Protein AF-0000000078025166 (afdb_homodimer)

Secondary structure (DSSP, 8-state):
---TTSBPPP-EEEEE-TTS-EEEEEEHHHHHTT-EEEEEE-S-TT-SHHHHHHHHHHHTHHHHHHTTEEEEEEESS-HHHHHHHHHS-GGGT-----SSEEEE-TTSHHHHHTT-B-TTT-SB-EEEEEE-TTSBEEEEEEE-TTB---HHHHHHHHHHHHHHHHH-PBB-TT--TTS--B-SSHHHHHHHHHHHGGG-/---TTSBPPP-EEEEE-TTS-EEEEEEHHHHHTT-EEEEEE-S-TT-SHHHHHHHHHHHTHHHHHHTTEEEEEEESS-HHHHHHHHHS-GGGT-----SSEEEE-TTSHHHHHTT-B-TTT-SB-EEEEEE-TTSBEEEEEEE-TTB---HHHHHHHHHHHHHHHHH-PBB-TT--TTS--B-SSHHHHHHHHHHHGGG-

Radius of gyration: 20.77 Å; Cα contacts (8 Å, |Δi|>4): 939; chains: 2; bounding box: 45×60×46 Å

Foldseek 3Di:
DAQAQHFQDKDFAWKQALVRDIDGTDIDCVVLVLFWEKEKEAFDALDDLPLVQLLLCLVCVVVCVVLRYAYEYEWQDHNVSLSVLQVDDVVRSGNHSRHHMYGHNNVLVNLVSNPQQDPPPRTGFGKMFTAHSVRGTNDMDGDGNVDHDDVVVVSQVSQQVVCCVVPVFHADPPRGPPDDGFDPDPVRVVVCCVVCVVVD/DAQAQHFQDKDFAWKQALVRDIDGTDTDCVVLVLFWEKEKEAFDALDDLPLVQLLLCLVCVVVCVVLRYAYEYEWQDHNVSLSVLQVDDVVRSGNHSRHHMYGHNNVLVNLVSNPQQDPPPRTGFGKMFTAHSVRGTNDMDGDGNVDHDDVVVVSQVSQQVVCCVVPVFHADPPRGPPDDGFDPDPVRVVVCCVVCVVVD

pLDDT: mean 94.71, std 5.19, range [76.69, 98.88]

Sequence (400 aa):
MVLVTRPAPDFTAAAVLGSGEIVENFNFKAHTNGKTTVVFFWPMDFTFVCPSELIAFDKRYEEFQKRGVEVVGVSFDSEFVHNAWRKTPVENGGIGEVKYAMVADIKREIQKAYGIEHPDAGVALRGSFLIDKAGIVRHQVVNDLPLGRNVDEMLRMVDALQFHEEHGEVCPAQWEKGKEGMNASPDGVAKYLSENVSSLMVLVTRPAPDFTAAAVLGSGEIVENFNFKAHTNGKTTVVFFWPMDFTFVCPSELIAFDKRYEEFQKRGVEVVGVSFDSEFVHNAWRKTPVENGGIGEVKYAMVADIKREIQKAYGIEHPDAGVALRGSFLIDKAGIVRHQVVNDLPLGRNVDEMLRMVDALQFHEEHGEVCPAQWEKGKEGMNASPDGVAKYLSENVSSL

Structure (mmCIF, N/CA/C/O backbone):
data_AF-0000000078025166-model_v1
#
loop_
_entity.id
_entity.type
_entity.pdbx_description
1 polymer 'Alkyl hydroperoxide reductase protein C22'
#
loop_
_atom_site.group_PDB
_atom_site.id
_atom_site.type_symbol
_atom_site.label_atom_id
_atom_site.label_alt_id
_atom_site.label_comp_id
_atom_site.label_asym_id
_atom_site.label_entity_id
_atom_site.label_seq_id
_atom_site.pdbx_PDB_ins_code
_atom_site.Cartn_x
_atom_site.Cartn_y
_atom_site.Cartn_z
_atom_site.occupancy
_atom_site.B_iso_or_equiv
_atom_site.auth_seq_id
_atom_site.auth_comp_id
_atom_site.auth_asym_id
_atom_site.auth_atom_id
_atom_site.pdbx_PDB_model_num
ATOM 1 N N . MET A 1 1 ? -0.401 -4.523 13.844 1 82.69 1 MET A N 1
ATOM 2 C CA . MET A 1 1 ? -1.423 -5.32 13.172 1 82.69 1 MET A CA 1
ATOM 3 C C . MET A 1 1 ? -1.913 -4.617 11.906 1 82.69 1 MET A C 1
ATOM 5 O O . MET A 1 1 ? -2.084 -3.398 11.898 1 82.69 1 MET A O 1
ATOM 9 N N . VAL A 1 2 ? -2.037 -5.352 10.75 1 95.12 2 VAL A N 1
ATOM 10 C CA . VAL A 1 2 ? -2.709 -4.828 9.562 1 95.12 2 VAL A CA 1
ATOM 11 C C . VAL A 1 2 ? -4.156 -4.48 9.898 1 95.12 2 VAL A C 1
ATOM 13 O O . VAL A 1 2 ? -4.844 -5.254 10.57 1 95.12 2 VAL A O 1
ATOM 16 N N . LEU A 1 3 ? -4.613 -3.365 9.414 1 97.94 3 LEU A N 1
ATOM 17 C CA . LEU A 1 3 ? -5.887 -2.85 9.898 1 97.94 3 LEU A CA 1
ATOM 18 C C . LEU A 1 3 ? -6.984 -3.043 8.859 1 97.94 3 LEU A C 1
ATOM 20 O O . LEU A 1 3 ? -8.156 -2.797 9.133 1 97.94 3 LEU A O 1
ATOM 24 N N . VAL A 1 4 ? -6.66 -3.484 7.668 1 98.44 4 VAL A N 1
ATOM 25 C CA . VAL A 1 4 ? -7.672 -3.666 6.633 1 98.44 4 VAL A CA 1
ATOM 26 C C . VAL A 1 4 ? -8.758 -4.621 7.133 1 98.44 4 VAL A C 1
ATOM 28 O O . VAL A 1 4 ? -8.453 -5.688 7.672 1 98.44 4 VAL A O 1
ATOM 31 N N . THR A 1 5 ? -10.031 -4.227 6.945 1 97.69 5 THR A N 1
ATOM 32 C CA . THR A 1 5 ? -11.258 -4.906 7.34 1 97.69 5 THR A CA 1
ATOM 33 C C . THR A 1 5 ? -11.562 -4.664 8.82 1 97.69 5 THR A C 1
ATOM 35 O O . THR A 1 5 ? -12.516 -5.227 9.367 1 97.69 5 THR A O 1
ATOM 38 N N . ARG A 1 6 ? -10.805 -3.902 9.547 1 97.38 6 ARG A N 1
ATOM 39 C CA . ARG A 1 6 ? -11.016 -3.588 10.953 1 97.38 6 ARG A CA 1
ATOM 40 C C . ARG A 1 6 ? -11.414 -2.129 11.141 1 97.38 6 ARG A C 1
ATOM 42 O O . ARG A 1 6 ? -11.148 -1.292 10.273 1 97.38 6 ARG A O 1
ATOM 49 N N . PRO A 1 7 ? -12.102 -1.819 12.297 1 97.81 7 PRO A N 1
ATOM 50 C CA . PRO A 1 7 ? -12.367 -0.407 12.578 1 97.81 7 PRO A CA 1
ATOM 51 C C . PRO A 1 7 ? -11.086 0.414 12.727 1 97.81 7 PRO A C 1
ATOM 53 O O . PRO A 1 7 ? -10.125 -0.039 13.359 1 97.81 7 PRO A O 1
ATOM 56 N N . ALA A 1 8 ? -11.055 1.552 12.062 1 98.31 8 ALA A N 1
ATOM 57 C CA . ALA A 1 8 ? -9.93 2.461 12.266 1 98.31 8 ALA A CA 1
ATOM 58 C C . ALA A 1 8 ? -9.852 2.914 13.719 1 98.31 8 ALA A C 1
ATOM 60 O O . ALA A 1 8 ? -10.867 3.287 14.32 1 98.31 8 ALA A O 1
ATOM 61 N N . PRO A 1 9 ? -8.68 2.893 14.297 1 98.5 9 PRO A N 1
ATOM 62 C CA . PRO A 1 9 ? -8.555 3.4 15.664 1 98.5 9 PRO A CA 1
ATOM 63 C C . PRO A 1 9 ? -8.977 4.863 15.789 1 98.5 9 PRO A C 1
ATOM 65 O O . PRO A 1 9 ? -8.562 5.699 14.984 1 98.5 9 PRO A O 1
ATOM 68 N N . ASP A 1 10 ? -9.781 5.129 16.766 1 98.5 10 ASP A N 1
ATOM 69 C CA . ASP A 1 10 ? -10.133 6.512 17.078 1 98.5 10 ASP A CA 1
ATOM 70 C C . ASP A 1 10 ? -9.102 7.141 18.016 1 98.5 10 ASP A C 1
ATOM 72 O O . ASP A 1 10 ? -8.32 6.434 18.656 1 98.5 10 ASP A O 1
ATOM 76 N N . PHE A 1 11 ? -9.055 8.5 17.984 1 98.75 11 PHE A N 1
ATOM 77 C CA . PHE A 1 11 ? -8.117 9.188 18.859 1 98.75 11 PHE A CA 1
ATOM 78 C C . PHE A 1 11 ? -8.539 10.641 19.078 1 98.75 11 PHE A C 1
ATOM 80 O O . PHE A 1 11 ? -9.312 11.188 18.281 1 98.75 11 PHE A O 1
ATOM 87 N N . THR A 1 12 ? -8.117 11.164 20.172 1 98.69 12 THR A N 1
ATOM 88 C CA . THR A 1 12 ? -8.203 12.586 20.484 1 98.69 12 THR A CA 1
ATOM 89 C C . THR A 1 12 ? -6.82 13.156 20.781 1 98.69 12 THR A C 1
ATOM 91 O O . THR A 1 12 ? -6.062 12.594 21.562 1 98.69 12 THR A O 1
ATOM 94 N N . ALA A 1 13 ? -6.523 14.25 20.062 1 98.69 13 ALA A N 1
ATOM 95 C CA . ALA A 1 13 ? -5.227 14.906 20.219 1 98.69 13 ALA A CA 1
ATOM 96 C C . ALA A 1 13 ? -5.273 16.344 19.719 1 98.69 13 ALA A C 1
ATOM 98 O O . ALA A 1 13 ? -6.258 16.766 19.109 1 98.69 13 ALA A O 1
ATOM 99 N N . ALA A 1 14 ? -4.254 17.078 20.031 1 98.62 14 ALA A N 1
ATOM 100 C CA . ALA A 1 14 ? -4.16 18.422 19.453 1 98.62 14 ALA A CA 1
ATOM 101 C C . ALA A 1 14 ? -3.934 18.375 17.953 1 98.62 14 ALA A C 1
ATOM 103 O O . ALA A 1 14 ? -3.389 17.391 17.438 1 98.62 14 ALA A O 1
ATOM 104 N N . ALA A 1 15 ? -4.391 19.375 17.25 1 98.69 15 ALA A N 1
ATOM 105 C CA . ALA A 1 15 ? -4.223 19.438 15.797 1 98.69 15 ALA A CA 1
ATOM 106 C C . ALA A 1 15 ? -4.234 20.891 15.312 1 98.69 15 ALA A C 1
ATOM 108 O O . ALA A 1 15 ? -4.758 21.781 15.984 1 98.69 15 ALA A O 1
ATOM 109 N N . VAL A 1 16 ? -3.584 21.109 14.227 1 98.38 16 VAL A N 1
ATOM 110 C CA . VAL A 1 16 ? -3.75 22.344 13.453 1 98.38 16 VAL A CA 1
ATOM 111 C C . VAL A 1 16 ? -4.695 22.094 12.281 1 98.38 16 VAL A C 1
ATOM 113 O O . VAL A 1 16 ? -4.445 21.203 11.453 1 98.38 16 VAL A O 1
ATOM 116 N N . LEU A 1 17 ? -5.77 22.844 12.219 1 97.62 17 LEU A N 1
ATOM 117 C CA . LEU A 1 17 ? -6.746 22.656 11.148 1 97.62 17 LEU A CA 1
ATOM 118 C C . LEU A 1 17 ? -6.312 23.406 9.891 1 97.62 17 LEU A C 1
ATOM 120 O O . LEU A 1 17 ? -5.391 24.219 9.93 1 97.62 17 LEU A O 1
ATOM 124 N N . GLY A 1 18 ? -6.949 23.047 8.75 1 94.75 18 GLY A N 1
ATOM 125 C CA . GLY A 1 18 ? -6.648 23.703 7.488 1 94.75 18 GLY A CA 1
ATOM 126 C C . GLY A 1 18 ? -6.797 25.219 7.555 1 94.75 18 GLY A C 1
ATOM 127 O O . GLY A 1 18 ? -6.133 25.938 6.812 1 94.75 18 GLY A O 1
ATOM 128 N N . SER A 1 19 ? -7.617 25.688 8.445 1 94.81 19 SER A N 1
ATOM 129 C CA . SER A 1 19 ? -7.848 27.109 8.633 1 94.81 19 SER A CA 1
ATOM 130 C C . SER A 1 19 ? -6.664 27.781 9.336 1 94.81 19 SER A C 1
ATOM 132 O O . SER A 1 19 ? -6.555 29 9.352 1 94.81 19 SER A O 1
ATOM 134 N N . GLY A 1 20 ? -5.816 26.953 9.914 1 94.88 20 GLY A N 1
ATOM 135 C CA . GLY A 1 20 ? -4.73 27.469 10.734 1 94.88 20 GLY A CA 1
ATOM 136 C C . GLY A 1 20 ? -5.062 27.469 12.219 1 94.88 20 GLY A C 1
ATOM 137 O O . GLY A 1 20 ? -4.184 27.688 13.055 1 94.88 20 GLY A O 1
ATOM 138 N N . GLU A 1 21 ? -6.305 27.188 12.523 1 97.19 21 GLU A N 1
ATOM 139 C CA . GLU A 1 21 ? -6.727 27.141 13.922 1 97.19 21 GLU A CA 1
ATOM 140 C C . GLU A 1 21 ? -6.129 25.922 14.633 1 97.19 21 GLU A C 1
ATOM 142 O O . GLU A 1 21 ? -6.109 24.812 14.086 1 97.19 21 GLU A O 1
ATOM 147 N N . ILE A 1 22 ? -5.625 26.109 15.828 1 97.75 22 ILE A N 1
ATOM 148 C CA . ILE A 1 22 ? -5.141 25.016 16.656 1 97.75 22 ILE A CA 1
ATOM 149 C C . ILE A 1 22 ? -6.254 24.547 17.594 1 97.75 22 ILE A C 1
ATOM 151 O O . ILE A 1 22 ? -6.84 25.359 18.328 1 97.75 22 ILE A O 1
ATOM 155 N N . VAL A 1 23 ? -6.508 23.344 17.562 1 97.81 23 VAL A N 1
ATOM 156 C CA . VAL A 1 23 ? -7.508 22.734 18.438 1 97.81 23 VAL A CA 1
ATOM 157 C C . VAL A 1 23 ? -6.836 21.734 19.375 1 97.81 23 VAL A C 1
ATOM 159 O O . VAL A 1 23 ? -6.082 20.875 18.922 1 97.81 23 VAL A O 1
ATOM 162 N N . GLU A 1 24 ? -7.172 21.828 20.625 1 96.81 24 GLU A N 1
ATOM 163 C CA . GLU A 1 24 ? -6.492 21 21.625 1 96.81 24 GLU A CA 1
ATOM 164 C C . GLU A 1 24 ? -7.113 19.609 21.688 1 96.81 24 GLU A C 1
ATOM 166 O O . GLU A 1 24 ? -6.426 18.641 22 1 96.81 24 GLU A O 1
ATOM 171 N N . ASN A 1 25 ? -8.406 19.547 21.438 1 97.44 25 ASN A N 1
ATOM 172 C CA . ASN A 1 25 ? -9.117 18.266 21.578 1 97.44 25 ASN A CA 1
ATOM 173 C C . ASN A 1 25 ? -9.742 17.828 20.25 1 97.44 25 ASN A C 1
ATOM 175 O O . ASN A 1 25 ? -10.938 17.562 20.188 1 97.44 25 ASN A O 1
ATOM 179 N N . PHE A 1 26 ? -8.898 17.75 19.234 1 98.06 26 PHE A N 1
ATOM 180 C CA . PHE A 1 26 ? -9.328 17.219 17.953 1 98.06 26 PHE A CA 1
ATOM 181 C C . PHE A 1 26 ? -9.664 15.734 18.078 1 98.06 26 PHE A C 1
ATOM 183 O O . PHE A 1 26 ? -8.82 14.938 18.5 1 98.06 26 PHE A O 1
ATOM 190 N N . ASN A 1 27 ? -10.914 15.359 17.75 1 98.62 27 ASN A N 1
ATOM 191 C CA . ASN A 1 27 ? -11.305 13.953 17.719 1 98.62 27 ASN A CA 1
ATOM 192 C C . ASN A 1 27 ? -11.5 13.453 16.297 1 98.62 27 ASN A C 1
ATOM 194 O O . ASN A 1 27 ? -12.227 14.07 15.516 1 98.62 27 ASN A O 1
ATOM 198 N N . PHE A 1 28 ? -10.898 12.398 15.984 1 98.56 28 PHE A N 1
ATOM 199 C CA . PHE A 1 28 ? -10.852 11.867 14.625 1 98.56 28 PHE A CA 1
ATOM 200 C C . PHE A 1 28 ? -12.25 11.516 14.133 1 98.56 28 PHE A C 1
ATOM 202 O O . PHE A 1 28 ? -12.672 11.969 13.07 1 98.56 28 PHE A O 1
ATOM 209 N N . LYS A 1 29 ? -12.953 10.727 14.852 1 97.69 29 LYS A N 1
ATOM 210 C CA . LYS A 1 29 ? -14.289 10.289 14.453 1 97.69 29 LYS A CA 1
ATOM 211 C C . LYS A 1 29 ? -15.234 11.477 14.305 1 97.69 29 LYS A C 1
ATOM 213 O O . LYS A 1 29 ? -16 11.539 13.344 1 97.69 29 LYS A O 1
ATOM 218 N N . ALA A 1 30 ? -15.172 12.375 15.273 1 97.5 30 ALA A N 1
ATOM 219 C CA . ALA A 1 30 ? -16.031 13.555 15.203 1 97.5 30 ALA A CA 1
ATOM 220 C C . ALA A 1 30 ? -15.703 14.398 13.977 1 97.5 30 ALA A C 1
ATOM 222 O O . ALA A 1 30 ? -16.609 14.891 13.289 1 97.5 30 ALA A O 1
ATOM 223 N N . HIS A 1 31 ? -14.438 14.578 13.688 1 96.69 31 HIS A N 1
ATOM 224 C CA . HIS A 1 31 ? -13.992 15.406 12.57 1 96.69 31 HIS A CA 1
ATOM 225 C C . HIS A 1 31 ? -14.422 14.805 11.234 1 96.69 31 HIS A C 1
ATOM 227 O O . HIS A 1 31 ? -14.828 15.531 10.32 1 96.69 31 HIS A O 1
ATOM 233 N N . THR A 1 32 ? -14.25 13.484 11.055 1 95.19 32 THR A N 1
ATOM 234 C CA . THR A 1 32 ? -14.555 12.836 9.789 1 95.19 32 THR A CA 1
ATOM 235 C C . THR A 1 32 ? -16.047 12.625 9.625 1 95.19 32 THR A C 1
ATOM 237 O O . THR A 1 32 ? -16.562 12.547 8.508 1 95.19 32 THR A O 1
ATOM 240 N N . ASN A 1 33 ? -16.844 12.562 10.672 1 93.44 33 ASN A N 1
ATOM 241 C CA . ASN A 1 33 ? -18.297 12.578 10.727 1 93.44 33 ASN A CA 1
ATOM 242 C C . ASN A 1 33 ? -18.906 11.648 9.68 1 93.44 33 ASN A C 1
ATOM 244 O O . ASN A 1 33 ? -19.734 12.07 8.867 1 93.44 33 ASN A O 1
ATOM 248 N N . GLY A 1 34 ? -18.438 10.445 9.539 1 94.62 34 GLY A N 1
ATOM 249 C CA . GLY A 1 34 ? -19.016 9.438 8.672 1 94.62 34 GLY A CA 1
ATOM 250 C C . GLY A 1 34 ? -18.547 9.539 7.234 1 94.62 34 GLY A C 1
ATOM 251 O O . GLY A 1 34 ? -19.031 8.82 6.363 1 94.62 34 GLY A O 1
ATOM 252 N N . LYS A 1 35 ? -17.656 10.398 6.949 1 97.81 35 LYS A N 1
ATOM 253 C CA . LYS A 1 35 ? -17.094 10.516 5.605 1 97.81 35 LYS A CA 1
ATOM 254 C C . LYS A 1 35 ? -15.984 9.492 5.379 1 97.81 35 LYS A C 1
ATOM 256 O O . LYS A 1 35 ? -15.258 9.141 6.312 1 97.81 35 LYS A O 1
ATOM 261 N N . THR A 1 36 ? -15.906 9.062 4.109 1 98.56 36 THR A N 1
ATOM 262 C CA . THR A 1 36 ? -14.672 8.383 3.73 1 98.56 36 THR A CA 1
ATOM 263 C C . THR A 1 36 ? -13.453 9.242 4.051 1 98.56 36 THR A C 1
ATOM 265 O O . THR A 1 36 ? -13.477 10.461 3.848 1 98.56 36 THR A O 1
ATOM 268 N N . THR A 1 37 ? -12.43 8.594 4.566 1 98.81 37 THR A N 1
ATOM 269 C CA . THR A 1 37 ? -11.297 9.375 5.047 1 98.81 37 THR A CA 1
ATOM 270 C C . THR A 1 37 ? -9.977 8.711 4.664 1 98.81 37 THR A C 1
ATOM 272 O O . THR A 1 37 ? -9.867 7.48 4.703 1 98.81 37 THR A O 1
ATOM 275 N N . VAL A 1 38 ? -9.062 9.492 4.234 1 98.88 38 VAL A N 1
ATOM 276 C CA . VAL A 1 38 ? -7.668 9.078 4.125 1 98.88 38 VAL A CA 1
ATOM 277 C C . VAL A 1 38 ? -6.871 9.641 5.301 1 98.88 38 VAL A C 1
ATOM 279 O O . VAL A 1 38 ? -6.852 10.852 5.527 1 98.88 38 VAL A O 1
ATOM 282 N N . VAL A 1 39 ? -6.254 8.773 6.055 1 98.81 39 VAL A N 1
ATOM 283 C CA . VAL A 1 39 ? -5.305 9.164 7.098 1 98.81 39 VAL A CA 1
ATOM 284 C C . VAL A 1 39 ? -3.889 8.789 6.672 1 98.81 39 VAL A C 1
ATOM 286 O O . VAL A 1 39 ? -3.641 7.668 6.227 1 98.81 39 VAL A O 1
ATOM 289 N N . PHE A 1 40 ? -3.039 9.719 6.789 1 98.81 40 PHE A N 1
ATOM 290 C CA . PHE A 1 40 ? -1.66 9.406 6.43 1 98.81 40 PHE A CA 1
ATOM 291 C C . PHE A 1 40 ? -0.697 9.891 7.508 1 98.81 40 PHE A C 1
ATOM 293 O O . PHE A 1 40 ? -0.992 10.844 8.234 1 98.81 40 PHE A O 1
ATOM 300 N N . PHE A 1 41 ? 0.453 9.242 7.602 1 98.75 41 PHE A N 1
ATOM 301 C CA . PHE A 1 41 ? 1.454 9.477 8.633 1 98.75 41 PHE A CA 1
ATOM 302 C C . PHE A 1 41 ? 2.797 9.844 8.016 1 98.75 41 PHE A C 1
ATOM 304 O O . PHE A 1 41 ? 3.139 9.359 6.93 1 98.75 41 PHE A O 1
ATOM 311 N N . TRP A 1 42 ? 3.479 10.695 8.68 1 97.88 42 TRP A N 1
ATOM 312 C CA . TRP A 1 42 ? 4.863 10.977 8.312 1 97.88 42 TRP A CA 1
ATOM 313 C C . TRP A 1 42 ? 5.758 11 9.547 1 97.88 42 TRP A C 1
ATOM 315 O O . TRP A 1 42 ? 5.273 11.172 10.672 1 97.88 42 TRP A O 1
ATOM 325 N N . PRO A 1 43 ? 7.043 10.789 9.367 1 96.44 43 PRO A N 1
ATOM 326 C CA . PRO A 1 43 ? 7.918 10.594 10.523 1 96.44 43 PRO A CA 1
ATOM 327 C C . PRO A 1 43 ? 8.086 11.859 11.359 1 96.44 43 PRO A C 1
ATOM 329 O O . PRO A 1 43 ? 7.875 11.836 12.57 1 96.44 43 PRO A O 1
ATOM 332 N N . MET A 1 44 ? 8.508 12.945 10.672 1 95.19 44 MET A N 1
ATOM 333 C CA . MET A 1 44 ? 8.867 14.141 11.43 1 95.19 44 MET A CA 1
ATOM 334 C C . MET A 1 44 ? 8.781 15.383 10.555 1 95.19 44 MET A C 1
ATOM 336 O O . MET A 1 44 ? 9.078 15.328 9.359 1 95.19 44 MET A O 1
ATOM 340 N N . ASP A 1 45 ? 8.492 16.484 11.227 1 95.75 45 ASP A N 1
ATOM 341 C CA . ASP A 1 45 ? 8.469 17.766 10.523 1 95.75 45 ASP A CA 1
ATOM 342 C C . ASP A 1 45 ? 9.875 18.219 10.148 1 95.75 45 ASP A C 1
ATOM 344 O O . ASP A 1 45 ? 10.844 17.859 10.82 1 95.75 45 ASP A O 1
ATOM 348 N N . PHE A 1 46 ? 9.953 18.984 9.016 1 89.25 46 PHE A N 1
ATOM 349 C CA . PHE A 1 46 ? 11.172 19.656 8.562 1 89.25 46 PHE A CA 1
ATOM 350 C C . PHE A 1 46 ? 12.211 18.625 8.125 1 89.25 46 PHE A C 1
ATOM 352 O O . PHE A 1 46 ? 13.414 18.891 8.164 1 89.25 46 PHE A O 1
ATOM 359 N N . THR A 1 47 ? 11.664 17.375 7.855 1 82.94 47 THR A N 1
ATOM 360 C CA . THR A 1 47 ? 12.57 16.359 7.352 1 82.94 47 THR A CA 1
ATOM 361 C C . THR A 1 47 ? 12.398 16.172 5.844 1 82.94 47 THR A C 1
ATOM 363 O O . THR A 1 47 ? 11.648 16.922 5.207 1 82.94 47 THR A O 1
ATOM 366 N N . PHE A 1 48 ? 13.094 15.328 5.332 1 77.12 48 PHE A N 1
ATOM 367 C CA . PHE A 1 48 ? 13.508 15.336 3.934 1 77.12 48 PHE A CA 1
ATOM 368 C C . PHE A 1 48 ? 12.352 14.922 3.027 1 77.12 48 PHE A C 1
ATOM 370 O O . PHE A 1 48 ? 11.789 15.758 2.316 1 77.12 48 PHE A O 1
ATOM 377 N N . VAL A 1 49 ? 11.914 13.797 3 1 83.19 49 VAL A N 1
ATOM 378 C CA . VAL A 1 49 ? 10.852 13.305 2.123 1 83.19 49 VAL A CA 1
ATOM 379 C C . VAL A 1 49 ? 9.516 13.906 2.549 1 83.19 49 VAL A C 1
ATOM 381 O O . VAL A 1 49 ? 8.633 14.133 1.714 1 83.19 49 VAL A O 1
ATOM 384 N N . CYS A 1 50 ? 9.445 14.336 3.664 1 89.31 50 CYS A N 1
ATOM 385 C CA . CYS A 1 50 ? 8.172 14.656 4.305 1 89.31 50 CYS A CA 1
ATOM 386 C C . CYS A 1 50 ? 7.504 15.844 3.627 1 89.31 50 CYS A C 1
ATOM 388 O O . CYS A 1 50 ? 6.316 15.789 3.307 1 89.31 50 CYS A O 1
ATOM 390 N N . PRO A 1 51 ? 8.203 16.922 3.434 1 91.5 51 PRO A N 1
ATOM 391 C CA . PRO A 1 51 ? 7.5 18.047 2.812 1 91.5 51 PRO A CA 1
ATOM 392 C C . PRO A 1 51 ? 6.941 17.703 1.432 1 91.5 51 PRO A C 1
ATOM 394 O O . PRO A 1 51 ? 5.859 18.172 1.067 1 91.5 51 PRO A O 1
ATOM 397 N N . SER A 1 52 ? 7.68 16.953 0.656 1 91.31 52 SER A N 1
ATOM 398 C CA . SER A 1 52 ? 7.168 16.547 -0.65 1 91.31 52 SER A CA 1
ATOM 399 C C . SER A 1 52 ? 5.848 15.797 -0.519 1 91.31 52 SER A C 1
ATOM 401 O O . SER A 1 52 ? 4.93 16 -1.312 1 91.31 52 SER A O 1
ATOM 403 N N . GLU A 1 53 ? 5.758 14.969 0.423 1 94.12 53 GLU A N 1
ATOM 404 C CA . GLU A 1 53 ? 4.562 14.164 0.643 1 94.12 53 GLU A CA 1
ATOM 405 C C . GLU A 1 53 ? 3.379 15.031 1.062 1 94.12 53 GLU A C 1
ATOM 407 O O . GLU A 1 53 ? 2.279 14.891 0.521 1 94.12 53 GLU A O 1
ATOM 412 N N . LEU A 1 54 ? 3.582 15.883 2.035 1 96.5 54 LEU A N 1
ATOM 413 C CA . LEU A 1 54 ? 2.502 16.703 2.557 1 96.5 54 LEU A CA 1
ATOM 414 C C . LEU A 1 54 ? 1.989 17.672 1.489 1 96.5 54 LEU A C 1
ATOM 416 O O . LEU A 1 54 ? 0.781 17.875 1.365 1 96.5 54 LEU A O 1
ATOM 420 N N . ILE A 1 55 ? 2.908 18.188 0.746 1 95.81 55 ILE A N 1
ATOM 421 C CA . ILE A 1 55 ? 2.527 19.094 -0.344 1 95.81 55 ILE A CA 1
ATOM 422 C C . ILE A 1 55 ? 1.768 18.297 -1.411 1 95.81 55 ILE A C 1
ATOM 424 O O . ILE A 1 55 ? 0.793 18.797 -1.98 1 95.81 55 ILE A O 1
ATOM 428 N N . ALA A 1 56 ? 2.211 17.078 -1.704 1 95.88 56 ALA A N 1
ATOM 429 C CA . ALA A 1 56 ? 1.519 16.25 -2.682 1 95.88 56 ALA A CA 1
ATOM 430 C C . ALA A 1 56 ? 0.07 16 -2.268 1 95.88 56 ALA A C 1
ATOM 432 O O . ALA A 1 56 ? -0.839 16.062 -3.1 1 95.88 56 ALA A O 1
ATOM 433 N N . PHE A 1 57 ? -0.177 15.719 -0.998 1 97.62 57 PHE A N 1
ATOM 434 C CA . PHE A 1 57 ? -1.536 15.555 -0.498 1 97.62 57 PHE A CA 1
ATOM 435 C C . PHE A 1 57 ? -2.318 16.859 -0.618 1 97.62 57 PHE A C 1
ATOM 437 O O . PHE A 1 57 ? -3.49 16.859 -1.001 1 97.62 57 PHE A O 1
ATOM 444 N N . ASP A 1 58 ? -1.677 17.938 -0.281 1 97.38 58 ASP A N 1
ATOM 445 C CA . ASP A 1 58 ? -2.342 19.234 -0.347 1 97.38 58 ASP A CA 1
ATOM 446 C C . ASP A 1 58 ? -2.766 19.562 -1.777 1 97.38 58 ASP A C 1
ATOM 448 O O . ASP A 1 58 ? -3.873 20.062 -2.006 1 97.38 58 ASP A O 1
ATOM 452 N N . LYS A 1 59 ? -1.917 19.312 -2.723 1 96.56 59 LYS A N 1
ATOM 453 C CA . LYS A 1 59 ? -2.191 19.609 -4.125 1 96.56 59 LYS A CA 1
ATOM 454 C C . LYS A 1 59 ? -3.367 18.781 -4.641 1 96.56 59 LYS A C 1
ATOM 456 O O . LYS A 1 59 ? -4.02 19.156 -5.613 1 96.56 59 LYS A O 1
ATOM 461 N N . ARG A 1 60 ? -3.619 17.719 -3.994 1 97.69 60 ARG A N 1
ATOM 462 C CA . ARG A 1 60 ? -4.715 16.844 -4.418 1 97.69 60 ARG A CA 1
ATOM 463 C C . ARG A 1 60 ? -5.895 16.953 -3.455 1 97.69 60 ARG A C 1
ATOM 465 O O . ARG A 1 60 ? -6.832 16.156 -3.529 1 97.69 60 ARG A O 1
ATOM 472 N N . TYR A 1 61 ? -5.816 17.859 -2.578 1 97.81 61 TYR A N 1
ATOM 473 C CA . TYR A 1 61 ? -6.844 18 -1.55 1 97.81 61 TYR A CA 1
ATOM 474 C C . TYR A 1 61 ? -8.219 18.219 -2.176 1 97.81 61 TYR A C 1
ATOM 476 O O . TYR A 1 61 ? -9.195 17.594 -1.774 1 97.81 61 TYR A O 1
ATOM 484 N N . GLU A 1 62 ? -8.25 19.078 -3.141 1 97.75 62 GLU A N 1
ATOM 485 C CA . GLU A 1 62 ? -9.523 19.375 -3.785 1 97.75 62 GLU A CA 1
ATOM 486 C C . GLU A 1 62 ? -10.086 18.141 -4.484 1 97.75 62 GLU A C 1
ATOM 488 O O . GLU A 1 62 ? -11.297 17.938 -4.535 1 97.75 62 GLU A O 1
ATOM 493 N N . GLU A 1 63 ? -9.164 17.375 -5.066 1 98.06 63 GLU A N 1
ATOM 494 C CA . GLU A 1 63 ? -9.609 16.141 -5.699 1 98.06 63 GLU A CA 1
ATOM 495 C C . GLU A 1 63 ? -10.242 15.195 -4.676 1 98.06 63 GLU A C 1
ATOM 497 O O . GLU A 1 63 ? -11.242 14.531 -4.969 1 98.06 63 GLU A O 1
ATOM 502 N N . PHE A 1 64 ? -9.703 15.078 -3.523 1 98.5 64 PHE A N 1
ATOM 503 C CA . PHE A 1 64 ? -10.297 14.289 -2.447 1 98.5 64 PHE A CA 1
ATOM 504 C C . PHE A 1 64 ? -11.656 14.852 -2.051 1 98.5 64 PHE A C 1
ATOM 506 O O . PHE A 1 64 ? -12.625 14.102 -1.896 1 98.5 64 PHE A O 1
ATOM 513 N N . GLN A 1 65 ? -11.703 16.203 -1.932 1 97.88 65 GLN A N 1
ATOM 514 C CA . GLN A 1 65 ? -12.945 16.844 -1.518 1 97.88 65 GLN A CA 1
ATOM 515 C C . GLN A 1 65 ? -14.055 16.609 -2.537 1 97.88 65 GLN A C 1
ATOM 517 O O . GLN A 1 65 ? -15.203 16.375 -2.168 1 97.88 65 GLN A O 1
ATOM 522 N N . LYS A 1 66 ? -13.695 16.672 -3.799 1 98.12 66 LYS A N 1
ATOM 523 C CA . LYS A 1 66 ? -14.664 16.422 -4.859 1 98.12 66 LYS A CA 1
ATOM 524 C C . LYS A 1 66 ? -15.281 15.031 -4.723 1 98.12 66 LYS A C 1
ATOM 526 O O . LYS A 1 66 ? -16.422 14.805 -5.133 1 98.12 66 LYS A O 1
ATOM 531 N N . ARG A 1 67 ? -14.562 14.164 -4.125 1 97.75 67 ARG A N 1
ATOM 532 C CA . ARG A 1 67 ? -15 12.781 -3.959 1 97.75 67 ARG A CA 1
ATOM 533 C C . ARG A 1 67 ? -15.656 12.578 -2.596 1 97.75 67 ARG A C 1
ATOM 535 O O . ARG A 1 67 ? -15.992 11.453 -2.229 1 97.75 67 ARG A O 1
ATOM 542 N N . GLY A 1 68 ? -15.734 13.664 -1.854 1 98 68 GLY A N 1
ATOM 543 C CA . GLY A 1 68 ? -16.312 13.578 -0.523 1 98 68 GLY A CA 1
ATOM 544 C C . GLY A 1 68 ? -15.398 12.898 0.481 1 98 68 GLY A C 1
ATOM 545 O O . GLY A 1 68 ? -15.867 12.25 1.419 1 98 68 GLY A O 1
ATOM 546 N N . VAL A 1 69 ? -14.156 12.977 0.278 1 98.62 69 VAL A N 1
ATOM 547 C CA . VAL A 1 69 ? -13.18 12.289 1.119 1 98.62 69 VAL A CA 1
ATOM 548 C C . VAL A 1 69 ? -12.461 13.305 2.006 1 98.62 69 VAL A C 1
ATOM 550 O O . VAL A 1 69 ? -11.992 14.336 1.522 1 98.62 69 VAL A O 1
ATOM 553 N N . GLU A 1 70 ? -12.398 13.039 3.309 1 98.5 70 GLU A N 1
ATOM 554 C CA . GLU A 1 70 ? -11.586 13.836 4.23 1 98.5 70 GLU A CA 1
ATOM 555 C C . GLU A 1 70 ? -10.141 13.352 4.25 1 98.5 70 GLU A C 1
ATOM 557 O O . GLU A 1 70 ? -9.867 12.172 4.012 1 98.5 70 GLU A O 1
ATOM 562 N N . VAL A 1 71 ? -9.258 14.258 4.477 1 98.69 71 VAL A N 1
ATOM 563 C CA . VAL A 1 71 ? -7.836 13.945 4.59 1 98.69 71 VAL A CA 1
ATOM 564 C C . VAL A 1 71 ? -7.309 14.43 5.938 1 98.69 71 VAL A C 1
ATOM 566 O O . VAL A 1 71 ? -7.543 15.57 6.332 1 98.69 71 VAL A O 1
ATOM 569 N N . VAL A 1 72 ? -6.648 13.547 6.664 1 98.81 72 VAL A N 1
ATOM 570 C CA . VAL A 1 72 ? -6.059 13.867 7.961 1 98.81 72 VAL A CA 1
ATOM 571 C C . VAL A 1 72 ? -4.609 13.383 8 1 98.81 72 VAL A C 1
ATOM 573 O O . VAL A 1 72 ? -4.328 12.219 7.695 1 98.81 72 VAL A O 1
ATOM 576 N N . GLY A 1 73 ? -3.729 14.266 8.328 1 98.75 73 GLY A N 1
ATOM 577 C CA . GLY A 1 73 ? -2.334 13.898 8.516 1 98.75 73 GLY A CA 1
ATOM 578 C C . GLY A 1 73 ? -1.934 13.805 9.977 1 98.75 73 GLY A C 1
ATOM 579 O O . GLY A 1 73 ? -2.445 14.555 10.812 1 98.75 73 GLY A O 1
ATOM 580 N N . VAL A 1 74 ? -0.964 12.898 10.242 1 98.81 74 VAL A N 1
ATOM 581 C CA . VAL A 1 74 ? -0.584 12.68 11.641 1 98.81 74 VAL A CA 1
ATOM 582 C C . VAL A 1 74 ? 0.929 12.5 11.742 1 98.81 74 VAL A C 1
ATOM 584 O O . VAL A 1 74 ? 1.529 11.773 10.945 1 98.81 74 VAL A O 1
ATOM 587 N N . SER A 1 75 ? 1.566 13.133 12.641 1 98.38 75 SER A N 1
ATOM 588 C CA . SER A 1 75 ? 2.934 12.859 13.07 1 98.38 75 SER A CA 1
ATOM 589 C C . SER A 1 75 ? 3.125 13.188 14.547 1 98.38 75 SER A C 1
ATOM 591 O O . SER A 1 75 ? 2.256 13.797 15.164 1 98.38 75 SER A O 1
ATOM 593 N N . PHE A 1 76 ? 4.242 12.875 15.102 1 97.5 76 PHE A N 1
ATOM 594 C CA . PHE A 1 76 ? 4.387 12.953 16.547 1 97.5 76 PHE A CA 1
ATOM 595 C C . PHE A 1 76 ? 4.781 14.367 16.984 1 97.5 76 PHE A C 1
ATOM 597 O O . PHE A 1 76 ? 4.754 14.688 18.172 1 97.5 76 PHE A O 1
ATOM 604 N N . ASP A 1 77 ? 5.203 15.258 16.078 1 97.75 77 ASP A N 1
ATOM 605 C CA . ASP A 1 77 ? 5.57 16.625 16.438 1 97.75 77 ASP A CA 1
ATOM 606 C C . ASP A 1 77 ? 4.367 17.375 17 1 97.75 77 ASP A C 1
ATOM 608 O O . ASP A 1 77 ? 3.221 17.031 16.719 1 97.75 77 ASP A O 1
ATOM 612 N N . SER A 1 78 ? 4.578 18.391 17.766 1 97.75 78 SER A N 1
ATOM 613 C CA . SER A 1 78 ? 3.506 19.125 18.422 1 97.75 78 SER A CA 1
ATOM 614 C C . SER A 1 78 ? 2.715 19.969 17.422 1 97.75 78 SER A C 1
ATOM 616 O O . SER A 1 78 ? 3.193 20.234 16.328 1 97.75 78 SER A O 1
ATOM 618 N N . GLU A 1 79 ? 1.542 20.375 17.844 1 97.44 79 GLU A N 1
ATOM 619 C CA . GLU A 1 79 ? 0.699 21.234 17.016 1 97.44 79 GLU A CA 1
ATOM 620 C C . GLU A 1 79 ? 1.39 22.562 16.734 1 97.44 79 GLU A C 1
ATOM 622 O O . GLU A 1 79 ? 1.163 23.172 15.68 1 97.44 79 GLU A O 1
ATOM 627 N N . PHE A 1 80 ? 2.225 23 17.625 1 96.69 80 PHE A N 1
ATOM 628 C CA . PHE A 1 80 ? 2.945 24.25 17.422 1 96.69 80 PHE A CA 1
ATOM 629 C C . PHE A 1 80 ? 4.008 24.109 16.344 1 96.69 80 PHE A C 1
ATOM 631 O O . PHE A 1 80 ? 4.191 25 15.516 1 96.69 80 PHE A O 1
ATOM 638 N N . VAL A 1 81 ? 4.668 22.969 16.328 1 96.94 81 VAL A N 1
ATOM 639 C CA . VAL A 1 81 ? 5.664 22.703 15.305 1 96.94 81 VAL A CA 1
ATOM 640 C C . VAL A 1 81 ? 4.977 22.547 13.945 1 96.94 81 VAL A C 1
ATOM 642 O O . VAL A 1 81 ? 5.445 23.078 12.938 1 96.94 81 VAL A O 1
ATOM 645 N N . HIS A 1 82 ? 3.859 21.797 13.922 1 97.88 82 HIS A N 1
ATOM 646 C CA . HIS A 1 82 ? 3.072 21.688 12.703 1 97.88 82 HIS A CA 1
ATOM 647 C C . HIS A 1 82 ? 2.746 23.062 12.141 1 97.88 82 HIS A C 1
ATOM 649 O O . HIS A 1 82 ? 2.936 23.312 10.945 1 97.88 82 HIS A O 1
ATOM 655 N N . ASN A 1 83 ? 2.268 23.906 13 1 97.19 83 ASN A N 1
ATOM 656 C CA . ASN A 1 83 ? 1.855 25.234 12.555 1 97.19 83 ASN A CA 1
ATOM 657 C C . ASN A 1 83 ? 3.043 26.062 12.055 1 97.19 83 ASN A C 1
ATOM 659 O O . ASN A 1 83 ? 2.93 26.781 11.07 1 97.19 83 ASN A O 1
ATOM 663 N N . ALA A 1 84 ? 4.148 26 12.781 1 96.38 84 ALA A N 1
ATOM 664 C CA . ALA A 1 84 ? 5.359 26.688 12.336 1 96.38 84 ALA A CA 1
ATOM 665 C C . ALA A 1 84 ? 5.785 26.203 10.953 1 96.38 84 ALA A C 1
ATOM 667 O O . ALA A 1 84 ? 6.203 27 10.109 1 96.38 84 ALA A O 1
ATOM 668 N N . TRP A 1 85 ? 5.711 24.891 10.75 1 95.88 85 TRP A N 1
ATOM 669 C CA . TRP A 1 85 ? 6.082 24.297 9.469 1 95.88 85 TRP A CA 1
ATOM 670 C C . TRP A 1 85 ? 5.164 24.781 8.352 1 95.88 85 TRP A C 1
ATOM 672 O O . TRP A 1 85 ? 5.629 25.094 7.254 1 95.88 85 TRP A O 1
ATOM 682 N N . ARG A 1 86 ? 3.885 24.953 8.617 1 96.06 86 ARG A N 1
ATOM 683 C CA . ARG A 1 86 ? 2.896 25.484 7.688 1 96.06 86 ARG A CA 1
ATOM 684 C C . ARG A 1 86 ? 3.213 26.938 7.316 1 96.06 86 ARG A C 1
ATOM 686 O O . ARG A 1 86 ? 2.963 27.359 6.188 1 96.06 86 ARG A O 1
ATOM 693 N N . LYS A 1 87 ? 3.73 27.625 8.211 1 95.44 87 LYS A N 1
ATOM 694 C CA . LYS A 1 87 ? 3.975 29.047 8.016 1 95.44 87 LYS A CA 1
ATOM 695 C C . LYS A 1 87 ? 5.332 29.297 7.367 1 95.44 87 LYS A C 1
ATOM 697 O O . LYS A 1 87 ? 5.613 30.391 6.902 1 95.44 87 LYS A O 1
ATOM 702 N N . THR A 1 88 ? 6.145 28.312 7.352 1 92.88 88 THR A N 1
ATOM 703 C CA . THR A 1 88 ? 7.441 28.406 6.688 1 92.88 88 THR A CA 1
ATOM 704 C C . THR A 1 88 ? 7.281 28.328 5.172 1 92.88 88 THR A C 1
ATOM 706 O O . THR A 1 88 ? 6.59 27.438 4.664 1 92.88 88 THR A O 1
ATOM 709 N N . PRO A 1 89 ? 7.891 29.297 4.469 1 90.88 89 PRO A N 1
ATOM 710 C CA . PRO A 1 89 ? 7.812 29.234 3.01 1 90.88 89 PRO A CA 1
ATOM 711 C C . PRO A 1 89 ? 8.391 27.938 2.447 1 90.88 89 PRO A C 1
ATOM 713 O O . PRO A 1 89 ? 9.391 27.422 2.961 1 90.88 89 PRO A O 1
ATOM 716 N N . VAL A 1 90 ? 7.797 27.438 1.387 1 88.38 90 VAL A N 1
ATOM 717 C CA . VAL A 1 90 ? 8.18 26.172 0.758 1 88.38 90 VAL A CA 1
ATOM 718 C C . VAL A 1 90 ? 9.648 26.234 0.335 1 88.38 90 VAL A C 1
ATOM 720 O O . VAL A 1 90 ? 10.391 25.266 0.49 1 88.38 90 VAL A O 1
ATOM 723 N N . GLU A 1 91 ? 10.078 27.328 -0.198 1 86 91 GLU A N 1
ATOM 724 C CA . GLU A 1 91 ? 11.453 27.5 -0.67 1 86 91 GLU A CA 1
ATOM 725 C C . GLU A 1 91 ? 12.445 27.391 0.481 1 86 91 GLU A C 1
ATOM 727 O O . GLU A 1 91 ? 13.648 27.234 0.256 1 86 91 GLU A O 1
ATOM 732 N N . ASN A 1 92 ? 11.953 27.516 1.711 1 88.19 92 ASN A N 1
ATOM 733 C CA . ASN A 1 92 ? 12.789 27.406 2.898 1 88.19 92 ASN A CA 1
ATOM 734 C C . ASN A 1 92 ? 12.555 26.078 3.625 1 88.19 92 ASN A C 1
ATOM 736 O O . ASN A 1 92 ? 12.852 25.969 4.816 1 88.19 92 ASN A O 1
ATOM 740 N N . GLY A 1 93 ? 11.891 25.188 2.926 1 87.12 93 GLY A N 1
ATOM 741 C CA . GLY A 1 93 ? 11.695 23.859 3.494 1 87.12 93 GLY A CA 1
ATOM 742 C C . GLY A 1 93 ? 10.352 23.688 4.164 1 87.12 93 GLY A C 1
ATOM 743 O O . GLY A 1 93 ? 10.102 22.672 4.816 1 87.12 93 GLY A O 1
ATOM 744 N N . GLY A 1 94 ? 9.516 24.703 4.062 1 92.5 94 GLY A N 1
ATOM 745 C CA . GLY A 1 94 ? 8.172 24.594 4.613 1 92.5 94 GLY A CA 1
ATOM 746 C C . GLY A 1 94 ? 7.207 23.859 3.699 1 92.5 94 GLY A C 1
ATOM 747 O O . GLY A 1 94 ? 7.609 23.328 2.66 1 92.5 94 GLY A O 1
ATOM 748 N N . ILE A 1 95 ? 5.941 23.734 4.164 1 94.75 95 ILE A N 1
ATOM 749 C CA . ILE A 1 95 ? 4.949 22.984 3.395 1 94.75 95 ILE A CA 1
ATOM 750 C C . ILE A 1 95 ? 3.809 23.906 2.986 1 94.75 95 ILE A C 1
ATOM 752 O O . ILE A 1 95 ? 2.906 23.5 2.248 1 94.75 95 ILE A O 1
ATOM 756 N N . GLY A 1 96 ? 3.936 25.188 3.416 1 93.38 96 GLY A N 1
ATOM 757 C CA . GLY A 1 96 ? 2.83 26.094 3.168 1 93.38 96 GLY A CA 1
ATOM 758 C C . GLY A 1 96 ? 1.587 25.766 3.971 1 93.38 96 GLY A C 1
ATOM 759 O O . GLY A 1 96 ? 1.601 24.844 4.789 1 93.38 96 GLY A O 1
ATOM 760 N N . GLU A 1 97 ? 0.501 26.5 3.734 1 95.69 97 GLU A N 1
ATOM 761 C CA . GLU A 1 97 ? -0.735 26.328 4.492 1 95.69 97 GLU A CA 1
ATOM 762 C C . GLU A 1 97 ? -1.603 25.219 3.906 1 95.69 97 GLU A C 1
ATOM 764 O O . GLU A 1 97 ? -2.635 25.5 3.291 1 95.69 97 GLU A O 1
ATOM 769 N N . VAL A 1 98 ? -1.19 24.062 4.184 1 96.69 98 VAL A N 1
ATOM 770 C CA . VAL A 1 98 ? -1.92 22.906 3.676 1 96.69 98 VAL A CA 1
ATOM 771 C C . VAL A 1 98 ? -3.361 22.953 4.176 1 96.69 98 VAL A C 1
ATOM 773 O O . VAL A 1 98 ? -3.641 23.5 5.242 1 96.69 98 VAL A O 1
ATOM 776 N N . LYS A 1 99 ? -4.273 22.281 3.533 1 97.81 99 LYS A N 1
ATOM 777 C CA . LYS A 1 99 ? -5.703 22.484 3.727 1 97.81 99 LYS A CA 1
ATOM 778 C C . LYS A 1 99 ? -6.301 21.422 4.641 1 97.81 99 LYS A C 1
ATOM 780 O O . LYS A 1 99 ? -7.445 21.547 5.082 1 97.81 99 LYS A O 1
ATOM 785 N N . TYR A 1 100 ? -5.605 20.406 4.914 1 98.31 100 TYR A N 1
ATOM 786 C CA . TYR A 1 100 ? -6.113 19.328 5.758 1 98.31 100 TYR A CA 1
ATOM 787 C C . TYR A 1 100 ? -5.629 19.484 7.191 1 98.31 100 TYR A C 1
ATOM 789 O O . TYR A 1 100 ? -4.723 20.266 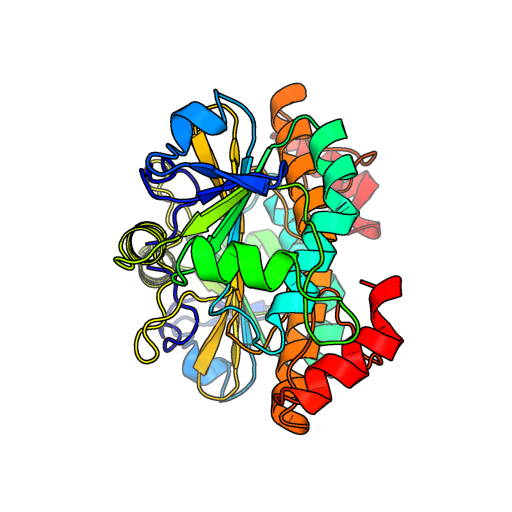7.465 1 98.31 100 TYR A O 1
ATOM 797 N N . ALA A 1 101 ? -6.234 18.734 8.109 1 98.5 101 ALA A N 1
ATOM 798 C CA . ALA A 1 101 ? -5.84 18.766 9.516 1 98.5 101 ALA A CA 1
ATOM 799 C C . ALA A 1 101 ? -4.52 18.031 9.727 1 98.5 101 ALA A C 1
ATOM 801 O O . ALA A 1 101 ? -4.297 16.969 9.148 1 98.5 101 ALA A O 1
ATOM 802 N N . MET A 1 102 ? -3.668 18.656 10.5 1 98.69 102 MET A N 1
ATOM 803 C CA . MET A 1 102 ? -2.434 18.031 10.961 1 98.69 102 MET A CA 1
ATOM 804 C C . MET A 1 102 ? -2.5 17.719 12.453 1 98.69 102 MET A C 1
ATOM 806 O O . MET A 1 102 ? -2.568 18.641 13.273 1 98.69 102 MET A O 1
ATOM 810 N N . VAL A 1 103 ? -2.426 16.453 12.758 1 98.88 103 VAL A N 1
ATOM 811 C CA . VAL A 1 103 ? -2.631 16 14.125 1 98.88 103 VAL A CA 1
ATOM 812 C C . VAL A 1 103 ? -1.282 15.789 14.812 1 98.88 103 VAL A C 1
ATOM 814 O O . VAL A 1 103 ? -0.346 15.266 14.203 1 98.88 103 VAL A O 1
ATOM 817 N N . ALA A 1 104 ? -1.244 16.172 16.062 1 98.75 104 ALA A N 1
ATOM 818 C CA . ALA A 1 104 ? -0.052 16.016 16.891 1 98.75 104 ALA A CA 1
ATOM 819 C C . ALA A 1 104 ? -0.15 14.766 17.766 1 98.75 104 ALA A C 1
ATOM 821 O O . ALA A 1 104 ? -0.806 14.773 18.797 1 98.75 104 ALA A O 1
ATOM 822 N N . ASP A 1 105 ? 0.554 13.781 17.375 1 98.56 105 ASP A N 1
ATOM 823 C CA . ASP A 1 105 ? 0.606 12.531 18.125 1 98.56 105 ASP A CA 1
ATOM 824 C C . ASP A 1 105 ? 1.749 12.539 19.125 1 98.56 105 ASP A C 1
ATOM 826 O O . ASP A 1 105 ? 2.6 11.648 19.125 1 98.56 105 ASP A O 1
ATOM 830 N N . ILE A 1 106 ? 1.726 13.375 20.062 1 97.5 106 ILE A N 1
ATOM 831 C CA . ILE A 1 106 ? 2.828 13.664 20.969 1 97.5 106 ILE A CA 1
ATOM 832 C C . ILE A 1 106 ? 3.15 12.422 21.797 1 97.5 106 ILE A C 1
ATOM 834 O O . ILE A 1 106 ? 4.316 12.125 22.062 1 97.5 106 ILE A O 1
ATOM 838 N N . LYS A 1 107 ? 2.193 11.695 22.172 1 96.62 107 LYS A N 1
ATOM 839 C CA . LYS A 1 107 ? 2.379 10.539 23.047 1 96.62 107 LYS A CA 1
ATOM 840 C C . LYS A 1 107 ? 2.756 9.297 22.234 1 96.62 107 LYS A C 1
ATOM 842 O O . LYS A 1 107 ? 3.031 8.242 22.812 1 96.62 107 LYS A O 1
ATOM 847 N N . ARG A 1 108 ? 2.721 9.352 20.922 1 96.75 108 ARG A N 1
ATOM 848 C CA . ARG A 1 108 ? 3.025 8.25 20.016 1 96.75 108 ARG A CA 1
ATOM 849 C C . ARG A 1 108 ? 2.004 7.125 20.156 1 96.75 108 ARG A C 1
ATOM 851 O O . ARG A 1 108 ? 2.289 5.977 19.812 1 96.75 108 ARG A O 1
ATOM 858 N N . GLU A 1 109 ? 0.856 7.449 20.672 1 98 109 GLU A N 1
ATOM 859 C CA . GLU A 1 109 ? -0.171 6.43 20.875 1 98 109 GLU A CA 1
ATOM 860 C C . GLU A 1 109 ? -0.925 6.145 19.578 1 98 109 GLU A C 1
ATOM 862 O O . GLU A 1 109 ? -1.345 5.008 19.328 1 98 109 GLU A O 1
ATOM 867 N N . ILE A 1 110 ? -1.065 7.203 18.75 1 98.44 110 ILE A N 1
ATOM 868 C CA . ILE A 1 110 ? -1.823 7.035 17.5 1 98.44 110 ILE A CA 1
ATOM 869 C C . ILE A 1 110 ? -1.029 6.176 16.531 1 98.44 110 ILE A C 1
ATOM 871 O O . ILE A 1 110 ? -1.555 5.207 15.977 1 98.44 110 ILE A O 1
ATOM 875 N N . GLN A 1 111 ? 0.286 6.52 16.281 1 98.12 111 GLN A N 1
ATOM 876 C CA . GLN A 1 111 ? 1.098 5.73 15.352 1 98.12 111 GLN A CA 1
ATOM 877 C C . GLN A 1 111 ? 1.206 4.281 15.82 1 98.12 111 GLN A C 1
ATOM 879 O O . GLN A 1 111 ? 1.282 3.363 15 1 98.12 111 GLN A O 1
ATOM 884 N N . LYS A 1 112 ? 1.192 4.023 17.156 1 97.62 112 LYS A N 1
ATOM 885 C CA . LYS A 1 112 ? 1.201 2.664 17.688 1 97.62 112 LYS A CA 1
ATOM 886 C C . LYS A 1 112 ? -0.124 1.957 17.422 1 97.62 112 LYS A C 1
ATOM 888 O O . LYS A 1 112 ? -0.141 0.789 17.031 1 97.62 112 LYS A O 1
ATOM 893 N N . ALA A 1 113 ? -1.233 2.65 17.625 1 98.06 113 ALA A N 1
ATOM 894 C CA . ALA A 1 113 ? -2.561 2.08 17.406 1 98.06 113 ALA A CA 1
ATOM 895 C C . ALA A 1 113 ? -2.756 1.7 15.938 1 98.06 113 ALA A C 1
ATOM 897 O O . ALA A 1 113 ? -3.447 0.727 15.633 1 98.06 113 ALA A O 1
ATOM 898 N N . TYR A 1 114 ? -2.123 2.445 15.062 1 98.19 114 TYR A N 1
ATOM 899 C CA . TYR A 1 114 ? -2.234 2.172 13.633 1 98.19 114 TYR A CA 1
ATOM 900 C C . TYR A 1 114 ? -1.154 1.199 13.18 1 98.19 114 TYR A C 1
ATOM 902 O O . TYR A 1 114 ? -1.108 0.816 12.008 1 98.19 114 TYR A O 1
ATOM 910 N N . GLY A 1 115 ? -0.228 0.807 14.062 1 96.88 115 GLY A N 1
ATOM 911 C CA . GLY A 1 115 ? 0.727 -0.265 13.828 1 96.88 115 GLY A CA 1
ATOM 912 C C . GLY A 1 115 ? 1.888 0.149 12.945 1 96.88 115 GLY A C 1
ATOM 913 O O . GLY A 1 115 ? 2.49 -0.688 12.273 1 96.88 115 GLY A O 1
ATOM 914 N N . ILE A 1 116 ? 2.242 1.479 12.914 1 97.62 116 ILE A N 1
ATOM 915 C CA . ILE A 1 116 ? 3.219 1.903 11.914 1 97.62 116 ILE A CA 1
ATOM 916 C C . ILE A 1 116 ? 4.422 2.543 12.609 1 97.62 116 ILE A C 1
ATOM 918 O O . ILE A 1 116 ? 5.168 3.305 11.984 1 97.62 116 ILE A O 1
ATOM 922 N N . GLU A 1 117 ? 4.582 2.35 13.883 1 97.06 117 GLU A N 1
ATOM 923 C CA . GLU A 1 117 ? 5.77 2.869 14.555 1 97.06 117 GLU A CA 1
ATOM 924 C C . GLU A 1 117 ? 7.012 2.072 14.172 1 97.06 117 GLU A C 1
ATOM 926 O O . GLU A 1 117 ? 7.023 0.843 14.273 1 97.06 117 GLU A O 1
ATOM 931 N N . HIS A 1 118 ? 7.988 2.797 13.742 1 95.81 118 HIS A N 1
ATOM 932 C CA . HIS A 1 118 ? 9.273 2.156 13.5 1 95.81 118 HIS A CA 1
ATOM 933 C C . HIS A 1 118 ? 9.836 1.547 14.773 1 95.81 118 HIS A C 1
ATOM 935 O O . HIS A 1 118 ? 9.922 2.223 15.805 1 95.81 118 HIS A O 1
ATOM 941 N N . PRO A 1 119 ? 10.273 0.358 14.719 1 93.25 119 PRO A N 1
ATOM 942 C CA . PRO A 1 119 ? 10.648 -0.333 15.953 1 93.25 119 PRO A CA 1
ATOM 943 C C . PRO A 1 119 ? 11.867 0.292 16.625 1 93.25 119 PRO A C 1
ATOM 945 O O . PRO A 1 119 ? 11.953 0.305 17.859 1 93.25 119 PRO A O 1
ATOM 948 N N . ASP A 1 120 ? 12.773 0.874 15.914 1 93.88 120 ASP A N 1
ATOM 949 C CA . ASP A 1 120 ? 14.023 1.376 16.484 1 93.88 120 ASP A CA 1
ATOM 950 C C . ASP A 1 120 ? 14.008 2.9 16.562 1 93.88 120 ASP A C 1
ATOM 952 O O . ASP A 1 120 ? 14.438 3.473 17.578 1 93.88 120 ASP A O 1
ATOM 956 N N . ALA A 1 121 ? 13.422 3.5 15.562 1 92.44 121 ALA A N 1
ATOM 957 C CA . ALA A 1 121 ? 13.539 4.949 15.453 1 92.44 121 ALA A CA 1
ATOM 958 C C . ALA A 1 121 ? 12.461 5.652 16.266 1 92.44 121 ALA A C 1
ATOM 960 O O . ALA A 1 121 ? 12.57 6.848 16.562 1 92.44 121 ALA A O 1
ATOM 961 N N . GLY A 1 122 ? 11.375 4.961 16.562 1 93.62 122 GLY A N 1
ATOM 962 C CA . GLY A 1 122 ? 10.32 5.539 17.375 1 93.62 122 GLY A CA 1
ATOM 963 C C . GLY A 1 122 ? 9.484 6.555 16.625 1 93.62 122 GLY A C 1
ATOM 964 O O . GLY A 1 122 ? 8.797 7.379 17.234 1 93.62 122 GLY A O 1
ATOM 965 N N . VAL A 1 123 ? 9.57 6.625 15.359 1 95.25 123 VAL A N 1
ATOM 966 C CA . VAL A 1 123 ? 8.781 7.512 14.508 1 95.25 123 VAL A CA 1
ATOM 967 C C . VAL A 1 123 ? 7.801 6.695 13.672 1 95.25 123 VAL A C 1
ATOM 969 O O . VAL A 1 123 ? 7.938 5.473 13.562 1 95.25 123 VAL A O 1
ATOM 972 N N . ALA A 1 124 ? 6.848 7.395 13.156 1 97.19 124 ALA A N 1
ATOM 973 C CA . ALA A 1 124 ? 5.914 6.723 12.25 1 97.19 124 ALA A CA 1
ATOM 974 C C . ALA A 1 124 ? 6.582 6.398 10.914 1 97.19 124 ALA A C 1
ATOM 976 O O . ALA A 1 124 ? 7.324 7.219 10.375 1 97.19 124 ALA A O 1
ATOM 977 N N . LEU A 1 125 ? 6.355 5.172 10.43 1 97.81 125 LEU A N 1
ATOM 978 C CA . LEU A 1 125 ? 6.574 4.887 9.016 1 97.81 125 LEU A CA 1
ATOM 979 C C . LEU A 1 125 ? 5.598 5.676 8.148 1 97.81 125 LEU A C 1
ATOM 981 O O . LEU A 1 125 ? 4.699 6.34 8.664 1 97.81 125 LEU A O 1
ATOM 985 N N . ARG A 1 126 ? 5.859 5.684 6.832 1 97.5 126 ARG A N 1
ATOM 986 C CA . ARG A 1 126 ? 4.977 6.395 5.914 1 97.5 126 ARG A CA 1
ATOM 987 C C . ARG A 1 126 ? 3.732 5.57 5.602 1 97.5 126 ARG A C 1
ATOM 989 O O . ARG A 1 126 ? 3.625 4.98 4.523 1 97.5 126 ARG A O 1
ATOM 996 N N . GLY A 1 127 ? 2.859 5.566 6.543 1 98.25 127 GLY A N 1
ATOM 997 C CA . GLY A 1 127 ? 1.622 4.812 6.418 1 98.25 127 GLY A CA 1
ATOM 998 C C . GLY A 1 127 ? 0.465 5.652 5.906 1 98.25 127 GLY A C 1
ATOM 999 O O . GLY A 1 127 ? 0.334 6.824 6.266 1 98.25 127 GLY A O 1
ATOM 1000 N N . SER A 1 128 ? -0.369 5.094 5.086 1 98.69 128 SER A N 1
ATOM 1001 C CA . SER A 1 128 ? -1.619 5.684 4.617 1 98.69 128 SER A CA 1
ATOM 1002 C C . SER A 1 128 ? -2.762 4.676 4.684 1 98.69 128 SER A C 1
ATOM 1004 O O . SER A 1 128 ? -2.58 3.498 4.367 1 98.69 128 SER A O 1
ATOM 1006 N N . PHE A 1 129 ? -3.9 5.129 5.094 1 98.81 129 PHE A N 1
ATOM 1007 C CA . PHE A 1 129 ? -5.07 4.281 5.297 1 98.81 129 PHE A CA 1
ATOM 1008 C C . PHE A 1 129 ? -6.301 4.895 4.641 1 98.81 129 PHE A C 1
ATOM 1010 O O . PHE A 1 129 ? -6.582 6.082 4.816 1 98.81 129 PHE A O 1
ATOM 1017 N N . LEU A 1 130 ? -6.973 4.121 3.84 1 98.88 130 LEU A N 1
ATOM 1018 C CA . LEU A 1 130 ? -8.281 4.484 3.311 1 98.88 130 LEU A CA 1
ATOM 1019 C C . LEU A 1 130 ? -9.398 3.869 4.148 1 98.88 130 LEU A C 1
ATOM 1021 O O . LEU A 1 130 ? -9.492 2.646 4.266 1 98.88 130 LEU A O 1
ATOM 1025 N N . ILE A 1 131 ? -10.188 4.703 4.742 1 98.81 131 ILE A N 1
ATOM 1026 C CA . ILE A 1 131 ? -11.242 4.305 5.672 1 98.81 131 ILE A CA 1
ATOM 1027 C C . ILE A 1 131 ? -12.609 4.617 5.066 1 98.81 131 ILE A C 1
ATOM 1029 O O . ILE A 1 131 ? -12.852 5.734 4.605 1 98.81 131 ILE A O 1
ATOM 1033 N N . ASP A 1 132 ? -13.484 3.689 5.059 1 98.62 132 ASP A N 1
ATOM 1034 C CA . ASP A 1 132 ? -14.781 3.9 4.422 1 98.62 132 ASP A CA 1
ATOM 1035 C C . ASP A 1 132 ? -15.75 4.625 5.359 1 98.62 132 ASP A C 1
ATOM 1037 O O . ASP A 1 132 ? -15.359 5.035 6.457 1 98.62 132 ASP A O 1
ATOM 1041 N N . LYS A 1 133 ? -16.984 4.832 4.945 1 97.81 133 LYS A N 1
ATOM 1042 C CA . LYS A 1 133 ? -17.969 5.625 5.668 1 97.81 133 LYS A CA 1
ATOM 1043 C C . LYS A 1 133 ? -18.359 4.949 6.98 1 97.81 133 LYS A C 1
ATOM 1045 O O . LYS A 1 133 ? -18.844 5.609 7.902 1 97.81 133 LYS A O 1
ATOM 1050 N N . ALA A 1 134 ? -18.172 3.674 7.074 1 97.5 134 ALA A N 1
ATOM 1051 C CA . ALA A 1 134 ? -18.516 2.924 8.281 1 97.5 134 ALA A CA 1
ATOM 1052 C C . ALA A 1 134 ? -17.359 2.908 9.266 1 97.5 134 ALA A C 1
ATOM 1054 O O . ALA A 1 134 ? -17.453 2.324 10.352 1 97.5 134 ALA A O 1
ATOM 1055 N N . GLY A 1 135 ? -16.234 3.506 8.867 1 98.12 135 GLY A N 1
ATOM 1056 C CA . GLY A 1 135 ? -15.07 3.566 9.734 1 98.12 135 GLY A CA 1
ATOM 1057 C C . GLY A 1 135 ? -14.188 2.342 9.633 1 98.12 135 GLY A C 1
ATOM 1058 O O . GLY A 1 135 ? -13.375 2.076 10.523 1 98.12 135 GLY A O 1
ATOM 1059 N N . ILE A 1 136 ? -14.391 1.563 8.617 1 98.25 136 ILE A N 1
ATOM 1060 C CA . ILE A 1 136 ? -13.609 0.351 8.406 1 98.25 136 ILE A CA 1
ATOM 1061 C C . ILE A 1 136 ? -12.453 0.643 7.453 1 98.25 136 ILE A C 1
ATOM 1063 O O . ILE A 1 136 ? -12.641 1.274 6.414 1 98.25 136 ILE A O 1
ATOM 1067 N N . VAL A 1 137 ? -11.25 0.23 7.844 1 98.69 137 VAL A N 1
ATOM 1068 C CA . VAL A 1 137 ? -10.102 0.372 6.953 1 98.69 137 VAL A CA 1
ATOM 1069 C C . VAL A 1 137 ? -10.242 -0.584 5.773 1 98.69 137 VAL A C 1
ATOM 1071 O O . VAL A 1 137 ? -10.453 -1.785 5.961 1 98.69 137 VAL A O 1
ATOM 1074 N N . ARG A 1 138 ? -10.07 -0.043 4.543 1 98.69 138 ARG A N 1
ATOM 1075 C CA . ARG A 1 138 ? -10.305 -0.834 3.338 1 98.69 138 ARG A CA 1
ATOM 1076 C C . ARG A 1 138 ? -9.016 -0.992 2.535 1 98.69 138 ARG A C 1
ATOM 1078 O O . ARG A 1 138 ? -8.93 -1.846 1.649 1 98.69 138 ARG A O 1
ATOM 1085 N N . HIS A 1 139 ? -8.102 -0.177 2.779 1 98.69 139 HIS A N 1
ATOM 1086 C CA . HIS A 1 139 ? -6.816 -0.145 2.088 1 98.69 139 HIS A CA 1
ATOM 1087 C C . HIS A 1 139 ? -5.734 0.475 2.967 1 98.69 139 HIS A C 1
ATOM 1089 O O . HIS A 1 139 ? -5.992 1.441 3.688 1 98.69 139 HIS A O 1
ATOM 1095 N N . GLN A 1 140 ? -4.57 -0.113 2.967 1 98.69 140 GLN A N 1
ATOM 1096 C CA . GLN A 1 140 ? -3.447 0.493 3.674 1 98.69 140 GLN A CA 1
ATOM 1097 C C . GLN A 1 140 ? -2.139 0.279 2.918 1 98.69 140 GLN A C 1
ATOM 1099 O O . GLN A 1 140 ? -1.927 -0.78 2.322 1 98.69 140 GLN A O 1
ATOM 1104 N N . VAL A 1 141 ? -1.338 1.276 2.895 1 98.38 141 VAL A N 1
ATOM 1105 C CA . VAL A 1 141 ? 0.005 1.229 2.324 1 98.38 141 VAL A CA 1
ATOM 1106 C C . VAL A 1 141 ? 1.015 1.762 3.338 1 98.38 141 VAL A C 1
ATOM 1108 O O . VAL A 1 141 ? 0.761 2.764 4.012 1 98.38 141 VAL A O 1
ATOM 1111 N N . VAL A 1 142 ? 2.082 1.04 3.502 1 98.44 142 VAL A N 1
ATOM 1112 C CA . VAL A 1 142 ? 3.156 1.456 4.398 1 98.44 142 VAL A CA 1
ATOM 1113 C C . VAL A 1 142 ? 4.496 1.389 3.666 1 98.44 142 VAL A C 1
ATOM 1115 O O . VAL A 1 142 ? 4.875 0.336 3.146 1 98.44 142 VAL A O 1
ATOM 1118 N N . ASN A 1 143 ? 5.141 2.504 3.553 1 98.12 143 ASN A N 1
ATOM 1119 C CA . ASN A 1 143 ? 6.484 2.605 2.998 1 98.12 143 ASN A CA 1
ATOM 1120 C C . ASN A 1 143 ? 7.531 2.775 4.094 1 98.12 143 ASN A C 1
ATOM 1122 O O . ASN A 1 143 ? 7.277 3.432 5.105 1 98.12 143 ASN A O 1
ATOM 1126 N N . ASP A 1 144 ? 8.695 2.184 3.846 1 97.44 144 ASP A N 1
ATOM 1127 C CA . ASP A 1 144 ? 9.852 2.529 4.668 1 97.44 144 ASP A CA 1
ATOM 1128 C C . ASP A 1 144 ? 10.211 4.004 4.512 1 97.44 144 ASP A C 1
ATOM 1130 O O . ASP A 1 144 ? 9.695 4.688 3.625 1 97.44 144 ASP A O 1
ATOM 1134 N N . LEU A 1 145 ? 11.094 4.508 5.266 1 95.38 145 LEU A N 1
ATOM 1135 C CA . LEU A 1 145 ? 11.367 5.926 5.469 1 95.38 145 LEU A CA 1
ATOM 1136 C C . LEU A 1 145 ? 11.891 6.57 4.188 1 95.38 145 LEU A C 1
ATOM 1138 O O . LEU A 1 145 ? 11.484 7.684 3.844 1 95.38 145 LEU A O 1
ATOM 1142 N N . PRO A 1 146 ? 12.656 5.887 3.355 1 94.62 146 PRO A N 1
ATOM 1143 C CA . PRO A 1 146 ? 13.234 6.586 2.205 1 94.62 146 PRO A CA 1
ATOM 1144 C C . PRO A 1 146 ? 12.32 6.57 0.983 1 94.62 146 PRO A C 1
ATOM 1146 O O . PRO A 1 146 ? 12.672 7.125 -0.062 1 94.62 146 PRO A O 1
ATOM 1149 N N . LEU A 1 147 ? 11.211 5.969 1.069 1 96.38 147 LEU A N 1
ATOM 1150 C CA . LEU A 1 147 ? 10.375 5.723 -0.102 1 96.38 147 LEU A CA 1
ATOM 1151 C C . LEU A 1 147 ? 9.117 6.586 -0.064 1 96.38 147 LEU A C 1
ATOM 1153 O O . LEU A 1 147 ? 8.234 6.367 0.769 1 96.38 147 LEU A O 1
ATOM 1157 N N . GLY A 1 148 ? 9.008 7.48 -1.02 1 95.5 148 GLY A N 1
ATOM 1158 C CA . GLY A 1 148 ? 7.879 8.391 -1.076 1 95.5 148 GLY A CA 1
ATOM 1159 C C . GLY A 1 148 ? 6.621 7.754 -1.633 1 95.5 148 GLY A C 1
ATOM 1160 O O . GLY A 1 148 ? 6.695 6.793 -2.402 1 95.5 148 GLY A O 1
ATOM 1161 N N . ARG A 1 149 ? 5.535 8.312 -1.328 1 96.75 149 ARG A N 1
ATOM 1162 C CA . ARG A 1 149 ? 4.242 7.777 -1.737 1 96.75 149 ARG A CA 1
ATOM 1163 C C . ARG A 1 149 ? 3.836 8.312 -3.107 1 96.75 149 ARG A C 1
ATOM 1165 O O . ARG A 1 149 ? 4.414 9.289 -3.592 1 96.75 149 ARG A O 1
ATOM 1172 N N . ASN A 1 150 ? 2.928 7.605 -3.686 1 96.94 150 ASN A N 1
ATOM 1173 C CA . ASN A 1 150 ? 2.146 8.055 -4.832 1 96.94 150 ASN A CA 1
ATOM 1174 C C . ASN A 1 150 ? 0.712 8.398 -4.434 1 96.94 150 ASN A C 1
ATOM 1176 O O . ASN A 1 150 ? -0.126 7.504 -4.297 1 96.94 150 ASN A O 1
ATOM 1180 N N . VAL A 1 151 ? 0.421 9.68 -4.32 1 97.19 151 VAL A N 1
ATOM 1181 C CA . VAL A 1 151 ? -0.877 10.102 -3.811 1 97.19 151 VAL A CA 1
ATOM 1182 C C . VAL A 1 151 ? -1.96 9.82 -4.848 1 97.19 151 VAL A C 1
ATOM 1184 O O . VAL A 1 151 ? -3.119 9.594 -4.496 1 97.19 151 VAL A O 1
ATOM 1187 N N . ASP A 1 152 ? -1.618 9.781 -6.145 1 97.44 152 ASP A N 1
ATOM 1188 C CA . ASP A 1 152 ? -2.59 9.461 -7.184 1 97.44 152 ASP A CA 1
ATOM 1189 C C . ASP A 1 152 ? -3.096 8.031 -7.039 1 97.44 152 ASP A C 1
ATOM 1191 O O . ASP A 1 152 ? -4.254 7.742 -7.348 1 97.44 152 ASP A O 1
ATOM 1195 N N . GLU A 1 153 ? -2.227 7.18 -6.66 1 97.5 153 GLU A N 1
ATOM 1196 C CA . GLU A 1 153 ? -2.662 5.812 -6.406 1 97.5 153 GLU A CA 1
ATOM 1197 C C . GLU A 1 153 ? -3.709 5.762 -5.297 1 97.5 153 GLU A C 1
ATOM 1199 O O . GLU A 1 153 ? -4.625 4.938 -5.336 1 97.5 153 GLU A O 1
ATOM 1204 N N . MET A 1 154 ? -3.547 6.594 -4.262 1 98.19 154 MET A N 1
ATOM 1205 C CA . MET A 1 154 ? -4.566 6.672 -3.219 1 98.19 154 MET A CA 1
ATOM 1206 C C . MET A 1 154 ? -5.898 7.141 -3.795 1 98.19 154 MET A C 1
ATOM 1208 O O . MET A 1 154 ? -6.953 6.605 -3.447 1 98.19 154 MET A O 1
ATOM 1212 N N . LEU A 1 155 ? -5.832 8.148 -4.684 1 98.25 155 LEU A N 1
ATOM 1213 C CA . LEU A 1 155 ? -7.051 8.609 -5.336 1 98.25 155 LEU A CA 1
ATOM 1214 C C . LEU A 1 155 ? -7.695 7.48 -6.137 1 98.25 155 LEU A C 1
ATOM 1216 O O . LEU A 1 155 ? -8.922 7.332 -6.133 1 98.25 155 LEU A O 1
ATOM 1220 N N . ARG A 1 156 ? -6.867 6.711 -6.801 1 97.94 156 ARG A N 1
ATOM 1221 C CA . ARG A 1 156 ? -7.371 5.562 -7.543 1 97.94 156 ARG A CA 1
ATOM 1222 C C . ARG A 1 156 ? -8.094 4.59 -6.621 1 97.94 156 ARG A C 1
ATOM 1224 O O . ARG A 1 156 ? -9.148 4.059 -6.969 1 97.94 156 ARG A O 1
ATOM 1231 N N . MET A 1 157 ? -7.559 4.328 -5.48 1 98.38 157 MET A N 1
ATOM 1232 C CA . MET A 1 157 ? -8.156 3.414 -4.512 1 98.38 157 MET A CA 1
ATOM 1233 C C . MET A 1 157 ? -9.469 3.977 -3.977 1 98.38 157 MET A C 1
ATOM 1235 O O . MET A 1 157 ? -10.406 3.225 -3.709 1 98.38 157 MET A O 1
ATOM 1239 N N . VAL A 1 158 ? -9.5 5.301 -3.75 1 98.62 158 VAL A N 1
ATOM 1240 C CA . VAL A 1 158 ? -10.75 5.949 -3.357 1 98.62 158 VAL A CA 1
ATOM 1241 C C . VAL A 1 158 ? -11.828 5.676 -4.406 1 98.62 158 VAL A C 1
ATOM 1243 O O . VAL A 1 158 ? -12.938 5.258 -4.074 1 98.62 158 VAL A O 1
ATOM 1246 N N . ASP A 1 159 ? -11.461 5.879 -5.664 1 98.31 159 ASP A N 1
ATOM 1247 C CA . ASP A 1 159 ? -12.398 5.648 -6.762 1 98.31 159 ASP A CA 1
ATOM 1248 C C . ASP A 1 159 ? -12.875 4.195 -6.777 1 98.31 159 ASP A C 1
ATOM 1250 O O . ASP A 1 159 ? -14.062 3.93 -6.977 1 98.31 159 ASP A O 1
ATOM 1254 N N . ALA A 1 160 ? -11.984 3.309 -6.625 1 97.56 160 ALA A N 1
ATOM 1255 C CA . ALA A 1 160 ? -12.328 1.889 -6.633 1 97.56 160 ALA A CA 1
ATOM 1256 C C . ALA A 1 160 ? -13.289 1.55 -5.5 1 97.56 160 ALA A C 1
ATOM 1258 O O . ALA A 1 160 ? -14.273 0.831 -5.707 1 97.56 160 ALA A O 1
ATOM 1259 N N . LEU A 1 161 ? -13.023 2.053 -4.316 1 98.12 161 LEU A N 1
ATOM 1260 C CA . LEU A 1 161 ? -13.875 1.805 -3.162 1 98.12 161 LEU A CA 1
ATOM 1261 C C . LEU A 1 161 ? -15.281 2.338 -3.402 1 98.12 161 LEU A C 1
ATOM 1263 O O . LEU A 1 161 ? -16.266 1.626 -3.182 1 98.12 161 LEU A O 1
ATOM 1267 N N . GLN A 1 162 ? -15.305 3.547 -3.852 1 97.62 162 GLN A N 1
ATOM 1268 C CA . GLN A 1 162 ? -16.609 4.172 -4.07 1 97.62 162 GLN A CA 1
ATOM 1269 C C . GLN A 1 162 ? -17.375 3.471 -5.188 1 97.62 162 GLN A C 1
ATOM 1271 O O . GLN A 1 162 ? -18.594 3.328 -5.109 1 97.62 162 GLN A O 1
ATOM 1276 N N . PHE A 1 163 ? -16.719 3.051 -6.234 1 96.69 163 PHE A N 1
ATOM 1277 C CA . PHE A 1 163 ? -17.359 2.27 -7.297 1 96.69 163 PHE A CA 1
ATOM 1278 C C . PHE A 1 163 ? -17.984 1 -6.734 1 96.69 163 PHE A C 1
ATOM 1280 O O . PHE A 1 163 ? -19.125 0.669 -7.062 1 96.69 163 PHE A O 1
ATOM 1287 N N . HIS A 1 164 ? -17.234 0.295 -5.953 1 95.06 164 HIS A N 1
ATOM 1288 C CA . HIS A 1 164 ? -17.734 -0.92 -5.324 1 95.06 164 HIS A CA 1
ATOM 1289 C C . HIS A 1 164 ? -18.953 -0.627 -4.449 1 95.06 164 HIS A C 1
ATOM 1291 O O . HIS A 1 164 ? -19.938 -1.364 -4.488 1 95.06 164 HIS A O 1
ATOM 1297 N N . GLU A 1 165 ? -18.891 0.423 -3.656 1 95.5 165 GLU A N 1
ATOM 1298 C CA . GLU A 1 165 ? -20 0.789 -2.764 1 95.5 165 GLU A CA 1
ATOM 1299 C C . GLU A 1 165 ? -21.25 1.132 -3.553 1 95.5 165 GLU A C 1
ATOM 1301 O O . GLU A 1 165 ? -22.375 0.816 -3.123 1 95.5 165 GLU A O 1
ATOM 1306 N N . GLU A 1 166 ? -21.031 1.745 -4.652 1 95.06 166 GLU A N 1
ATOM 1307 C CA . GLU A 1 166 ? -22.156 2.23 -5.445 1 95.06 166 GLU A CA 1
ATOM 1308 C C . GLU A 1 166 ? -22.766 1.112 -6.289 1 95.06 166 GLU A C 1
ATOM 1310 O O . GLU A 1 166 ? -23.984 1.024 -6.43 1 95.06 166 GLU A O 1
ATOM 1315 N N . HIS A 1 167 ? -21.953 0.218 -6.836 1 93.25 167 HIS A N 1
ATOM 1316 C CA . HIS A 1 167 ? -22.422 -0.703 -7.863 1 93.25 167 HIS A CA 1
ATOM 1317 C C . HIS A 1 167 ? -22.422 -2.143 -7.359 1 93.25 167 HIS A C 1
ATOM 1319 O O . HIS A 1 167 ? -23.031 -3.02 -7.969 1 93.25 167 HIS A O 1
ATOM 1325 N N . GLY A 1 168 ? -21.625 -2.35 -6.277 1 91.25 168 GLY A N 1
ATOM 1326 C CA . GLY A 1 168 ? -21.5 -3.703 -5.762 1 91.25 168 GLY A CA 1
ATOM 1327 C C . GLY A 1 168 ? -20.516 -4.555 -6.539 1 91.25 168 GLY A C 1
ATOM 1328 O O . GLY A 1 168 ? -20.234 -5.688 -6.156 1 91.25 168 GLY A O 1
ATOM 1329 N N . GLU A 1 169 ? -20 -4.078 -7.602 1 89.25 169 GLU A N 1
ATOM 1330 C CA . GLU A 1 169 ? -19.016 -4.781 -8.43 1 89.25 169 GLU A CA 1
ATOM 1331 C C . GLU A 1 169 ? -17.625 -4.703 -7.82 1 89.25 169 GLU A C 1
ATOM 1333 O O . GLU A 1 169 ? -17.328 -3.797 -7.035 1 89.25 169 GLU A O 1
ATOM 1338 N N . VAL A 1 170 ? -16.844 -5.707 -8.164 1 91.31 170 VAL A N 1
ATOM 1339 C CA . VAL A 1 170 ? -15.469 -5.719 -7.695 1 91.31 170 VAL A CA 1
ATOM 1340 C C . VAL A 1 170 ? -14.562 -5.09 -8.75 1 91.31 170 VAL A C 1
ATOM 1342 O O . VAL A 1 170 ? -14.891 -5.082 -9.938 1 91.31 170 VAL A O 1
ATOM 1345 N N . CYS A 1 171 ? -13.523 -4.531 -8.312 1 92.38 171 CYS A N 1
ATOM 1346 C CA . CYS A 1 171 ? -12.578 -3.855 -9.203 1 92.38 171 CYS A CA 1
ATOM 1347 C C . CYS A 1 171 ? -11.383 -4.742 -9.5 1 92.38 171 CYS A C 1
ATOM 1349 O O . CYS A 1 171 ? -10.594 -5.055 -8.609 1 92.38 171 CYS A O 1
ATOM 1351 N N . PRO A 1 172 ? -11.188 -5.102 -10.734 1 91.5 172 PRO A N 1
ATOM 1352 C CA . PRO A 1 172 ? -10.039 -5.938 -11.109 1 91.5 172 PRO A CA 1
ATOM 1353 C C . PRO A 1 172 ? -8.711 -5.203 -10.977 1 91.5 172 PRO A C 1
ATOM 1355 O O . PRO A 1 172 ? -8.68 -4.023 -10.625 1 91.5 172 PRO A O 1
ATOM 1358 N N . ALA A 1 173 ? -7.648 -5.953 -11.195 1 91.31 173 ALA A N 1
ATOM 1359 C CA . ALA A 1 173 ? -6.324 -5.34 -11.242 1 91.31 173 ALA A CA 1
ATOM 1360 C C . ALA A 1 173 ? -6.289 -4.18 -12.227 1 91.31 173 ALA A C 1
ATOM 1362 O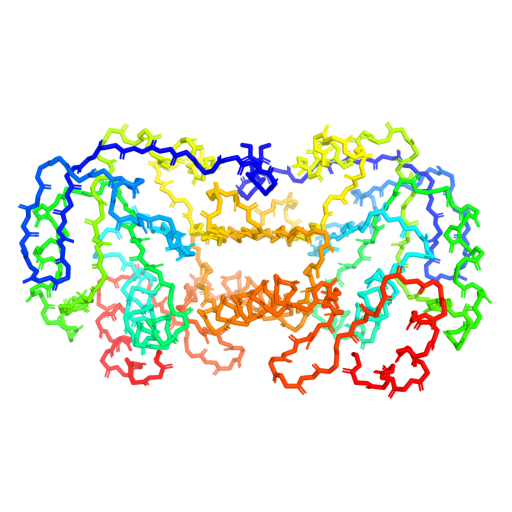 O . ALA A 1 173 ? -6.914 -4.242 -13.289 1 91.31 173 ALA A O 1
ATOM 1363 N N . GLN A 1 174 ? -5.586 -3.129 -11.867 1 90.12 174 GLN A N 1
ATOM 1364 C CA . GLN A 1 174 ? -5.328 -1.977 -12.727 1 90.12 174 GLN A CA 1
ATOM 1365 C C . GLN A 1 174 ? -6.594 -1.156 -12.945 1 90.12 174 GLN A C 1
ATOM 1367 O O . GLN A 1 174 ? -6.625 -0.269 -13.797 1 90.12 174 GLN A O 1
ATOM 1372 N N . TRP A 1 175 ? -7.637 -1.446 -12.266 1 90.56 175 TRP A N 1
ATOM 1373 C CA . TRP A 1 175 ? -8.898 -0.745 -12.453 1 90.56 175 TRP A CA 1
ATOM 1374 C C . TRP A 1 175 ? -8.742 0.749 -12.195 1 90.56 175 TRP A C 1
ATOM 1376 O O . TRP A 1 175 ? -8.086 1.151 -11.227 1 90.56 175 TRP A O 1
ATOM 1386 N N . GLU A 1 176 ? -9.289 1.547 -13.039 1 92.06 176 GLU A N 1
ATOM 1387 C CA . GLU A 1 176 ? -9.398 2.996 -12.906 1 92.06 176 GLU A CA 1
ATOM 1388 C C . GLU A 1 176 ? -10.82 3.467 -13.172 1 92.06 176 GLU A C 1
ATOM 1390 O O . GLU A 1 176 ? -11.594 2.775 -13.836 1 92.06 176 GLU A O 1
ATOM 1395 N N . LYS A 1 177 ? -11.062 4.66 -12.625 1 92.12 177 LYS A N 1
ATOM 1396 C CA . LYS A 1 177 ? -12.391 5.227 -12.852 1 92.12 177 LYS A CA 1
ATOM 1397 C C . LYS A 1 177 ? -12.711 5.289 -14.344 1 92.12 177 LYS A C 1
ATOM 1399 O O . LYS A 1 177 ? -11.883 5.73 -15.141 1 92.12 177 LYS A O 1
ATOM 1404 N N . GLY A 1 178 ? -13.859 4.793 -14.641 1 88.56 178 GLY A N 1
ATOM 1405 C CA . GLY A 1 178 ? -14.281 4.766 -16.031 1 88.56 178 GLY A CA 1
ATOM 1406 C C . GLY A 1 178 ? -14.156 3.395 -16.672 1 88.56 178 GLY A C 1
ATOM 1407 O O . GLY A 1 178 ? -14.727 3.143 -17.734 1 88.56 178 GLY A O 1
ATOM 1408 N N . LYS A 1 179 ? -13.391 2.514 -16.094 1 87.62 179 LYS A N 1
ATOM 1409 C CA . LYS A 1 179 ? -13.258 1.148 -16.594 1 87.62 179 LYS A CA 1
ATOM 1410 C C . LYS A 1 179 ? -14.352 0.244 -16.031 1 87.62 179 LYS A C 1
ATOM 1412 O O . LYS A 1 179 ? -14.977 0.576 -15.016 1 87.62 179 LYS A O 1
ATOM 1417 N N . GLU A 1 180 ? -14.461 -0.829 -16.688 1 87 180 GLU A N 1
ATOM 1418 C CA . GLU A 1 180 ? -15.492 -1.777 -16.266 1 87 180 GLU A CA 1
ATOM 1419 C C . GLU A 1 180 ? -15.062 -2.547 -15.023 1 87 180 GLU A C 1
ATOM 1421 O O . GLU A 1 180 ? -13.898 -2.936 -14.898 1 87 180 GLU A O 1
ATOM 1426 N N . GLY A 1 181 ? -16.062 -2.67 -14.117 1 87.5 181 GLY A N 1
ATOM 1427 C CA . GLY A 1 181 ? -15.867 -3.607 -13.023 1 87.5 181 GLY A CA 1
ATOM 1428 C C . GLY A 1 181 ? -16.141 -5.047 -13.414 1 87.5 181 GLY A C 1
ATOM 1429 O O . GLY A 1 181 ? -16.156 -5.379 -14.594 1 87.5 181 GLY A O 1
ATOM 1430 N N . MET A 1 182 ? -16.141 -5.906 -12.438 1 86.5 182 MET A N 1
ATOM 1431 C CA . MET A 1 182 ? -16.359 -7.332 -12.648 1 86.5 182 MET A CA 1
ATOM 1432 C C . MET A 1 182 ? -17.469 -7.848 -11.727 1 86.5 182 MET A C 1
ATOM 1434 O O . MET A 1 182 ? -17.516 -7.496 -10.547 1 86.5 182 MET A O 1
ATOM 1438 N N . ASN A 1 183 ? -18.406 -8.492 -12.383 1 83.56 183 ASN A N 1
ATOM 1439 C CA . ASN A 1 183 ? -19.406 -9.164 -11.555 1 83.56 183 ASN A CA 1
ATOM 1440 C C . ASN A 1 183 ? -18.797 -10.352 -10.805 1 83.56 183 ASN A C 1
ATOM 1442 O O . ASN A 1 183 ? -18.031 -11.125 -11.383 1 83.56 183 ASN A O 1
ATOM 1446 N N . ALA A 1 184 ? -19.172 -10.492 -9.586 1 82.62 184 ALA A N 1
ATOM 1447 C CA . ALA A 1 184 ? -18.578 -11.531 -8.742 1 82.62 184 ALA A CA 1
ATOM 1448 C C . ALA A 1 184 ? -19.266 -12.883 -8.992 1 82.62 184 ALA A C 1
ATOM 1450 O O . ALA A 1 184 ? -19.906 -13.43 -8.102 1 82.62 184 ALA A O 1
ATOM 1451 N N . SER A 1 185 ? -19.156 -13.359 -10.195 1 81.69 185 SER A N 1
ATOM 1452 C CA . SER A 1 185 ? -19.641 -14.664 -10.617 1 81.69 185 SER A CA 1
ATOM 1453 C C . SER A 1 185 ? -18.719 -15.297 -11.648 1 81.69 185 SER A C 1
ATOM 1455 O O . SER A 1 185 ? -17.938 -14.594 -12.305 1 81.69 185 SER A O 1
ATOM 1457 N N . PRO A 1 186 ? -18.703 -16.656 -11.633 1 80.81 186 PRO A N 1
ATOM 1458 C CA . PRO A 1 186 ? -17.859 -17.312 -12.633 1 80.81 186 PRO A CA 1
ATOM 1459 C C . PRO A 1 186 ? -18.094 -16.766 -14.039 1 80.81 186 PRO A C 1
ATOM 1461 O O . PRO A 1 186 ? -17.125 -16.516 -14.773 1 80.81 186 PRO A O 1
ATOM 1464 N N . ASP A 1 187 ? -19.328 -16.578 -14.375 1 81.06 187 ASP A N 1
ATOM 1465 C CA . ASP A 1 187 ? -19.672 -16.031 -15.688 1 81.06 187 ASP A CA 1
ATOM 1466 C C . ASP A 1 187 ? -19.156 -14.594 -15.82 1 81.06 187 ASP A C 1
ATOM 1468 O O . ASP A 1 187 ? -18.703 -14.188 -16.891 1 81.06 187 ASP A O 1
ATOM 1472 N N . GLY A 1 188 ? -19.266 -13.867 -14.836 1 79.94 188 GLY A N 1
ATOM 1473 C CA . GLY A 1 188 ? -18.766 -12.5 -14.836 1 79.94 188 GLY A CA 1
ATOM 1474 C C . GLY A 1 188 ? -17.266 -12.422 -15.031 1 79.94 188 GLY A C 1
ATOM 1475 O O . GLY A 1 188 ? -16.766 -11.547 -15.75 1 79.94 188 GLY A O 1
ATOM 1476 N N . VAL A 1 189 ? -16.641 -13.344 -14.406 1 80.44 189 VAL A N 1
ATOM 1477 C CA . VAL A 1 189 ? -15.18 -13.398 -14.516 1 80.44 189 VAL A CA 1
ATOM 1478 C C . VA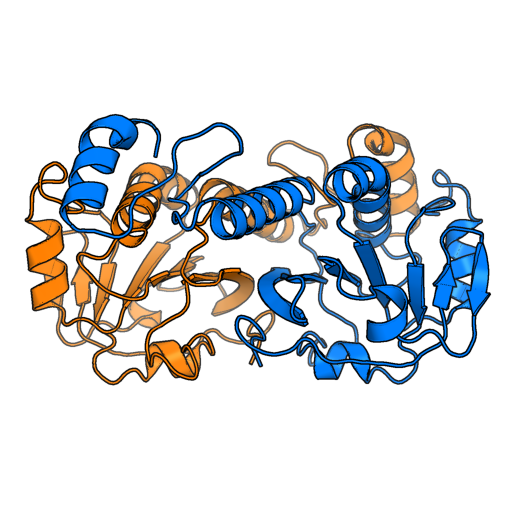L A 1 189 ? -14.789 -13.742 -15.953 1 80.44 189 VAL A C 1
ATOM 1480 O O . VAL A 1 189 ? -13.961 -13.055 -16.562 1 80.44 189 VAL A O 1
ATOM 1483 N N . ALA A 1 190 ? -15.398 -14.766 -16.422 1 81.88 190 ALA A N 1
ATOM 1484 C CA . ALA A 1 190 ? -15.094 -15.211 -17.781 1 81.88 190 ALA A CA 1
ATOM 1485 C C . ALA A 1 190 ? -15.367 -14.102 -18.781 1 81.88 190 ALA A C 1
ATOM 1487 O O . ALA A 1 190 ? -14.547 -13.852 -19.672 1 81.88 190 ALA A O 1
ATOM 1488 N N . LYS A 1 191 ? -16.438 -13.461 -18.656 1 81.81 191 LYS A N 1
ATOM 1489 C CA . LYS A 1 191 ? -16.797 -12.359 -19.547 1 81.81 191 LYS A CA 1
ATOM 1490 C C . LYS A 1 191 ? -15.781 -11.227 -19.469 1 81.81 191 LYS A C 1
ATOM 1492 O O . LYS A 1 191 ? -15.305 -10.727 -20.484 1 81.81 191 LYS A O 1
ATOM 1497 N N . TYR A 1 192 ? -15.484 -10.828 -18.297 1 86.88 192 TYR A N 1
ATOM 1498 C CA . TYR A 1 192 ? -14.531 -9.742 -18.109 1 86.88 192 TYR A CA 1
ATOM 1499 C C . TYR A 1 192 ? -13.188 -10.086 -18.734 1 86.88 192 TYR A C 1
ATOM 1501 O O . TYR A 1 192 ? -12.609 -9.273 -19.453 1 86.88 192 TYR A O 1
ATOM 1509 N N . LEU A 1 193 ? -12.742 -11.266 -18.469 1 86.25 193 LEU A N 1
ATOM 1510 C CA . LEU A 1 193 ? -11.422 -11.664 -18.953 1 86.25 193 LEU A CA 1
ATOM 1511 C C . LEU A 1 193 ? -11.414 -11.742 -20.484 1 86.25 193 LEU A C 1
ATOM 1513 O O . LEU A 1 193 ? -10.438 -11.352 -21.125 1 86.25 193 LEU A O 1
ATOM 1517 N N . SER A 1 194 ? -12.445 -12.219 -21 1 84.19 194 SER A N 1
ATOM 1518 C CA . SER A 1 194 ? -12.547 -12.32 -22.453 1 84.19 194 SER A CA 1
ATOM 1519 C C . SER A 1 194 ? -12.484 -10.945 -23.109 1 84.19 194 SER A C 1
ATOM 1521 O O . SER A 1 194 ? -11.938 -10.805 -24.203 1 84.19 194 SER A O 1
ATOM 1523 N N . GLU A 1 195 ? -12.883 -9.992 -22.406 1 84.88 195 GLU A N 1
ATOM 1524 C CA . GLU A 1 195 ? -13.016 -8.664 -23.016 1 84.88 195 GLU A CA 1
ATOM 1525 C C . GLU A 1 195 ? -11.867 -7.754 -22.594 1 84.88 195 GLU A C 1
ATOM 1527 O O . GLU A 1 195 ? -11.539 -6.797 -23.297 1 84.88 195 GLU A O 1
ATOM 1532 N N . ASN A 1 196 ? -11.188 -8.109 -21.453 1 84.06 196 ASN A N 1
ATOM 1533 C CA . ASN A 1 196 ? -10.328 -7.086 -20.875 1 84.06 196 ASN A CA 1
ATOM 1534 C C . ASN A 1 196 ? -8.938 -7.625 -20.562 1 84.06 196 ASN A C 1
ATOM 1536 O O . ASN A 1 196 ? -8.07 -6.891 -20.094 1 84.06 196 ASN A O 1
ATOM 1540 N N . VAL A 1 197 ? -8.641 -8.805 -20.953 1 82.88 197 VAL A N 1
ATOM 1541 C CA . VAL A 1 197 ? -7.383 -9.43 -20.547 1 82.88 197 VAL A CA 1
ATOM 1542 C C . VAL A 1 197 ? -6.203 -8.648 -21.109 1 82.88 197 VAL A C 1
ATOM 1544 O O . VAL A 1 197 ? -5.16 -8.531 -20.469 1 82.88 197 VAL A O 1
ATOM 1547 N N . SER A 1 198 ? -6.371 -8.125 -22.266 1 82.19 198 SER A N 1
ATOM 1548 C CA . SER A 1 198 ? -5.285 -7.414 -22.938 1 82.19 198 SER A CA 1
ATOM 1549 C C . SER A 1 198 ? -4.91 -6.141 -22.172 1 82.19 198 SER A C 1
ATOM 1551 O O . SER A 1 198 ? -3.779 -5.664 -22.281 1 82.19 198 SER A O 1
ATOM 1553 N N . SER A 1 199 ? -5.801 -5.637 -21.391 1 81.12 199 SER A N 1
ATOM 1554 C CA . SER A 1 199 ? -5.57 -4.363 -20.719 1 81.12 199 SER A CA 1
ATOM 1555 C C . SER A 1 199 ? -5.027 -4.578 -19.312 1 81.12 199 SER A C 1
ATOM 1557 O O . SER A 1 199 ? -4.688 -3.617 -18.609 1 81.12 199 SER A O 1
ATOM 1559 N N . LEU A 1 200 ? -4.887 -5.77 -18.984 1 83.94 200 LEU A N 1
ATOM 1560 C CA . LEU A 1 200 ? -4.406 -6.059 -17.641 1 83.94 200 LEU A CA 1
ATOM 1561 C C . LEU A 1 200 ? -2.887 -5.941 -17.562 1 83.94 200 LEU A C 1
ATOM 1563 O O . LEU A 1 200 ? -2.188 -6.27 -18.516 1 83.94 200 LEU A O 1
ATOM 1567 N N . MET B 1 1 ? 0.438 -7.832 12.219 1 82.81 1 MET B N 1
ATOM 1568 C CA . MET B 1 1 ? 1.478 -6.828 12.414 1 82.81 1 MET B CA 1
ATOM 1569 C C . MET B 1 1 ? 1.986 -6.297 11.078 1 82.81 1 MET B C 1
ATOM 1571 O O . MET B 1 1 ? 2.154 -7.062 10.125 1 82.81 1 MET B O 1
ATOM 1575 N N . VAL B 1 2 ? 2.125 -4.945 10.922 1 94.88 2 VAL B N 1
ATOM 1576 C CA . VAL B 1 2 ? 2.811 -4.363 9.773 1 94.88 2 VAL B CA 1
ATOM 1577 C C . VAL B 1 2 ? 4.262 -4.84 9.742 1 94.88 2 VAL B C 1
ATOM 1579 O O . VAL B 1 2 ? 4.938 -4.855 10.766 1 94.88 2 VAL B O 1
ATOM 1582 N N . LEU B 1 3 ? 4.727 -5.199 8.57 1 97.88 3 LEU B N 1
ATOM 1583 C CA . LEU B 1 3 ? 6.004 -5.902 8.5 1 97.88 3 LEU B CA 1
ATOM 1584 C C . LEU B 1 3 ? 7.102 -4.984 7.977 1 97.88 3 LEU B C 1
ATOM 1586 O O . LEU B 1 3 ? 8.273 -5.355 7.961 1 97.88 3 LEU B O 1
ATOM 1590 N N . VAL B 1 4 ? 6.789 -3.787 7.559 1 98.44 4 VAL B N 1
ATOM 1591 C CA . VAL B 1 4 ? 7.805 -2.881 7.027 1 98.44 4 VAL B CA 1
ATOM 1592 C C . VAL B 1 4 ? 8.883 -2.648 8.078 1 98.44 4 VAL B C 1
ATOM 1594 O O . VAL B 1 4 ? 8.578 -2.375 9.242 1 98.44 4 VAL B O 1
ATOM 1597 N N . THR B 1 5 ? 10.164 -2.764 7.66 1 97.69 5 THR B N 1
ATOM 1598 C CA . THR B 1 5 ? 11.391 -2.631 8.438 1 97.69 5 THR B CA 1
ATOM 1599 C C . THR B 1 5 ? 11.688 -3.914 9.203 1 97.69 5 THR B C 1
ATOM 1601 O O . THR B 1 5 ? 12.641 -3.973 9.984 1 97.69 5 THR B O 1
ATOM 1604 N N . ARG B 1 6 ? 10.922 -4.957 9.086 1 97.31 6 ARG B N 1
ATOM 1605 C CA . ARG B 1 6 ? 11.125 -6.234 9.758 1 97.31 6 ARG B CA 1
ATOM 1606 C C . ARG B 1 6 ? 11.531 -7.316 8.766 1 97.31 6 ARG B C 1
ATOM 1608 O O . ARG B 1 6 ? 11.258 -7.203 7.566 1 97.31 6 ARG B O 1
ATOM 1615 N N . PRO B 1 7 ? 12.219 -8.406 9.273 1 97.75 7 PRO B N 1
ATOM 1616 C CA . PRO B 1 7 ? 12.484 -9.539 8.383 1 97.75 7 PRO B CA 1
ATOM 1617 C C . PRO B 1 7 ? 11.211 -10.188 7.848 1 97.75 7 PRO B C 1
ATOM 1619 O O . PRO B 1 7 ? 10.25 -10.367 8.602 1 97.75 7 PRO B O 1
ATOM 1622 N N . ALA B 1 8 ? 11.188 -10.406 6.543 1 98.31 8 ALA B N 1
ATOM 1623 C CA . ALA B 1 8 ? 10.062 -11.148 5.977 1 98.31 8 ALA B CA 1
ATOM 1624 C C . ALA B 1 8 ? 9.977 -12.555 6.57 1 98.31 8 ALA B C 1
ATOM 1626 O O . ALA B 1 8 ? 10.992 -13.25 6.676 1 98.31 8 ALA B O 1
ATOM 1627 N N . PRO B 1 9 ? 8.812 -12.977 6.953 1 98.5 9 PRO B N 1
ATOM 1628 C CA . PRO B 1 9 ? 8.68 -14.352 7.449 1 98.5 9 PRO B CA 1
ATOM 1629 C C . PRO B 1 9 ? 9.094 -15.391 6.414 1 98.5 9 PRO B C 1
ATOM 1631 O O . PRO B 1 9 ? 8.688 -15.312 5.254 1 98.5 9 PRO B O 1
ATOM 1634 N N . ASP B 1 10 ? 9.898 -16.297 6.852 1 98.5 10 ASP B N 1
ATOM 1635 C CA . ASP B 1 10 ? 10.25 -17.438 6 1 98.5 10 ASP B CA 1
ATOM 1636 C C . ASP B 1 10 ? 9.219 -18.547 6.121 1 98.5 10 ASP B C 1
ATOM 1638 O O . ASP B 1 10 ? 8.445 -18.594 7.078 1 98.5 10 ASP B O 1
ATOM 1642 N N . PHE B 1 11 ? 9.172 -19.406 5.059 1 98.75 11 PHE B N 1
ATOM 1643 C CA . PHE B 1 11 ? 8.234 -20.531 5.102 1 98.75 11 PHE B CA 1
ATOM 1644 C C . PHE B 1 11 ? 8.664 -21.625 4.133 1 98.75 11 PHE B C 1
ATOM 1646 O O . PHE B 1 11 ? 9.43 -21.375 3.201 1 98.75 11 PHE B O 1
ATOM 1653 N N . THR B 1 12 ? 8.242 -22.797 4.445 1 98.69 12 THR B N 1
ATOM 1654 C CA . THR B 1 12 ? 8.328 -23.969 3.564 1 98.69 12 THR B CA 1
ATOM 1655 C C . THR B 1 12 ? 6.945 -24.562 3.312 1 98.69 12 THR B C 1
ATOM 1657 O O . THR B 1 12 ? 6.184 -24.797 4.254 1 98.69 12 THR B O 1
ATOM 1660 N N . ALA B 1 13 ? 6.648 -24.719 2.016 1 98.69 13 ALA B N 1
ATOM 1661 C CA . ALA B 1 13 ? 5.352 -25.25 1.612 1 98.69 13 ALA B CA 1
ATOM 1662 C C . ALA B 1 13 ? 5.406 -25.797 0.191 1 98.69 13 ALA B C 1
ATOM 1664 O O . ALA B 1 13 ? 6.395 -25.609 -0.521 1 98.69 13 ALA B O 1
ATOM 1665 N N . ALA B 1 14 ? 4.383 -26.5 -0.178 1 98.62 14 ALA B N 1
ATOM 1666 C CA . ALA B 1 14 ? 4.289 -26.938 -1.569 1 98.62 14 ALA B CA 1
ATOM 1667 C C . ALA B 1 14 ? 4.062 -25.75 -2.502 1 98.62 14 ALA B C 1
ATOM 1669 O O . ALA B 1 14 ? 3.521 -24.719 -2.09 1 98.62 14 ALA B O 1
ATOM 1670 N N . ALA B 1 15 ? 4.523 -25.875 -3.732 1 98.69 15 ALA B N 1
ATOM 1671 C CA . ALA B 1 15 ? 4.359 -24.812 -4.719 1 98.69 15 ALA B CA 1
ATOM 1672 C C . ALA B 1 15 ? 4.371 -25.375 -6.137 1 98.69 15 ALA B C 1
ATOM 1674 O O . ALA B 1 15 ? 4.895 -26.469 -6.379 1 98.69 15 ALA B O 1
ATOM 1675 N N . VAL B 1 16 ? 3.729 -24.688 -7.004 1 98.38 16 VAL B N 1
ATOM 1676 C CA . VAL B 1 16 ? 3.898 -24.891 -8.438 1 98.38 16 VAL B CA 1
ATOM 1677 C C . VAL B 1 16 ? 4.848 -23.828 -9 1 98.38 16 VAL B C 1
ATOM 1679 O O . VAL B 1 16 ? 4.602 -22.625 -8.859 1 98.38 16 VAL B O 1
ATOM 1682 N N . LEU B 1 17 ? 5.922 -24.266 -9.609 1 97.62 17 LEU B N 1
ATOM 1683 C CA . LEU B 1 17 ? 6.898 -23.344 -10.164 1 97.62 17 LEU B CA 1
ATOM 1684 C C . LEU B 1 17 ? 6.469 -22.859 -11.547 1 97.62 17 LEU B C 1
ATOM 1686 O O . LEU B 1 17 ? 5.547 -23.422 -12.141 1 97.62 17 LEU B O 1
ATOM 1690 N N . GLY B 1 18 ? 7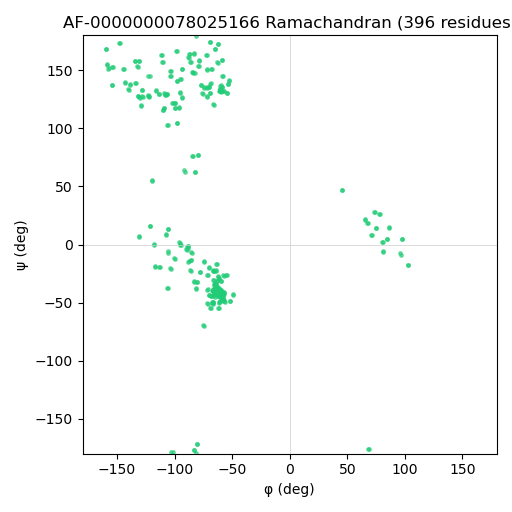.102 -21.766 -12.016 1 94.75 18 GLY B N 1
ATOM 1691 C CA . GLY B 1 18 ? 6.801 -21.219 -13.336 1 94.75 18 GLY B CA 1
ATOM 1692 C C . GLY B 1 18 ? 6.949 -22.25 -14.445 1 94.75 18 GLY B C 1
ATOM 1693 O O . GLY B 1 18 ? 6.277 -22.156 -15.477 1 94.75 18 GLY B O 1
ATOM 1694 N N . SER B 1 19 ? 7.773 -23.234 -14.227 1 94.75 19 SER B N 1
ATOM 1695 C CA . SER B 1 19 ? 8 -24.297 -15.195 1 94.75 19 SER B CA 1
ATOM 1696 C C . SER B 1 19 ? 6.82 -25.266 -15.242 1 94.75 19 SER B C 1
ATOM 1698 O O . SER B 1 19 ? 6.711 -26.062 -16.172 1 94.75 19 SER B O 1
ATOM 1700 N N . GLY B 1 20 ? 5.969 -25.172 -14.258 1 94.88 20 GLY B N 1
ATOM 1701 C CA . GLY B 1 20 ? 4.883 -26.125 -14.109 1 94.88 20 GLY B CA 1
ATOM 1702 C C . GLY B 1 20 ? 5.211 -27.266 -13.156 1 94.88 20 GLY B C 1
ATOM 1703 O O . GLY B 1 20 ? 4.328 -28.031 -12.789 1 94.88 20 GLY B O 1
ATOM 1704 N N . GLU B 1 21 ? 6.465 -27.312 -12.734 1 97.19 21 GLU B N 1
ATOM 1705 C CA . GLU B 1 21 ? 6.879 -28.344 -11.789 1 97.19 21 GLU B CA 1
ATOM 1706 C C . GLU B 1 21 ? 6.277 -28.109 -10.406 1 97.19 21 GLU B C 1
ATOM 1708 O O . GLU B 1 21 ? 6.262 -26.969 -9.922 1 97.19 21 GLU B O 1
ATOM 1713 N N . ILE B 1 22 ? 5.773 -29.141 -9.789 1 97.75 22 ILE B N 1
ATOM 1714 C CA . ILE B 1 22 ? 5.281 -29.078 -8.414 1 97.75 22 ILE B CA 1
ATOM 1715 C C . ILE B 1 22 ? 6.391 -29.484 -7.453 1 97.75 22 ILE B C 1
ATOM 1717 O O . ILE B 1 22 ? 6.973 -30.562 -7.594 1 97.75 22 ILE B O 1
ATOM 1721 N N . VAL B 1 23 ? 6.648 -28.672 -6.543 1 97.81 23 VAL B N 1
ATOM 1722 C CA . VAL B 1 23 ? 7.645 -28.938 -5.512 1 97.81 23 VAL B CA 1
ATOM 1723 C C . VAL B 1 23 ? 6.969 -29.016 -4.145 1 97.81 23 VAL B C 1
ATOM 1725 O O . VAL B 1 23 ? 6.207 -28.109 -3.775 1 97.81 23 VAL B O 1
ATOM 1728 N N . GLU B 1 24 ? 7.297 -30.031 -3.408 1 96.81 24 GLU B N 1
ATOM 1729 C CA . GLU B 1 24 ? 6.621 -30.25 -2.133 1 96.81 24 GLU B CA 1
ATOM 1730 C C . GLU B 1 24 ? 7.242 -29.406 -1.025 1 96.81 24 GLU B C 1
ATOM 1732 O O . GLU B 1 24 ? 6.555 -29 -0.086 1 96.81 24 GLU B O 1
ATOM 1737 N N . ASN B 1 25 ? 8.547 -29.172 -1.148 1 97.44 25 ASN B N 1
ATOM 1738 C CA . ASN B 1 25 ? 9.258 -28.453 -0.094 1 97.44 25 ASN B CA 1
ATOM 1739 C C . ASN B 1 25 ? 9.883 -27.172 -0.614 1 97.44 25 ASN B C 1
ATOM 1741 O O . ASN B 1 25 ? 11.078 -26.938 -0.454 1 97.44 25 ASN B O 1
ATOM 1745 N N . PHE B 1 26 ? 9.039 -26.344 -1.206 1 98.06 26 PHE B N 1
ATOM 1746 C CA . PHE B 1 26 ? 9.461 -25 -1.621 1 98.06 26 PHE B CA 1
ATOM 1747 C C . PHE B 1 26 ? 9.797 -24.141 -0.412 1 98.06 26 PHE B C 1
ATOM 1749 O O . PHE B 1 26 ? 8.961 -23.938 0.469 1 98.06 26 PHE B O 1
ATOM 1756 N N . ASN B 1 27 ? 11.055 -23.656 -0.323 1 98.62 27 ASN B N 1
ATOM 1757 C CA . ASN B 1 27 ? 11.438 -22.734 0.732 1 98.62 27 ASN B CA 1
ATOM 1758 C C . ASN B 1 27 ? 11.641 -21.312 0.19 1 98.62 27 ASN B C 1
ATOM 1760 O O . ASN B 1 27 ? 12.367 -21.125 -0.781 1 98.62 27 ASN B O 1
ATOM 1764 N N . PHE B 1 28 ? 11.016 -20.406 0.806 1 98.56 28 PHE B N 1
ATOM 1765 C CA . PHE B 1 28 ? 10.977 -19.016 0.335 1 98.56 28 PHE B CA 1
ATOM 1766 C C . PHE B 1 28 ? 12.375 -18.422 0.292 1 98.56 28 PHE B C 1
ATOM 1768 O O . PHE B 1 28 ? 12.797 -17.891 -0.739 1 98.56 28 PHE B O 1
ATOM 1775 N N . LYS B 1 29 ? 13.07 -18.469 1.363 1 97.69 29 LYS B N 1
ATOM 1776 C CA . LYS B 1 29 ? 14.406 -17.875 1.448 1 97.69 29 LYS B CA 1
ATOM 1777 C C . LYS B 1 29 ? 15.352 -18.531 0.444 1 97.69 29 LYS B C 1
ATOM 1779 O O . LYS B 1 29 ? 16.125 -17.828 -0.228 1 97.69 29 LYS B O 1
ATOM 1784 N N . ALA B 1 30 ? 15.305 -19.859 0.37 1 97.44 30 ALA B N 1
ATOM 1785 C CA . ALA B 1 30 ? 16.156 -20.562 -0.574 1 97.44 30 ALA B CA 1
ATOM 1786 C C . ALA B 1 30 ? 15.836 -20.172 -2.014 1 97.44 30 ALA B C 1
ATOM 1788 O O . ALA B 1 30 ? 16.734 -19.969 -2.824 1 97.44 30 ALA B O 1
ATOM 1789 N N . HIS B 1 31 ? 14.578 -20.047 -2.336 1 96.62 31 HIS B N 1
ATOM 1790 C CA . HIS B 1 31 ? 14.133 -19.734 -3.689 1 96.62 31 HIS B CA 1
ATOM 1791 C C . HIS B 1 31 ? 14.562 -18.328 -4.09 1 96.62 31 HIS B C 1
ATOM 1793 O O . HIS B 1 31 ? 14.969 -18.094 -5.23 1 96.62 31 HIS B O 1
ATOM 1799 N N . THR B 1 32 ? 14.391 -17.344 -3.193 1 95.12 32 THR B N 1
ATOM 1800 C CA . THR B 1 32 ? 14.688 -15.953 -3.514 1 95.12 32 THR B CA 1
ATOM 1801 C C . THR B 1 32 ? 16.188 -15.695 -3.453 1 95.12 32 THR B C 1
ATOM 1803 O O . THR B 1 32 ? 16.703 -14.789 -4.117 1 95.12 32 THR B O 1
ATOM 1806 N N . ASN B 1 33 ? 16.984 -16.453 -2.736 1 93.25 33 ASN B N 1
ATOM 1807 C CA . ASN B 1 33 ? 18.438 -16.516 -2.717 1 93.25 33 ASN B CA 1
ATOM 1808 C C . ASN B 1 33 ? 19.047 -15.109 -2.684 1 93.25 33 ASN B C 1
ATOM 1810 O O . ASN B 1 33 ? 19.875 -14.766 -3.529 1 93.25 33 ASN B O 1
ATOM 1814 N N . GLY B 1 34 ? 18.578 -14.227 -1.854 1 94.5 34 GLY B N 1
ATOM 1815 C CA . GLY B 1 34 ? 19.172 -12.914 -1.648 1 94.5 34 GLY B CA 1
ATOM 1816 C C . GLY B 1 34 ? 18.703 -11.883 -2.656 1 94.5 34 GLY B C 1
ATOM 1817 O O . GLY B 1 34 ? 19.203 -10.758 -2.674 1 94.5 34 GLY B O 1
ATOM 1818 N N . LYS B 1 35 ? 17.797 -12.219 -3.498 1 97.81 35 LYS B N 1
ATOM 1819 C CA . LYS B 1 35 ? 17.25 -11.266 -4.457 1 97.81 35 LYS B CA 1
ATOM 1820 C C . LYS B 1 35 ? 16.125 -10.438 -3.826 1 97.81 35 LYS B C 1
ATOM 1822 O O . LYS B 1 35 ? 15.398 -10.922 -2.961 1 97.81 35 LYS B O 1
ATOM 1827 N N . THR B 1 36 ? 16.047 -9.18 -4.312 1 98.56 36 THR B N 1
ATOM 1828 C CA . THR B 1 36 ? 14.812 -8.453 -4.043 1 98.56 36 THR B CA 1
ATOM 1829 C C . THR B 1 36 ? 13.594 -9.25 -4.496 1 98.56 36 THR B C 1
ATOM 1831 O O . THR B 1 36 ? 13.625 -9.883 -5.555 1 98.56 36 THR B O 1
ATOM 1834 N N . THR B 1 37 ? 12.578 -9.227 -3.674 1 98.81 37 THR B N 1
ATOM 1835 C CA . THR B 1 37 ? 11.445 -10.094 -3.963 1 98.81 37 THR B CA 1
ATOM 1836 C C . THR B 1 37 ? 10.125 -9.36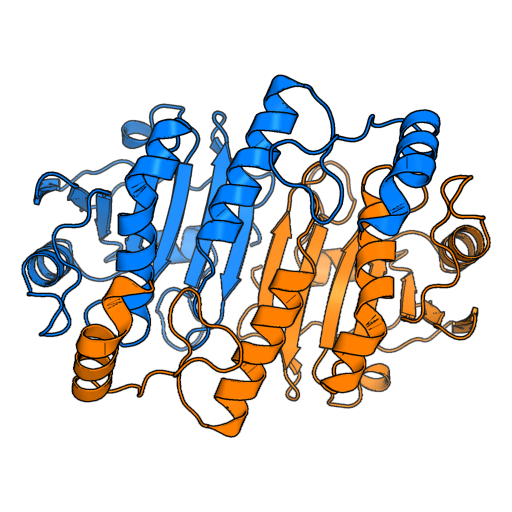7 -3.705 1 98.81 37 THR B C 1
ATOM 1838 O O . THR B 1 37 ? 10.008 -8.609 -2.744 1 98.81 37 THR B O 1
ATOM 1841 N N . VAL B 1 38 ? 9.211 -9.555 -4.578 1 98.88 38 VAL B N 1
ATOM 1842 C CA . VAL B 1 38 ? 7.82 -9.203 -4.336 1 98.88 38 VAL B CA 1
ATOM 1843 C C . VAL B 1 38 ? 7.016 -10.453 -4.008 1 98.88 38 VAL B C 1
ATOM 1845 O O . VAL B 1 38 ? 7 -11.414 -4.789 1 98.88 38 VAL B O 1
ATOM 1848 N N . VAL B 1 39 ? 6.402 -10.469 -2.855 1 98.81 39 VAL B N 1
ATOM 1849 C CA . VAL B 1 39 ? 5.453 -11.508 -2.479 1 98.81 39 VAL B CA 1
ATOM 1850 C C . VAL B 1 39 ? 4.035 -10.945 -2.475 1 98.81 39 VAL B C 1
ATOM 1852 O O . VAL B 1 39 ? 3.789 -9.875 -1.91 1 98.81 39 VAL B O 1
ATOM 1855 N N . PHE B 1 40 ? 3.174 -11.641 -3.129 1 98.81 40 PHE B N 1
ATOM 1856 C CA . PHE B 1 40 ? 1.794 -11.172 -3.129 1 98.81 40 PHE B CA 1
ATOM 1857 C C . PHE B 1 40 ? 0.832 -12.305 -2.797 1 98.81 40 PHE B C 1
ATOM 1859 O O . PHE B 1 40 ? 1.129 -13.469 -3.057 1 98.81 40 PHE B O 1
ATOM 1866 N N . PHE B 1 41 ? -0.313 -11.953 -2.219 1 98.75 41 PHE B N 1
ATOM 1867 C CA . PHE B 1 41 ? -1.319 -12.891 -1.738 1 98.75 41 PHE B CA 1
ATOM 1868 C C . PHE B 1 41 ? -2.656 -12.648 -2.428 1 98.75 41 PHE B C 1
ATOM 1870 O O . PHE B 1 41 ? -2.994 -11.516 -2.762 1 98.75 41 PHE B O 1
ATOM 1877 N N . TRP B 1 42 ? -3.338 -13.719 -2.658 1 97.81 42 TRP B N 1
ATOM 1878 C CA . TRP B 1 42 ? -4.723 -13.617 -3.111 1 97.81 42 TRP B CA 1
ATOM 1879 C C . TRP B 1 42 ? -5.621 -14.578 -2.336 1 97.81 42 TRP B C 1
ATOM 1881 O O . TRP B 1 42 ? -5.141 -15.539 -1.74 1 97.81 42 TRP B O 1
ATOM 1891 N N . PRO B 1 43 ? -6.902 -14.297 -2.311 1 96.38 43 PRO B N 1
ATOM 1892 C CA . PRO B 1 43 ? -7.781 -15.047 -1.413 1 96.38 43 PRO B CA 1
ATOM 1893 C C . PRO B 1 43 ? -7.949 -16.5 -1.837 1 96.38 43 PRO B C 1
ATOM 1895 O O . PRO B 1 43 ? -7.746 -17.422 -1.028 1 96.38 43 PRO B O 1
ATOM 1898 N N . MET B 1 44 ? -8.367 -16.688 -3.104 1 95.19 44 MET B N 1
ATOM 1899 C CA . MET B 1 44 ? -8.719 -18.031 -3.527 1 95.19 44 MET B CA 1
ATOM 1900 C C . MET B 1 44 ? -8.625 -18.172 -5.043 1 95.19 44 MET B C 1
ATOM 1902 O O . MET B 1 44 ? -8.906 -17.219 -5.773 1 95.19 44 MET B O 1
ATOM 1906 N N . ASP B 1 45 ? -8.344 -19.391 -5.449 1 95.69 45 ASP B N 1
ATOM 1907 C CA . ASP B 1 45 ? -8.32 -19.688 -6.879 1 95.69 45 ASP B CA 1
ATOM 1908 C C . ASP B 1 45 ? -9.727 -19.688 -7.465 1 95.69 45 ASP B C 1
ATOM 1910 O O . ASP B 1 45 ? -10.703 -19.969 -6.762 1 95.69 45 ASP B O 1
ATOM 1914 N N . PHE B 1 46 ? -9.789 -19.328 -8.789 1 89.06 46 PHE B N 1
ATOM 1915 C CA . PHE B 1 46 ? -11.008 -19.406 -9.594 1 89.06 46 PHE B CA 1
ATOM 1916 C C . PHE B 1 46 ? -12.047 -18.406 -9.094 1 89.06 46 PHE B C 1
ATOM 1918 O O . PHE B 1 46 ? -13.25 -18.609 -9.281 1 89.06 46 PHE B O 1
ATOM 1925 N N . THR B 1 47 ? -11.508 -17.406 -8.305 1 82.44 47 THR B N 1
ATOM 1926 C CA . THR B 1 47 ? -12.422 -16.359 -7.859 1 82.44 47 THR B CA 1
ATOM 1927 C C . THR B 1 47 ? -12.25 -15.094 -8.695 1 82.44 47 THR B C 1
ATOM 1929 O O . THR B 1 47 ? -11.484 -15.078 -9.664 1 82.44 47 THR B O 1
ATOM 1932 N N . PHE B 1 48 ? -12.953 -14.156 -8.375 1 76.69 48 PHE B N 1
ATOM 1933 C CA . PHE B 1 48 ? -13.367 -13.094 -9.289 1 76.69 48 PHE B CA 1
ATOM 1934 C C . PHE B 1 48 ? -12.203 -12.141 -9.562 1 76.69 48 PHE B C 1
ATOM 1936 O O . PHE B 1 48 ? -11.641 -12.141 -10.656 1 76.69 48 PHE B O 1
ATOM 1943 N N . VAL B 1 49 ? -11.766 -11.375 -8.719 1 83.06 49 VAL B N 1
ATOM 1944 C CA . VAL B 1 49 ? -10.711 -10.391 -8.914 1 83.06 49 VAL B CA 1
ATOM 1945 C C . VAL B 1 49 ? -9.367 -11.102 -9.086 1 83.06 49 VAL B C 1
ATOM 1947 O O . VAL B 1 49 ? -8.484 -10.609 -9.789 1 83.06 49 VAL B O 1
ATOM 1950 N N . CYS B 1 50 ? -9.305 -12.242 -8.695 1 89.12 50 CYS B N 1
ATOM 1951 C CA . CYS B 1 50 ? -8.039 -12.93 -8.523 1 89.12 50 CYS B CA 1
ATOM 1952 C C . CYS B 1 50 ? -7.359 -13.188 -9.859 1 89.12 50 CYS B C 1
ATOM 1954 O O . CYS B 1 50 ? -6.168 -12.914 -10.023 1 89.12 50 CYS B O 1
ATOM 1956 N N . PRO B 1 51 ? -8.055 -13.734 -10.805 1 91.31 51 PRO B N 1
ATOM 1957 C CA . PRO B 1 51 ? -7.352 -13.984 -12.062 1 91.31 51 PRO B CA 1
ATOM 1958 C C . PRO B 1 51 ? -6.789 -12.703 -12.688 1 91.31 51 PRO B C 1
ATOM 1960 O O . PRO B 1 51 ? -5.703 -12.727 -13.273 1 91.31 51 PRO B O 1
ATOM 1963 N N . SER B 1 52 ? -7.527 -11.633 -12.625 1 91.12 52 SER B N 1
ATOM 1964 C CA . SER B 1 52 ? -7.012 -10.375 -13.156 1 91.12 52 SER B CA 1
ATOM 1965 C C . SER B 1 52 ? -5.691 -9.992 -12.492 1 91.12 52 SER B C 1
ATOM 1967 O O . SER B 1 52 ? -4.77 -9.523 -13.156 1 91.12 52 SER B O 1
ATOM 1969 N N . GLU B 1 53 ? -5.605 -10.172 -11.258 1 94.19 53 GLU B N 1
ATOM 1970 C CA . GLU B 1 53 ? -4.414 -9.82 -10.484 1 94.19 53 GLU B CA 1
ATOM 1971 C C . GLU B 1 53 ? -3.229 -10.695 -10.875 1 94.19 53 GLU B C 1
ATOM 1973 O O . GLU B 1 53 ? -2.129 -10.188 -11.117 1 94.19 53 GLU B O 1
ATOM 1978 N N . LEU B 1 54 ? -3.434 -11.992 -10.906 1 96.44 54 LEU B N 1
ATOM 1979 C CA . LEU B 1 54 ? -2.35 -12.93 -11.203 1 96.44 54 LEU B CA 1
ATOM 1980 C C . LEU B 1 54 ? -1.836 -12.734 -12.625 1 96.44 54 LEU B C 1
ATOM 1982 O O . LEU B 1 54 ? -0.627 -12.773 -12.859 1 96.44 54 LEU B O 1
ATOM 1986 N N . ILE B 1 55 ? -2.742 -12.5 -13.5 1 95.75 55 ILE B N 1
ATOM 1987 C CA . ILE B 1 55 ? -2.359 -12.242 -14.891 1 95.75 55 ILE B CA 1
ATOM 1988 C C . ILE B 1 55 ? -1.596 -10.922 -14.977 1 95.75 55 ILE B C 1
ATOM 1990 O O . ILE B 1 55 ? -0.622 -10.805 -15.727 1 95.75 55 ILE B O 1
ATOM 1994 N N . ALA B 1 56 ? -2.045 -9.922 -14.227 1 95.81 56 ALA B N 1
ATOM 1995 C CA . ALA B 1 56 ? -1.353 -8.633 -14.211 1 95.81 56 ALA B CA 1
ATOM 1996 C C . ALA B 1 56 ? 0.096 -8.797 -13.758 1 95.81 56 ALA B C 1
ATOM 1998 O O . ALA B 1 56 ? 1.006 -8.203 -14.344 1 95.81 56 ALA B O 1
ATOM 1999 N N . PHE B 1 57 ? 0.339 -9.586 -12.727 1 97.56 57 PHE B N 1
ATOM 2000 C CA . PHE B 1 57 ? 1.698 -9.859 -12.281 1 97.56 57 PHE B CA 1
ATOM 2001 C C . PHE B 1 57 ? 2.48 -10.609 -13.352 1 97.56 57 PHE B C 1
ATOM 2003 O O . PHE B 1 57 ? 3.65 -10.312 -13.594 1 97.56 57 PHE B O 1
ATOM 2010 N N . ASP B 1 58 ? 1.843 -11.57 -13.961 1 97.31 58 ASP B N 1
ATOM 2011 C CA . ASP B 1 58 ? 2.506 -12.352 -14.992 1 97.31 58 ASP B CA 1
ATOM 2012 C C . ASP B 1 58 ? 2.934 -11.477 -16.172 1 97.31 58 ASP B C 1
ATOM 2014 O O . ASP B 1 58 ? 4.039 -11.617 -16.688 1 97.31 58 ASP B O 1
ATOM 2018 N N . LYS B 1 59 ? 2.086 -10.586 -16.594 1 96.56 59 LYS B N 1
ATOM 2019 C CA . LYS B 1 59 ? 2.363 -9.703 -17.719 1 96.56 59 LYS B CA 1
ATOM 2020 C C . LYS B 1 59 ? 3.537 -8.773 -17.422 1 96.56 59 LYS B C 1
ATOM 2022 O O . LYS B 1 59 ? 4.188 -8.273 -18.328 1 96.56 59 LYS B O 1
ATOM 2027 N N . ARG B 1 60 ? 3.787 -8.578 -16.188 1 97.75 60 ARG B N 1
ATOM 2028 C CA . ARG B 1 60 ? 4.883 -7.695 -15.789 1 97.75 60 ARG B CA 1
ATOM 2029 C C . ARG B 1 60 ? 6.059 -8.492 -15.242 1 97.75 60 ARG B C 1
ATOM 2031 O O . ARG B 1 60 ? 6.996 -7.922 -14.688 1 97.75 60 ARG B O 1
ATOM 2038 N N . TYR B 1 61 ? 5.984 -9.758 -15.375 1 97.81 61 TYR B N 1
ATOM 2039 C CA . TYR B 1 61 ? 7.008 -10.633 -14.812 1 97.81 61 TYR B CA 1
ATOM 2040 C C . TYR B 1 61 ? 8.383 -10.297 -15.383 1 97.81 61 TYR B C 1
ATOM 2042 O O . TYR B 1 61 ? 9.359 -10.203 -1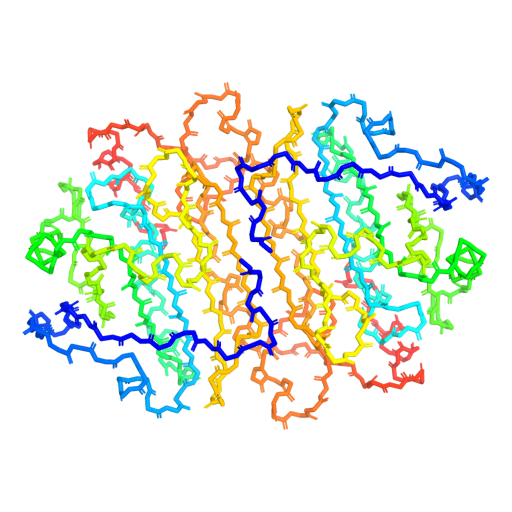4.641 1 97.81 61 TYR B O 1
ATOM 2050 N N . GLU B 1 62 ? 8.414 -10.117 -16.672 1 97.75 62 GLU B N 1
ATOM 2051 C CA . GLU B 1 62 ? 9.695 -9.812 -17.297 1 97.75 62 GLU B CA 1
ATOM 2052 C C . GLU B 1 62 ? 10.25 -8.484 -16.812 1 97.75 62 GLU B C 1
ATOM 2054 O O . GLU B 1 62 ? 11.469 -8.32 -16.688 1 97.75 62 GLU B O 1
ATOM 2059 N N . GLU B 1 63 ? 9.336 -7.547 -16.609 1 98.06 63 GLU B N 1
ATOM 2060 C CA . GLU B 1 63 ? 9.781 -6.266 -16.062 1 98.06 63 GLU B CA 1
ATOM 2061 C C . GLU B 1 63 ? 10.406 -6.434 -14.688 1 98.06 63 GLU B C 1
ATOM 2063 O O . GLU B 1 63 ? 11.406 -5.781 -14.367 1 98.06 63 GLU B O 1
ATOM 2068 N N . PHE B 1 64 ? 9.867 -7.238 -13.859 1 98.44 64 PHE B N 1
ATOM 2069 C CA . PHE B 1 64 ? 10.453 -7.551 -12.555 1 98.44 64 PHE B CA 1
ATOM 2070 C C . PHE B 1 64 ? 11.812 -8.219 -12.727 1 98.44 64 PHE B C 1
ATOM 2072 O O . PHE B 1 64 ? 12.781 -7.852 -12.047 1 98.44 64 PHE B O 1
ATOM 2079 N N . GLN B 1 65 ? 11.875 -9.188 -13.68 1 97.81 65 GLN B N 1
ATOM 2080 C CA . GLN B 1 65 ? 13.117 -9.922 -13.898 1 97.81 65 GLN B CA 1
ATOM 2081 C C . GLN B 1 65 ? 14.227 -8.984 -14.375 1 97.81 65 GLN B C 1
ATOM 2083 O O . GLN B 1 65 ? 15.375 -9.117 -13.953 1 97.81 65 GLN B O 1
ATOM 2088 N N . LYS B 1 66 ? 13.867 -8.078 -15.242 1 98.12 66 LYS B N 1
ATOM 2089 C CA . LYS B 1 66 ? 14.836 -7.102 -15.734 1 98.12 66 LYS B CA 1
ATOM 2090 C C . LYS B 1 66 ? 15.453 -6.309 -14.578 1 98.12 66 LYS B C 1
ATOM 2092 O O . LYS B 1 66 ? 16.594 -5.852 -14.672 1 98.12 66 LYS B O 1
ATOM 2097 N N . ARG B 1 67 ? 14.734 -6.199 -13.531 1 97.75 67 ARG B N 1
ATOM 2098 C CA . ARG B 1 67 ? 15.172 -5.434 -12.367 1 97.75 67 ARG B CA 1
ATOM 2099 C C . ARG B 1 67 ? 15.812 -6.344 -11.328 1 97.75 67 ARG B C 1
ATOM 2101 O O . ARG B 1 67 ? 16.156 -5.895 -10.227 1 97.75 67 ARG B O 1
ATOM 2108 N N . GLY B 1 68 ? 15.898 -7.609 -11.672 1 98 68 GLY B N 1
ATOM 2109 C CA . GLY B 1 68 ? 16.469 -8.57 -10.742 1 98 68 GLY B CA 1
ATOM 2110 C C . GLY B 1 68 ? 15.555 -8.898 -9.578 1 98 68 GLY B C 1
ATOM 2111 O O . GLY B 1 68 ? 16.031 -9.195 -8.484 1 98 68 GLY B O 1
ATOM 2112 N N . VAL B 1 69 ? 14.312 -8.789 -9.781 1 98.62 69 VAL B N 1
ATOM 2113 C CA . VAL B 1 69 ? 13.328 -8.992 -8.719 1 98.62 69 VAL B CA 1
ATOM 2114 C C . VAL B 1 69 ? 12.609 -10.32 -8.922 1 98.62 69 VAL B C 1
ATOM 2116 O O . VAL B 1 69 ? 12.141 -10.617 -10.023 1 98.62 69 VAL B O 1
ATOM 2119 N N . GLU B 1 70 ? 12.547 -11.148 -7.875 1 98.5 70 GLU B N 1
ATOM 2120 C CA . GLU B 1 70 ? 11.734 -12.359 -7.887 1 98.5 70 GLU B CA 1
ATOM 2121 C C . GLU B 1 70 ? 10.289 -12.062 -7.512 1 98.5 70 GLU B C 1
ATOM 2123 O O . GLU B 1 70 ? 10.023 -11.117 -6.766 1 98.5 70 GLU B O 1
ATOM 2128 N N . VAL B 1 71 ? 9.406 -12.812 -8.062 1 98.69 71 VAL B N 1
ATOM 2129 C CA . VAL B 1 71 ? 7.984 -12.695 -7.75 1 98.69 71 VAL B CA 1
ATOM 2130 C C . VAL B 1 71 ? 7.453 -14.039 -7.246 1 98.69 71 VAL B C 1
ATOM 2132 O O . VAL B 1 71 ? 7.688 -15.078 -7.871 1 98.69 71 VAL B O 1
ATOM 2135 N N . VAL B 1 72 ? 6.801 -14.023 -6.102 1 98.81 72 VAL B N 1
ATOM 2136 C CA . VAL B 1 72 ? 6.207 -15.211 -5.508 1 98.81 72 VAL B CA 1
ATOM 2137 C C . VAL B 1 72 ? 4.758 -14.93 -5.117 1 98.81 72 VAL B C 1
ATOM 2139 O O . VAL B 1 72 ? 4.477 -13.945 -4.43 1 98.81 72 VAL B O 1
ATOM 2142 N N . GLY B 1 73 ? 3.875 -15.758 -5.586 1 98.75 73 GLY B N 1
ATOM 2143 C CA . GLY B 1 73 ? 2.479 -15.656 -5.188 1 98.75 73 GLY B CA 1
ATOM 2144 C C . GLY B 1 73 ? 2.072 -16.719 -4.18 1 98.75 73 GLY B C 1
ATOM 2145 O O . GLY B 1 73 ? 2.58 -17.844 -4.211 1 98.75 73 GLY B O 1
ATOM 2146 N N . VAL B 1 74 ? 1.101 -16.328 -3.309 1 98.81 74 VAL B N 1
ATOM 2147 C CA . VAL B 1 74 ? 0.717 -17.25 -2.244 1 98.81 74 VAL B CA 1
ATOM 2148 C C . VAL B 1 74 ? -0.796 -17.219 -2.047 1 98.81 74 VAL B C 1
ATOM 2150 O O . VAL B 1 74 ? -1.395 -16.141 -2.002 1 98.81 74 VAL B O 1
ATOM 2153 N N . SER B 1 75 ? -1.435 -18.312 -1.954 1 98.38 75 SER B N 1
ATOM 2154 C CA . SER B 1 75 ? -2.803 -18.469 -1.465 1 98.38 75 SER B CA 1
ATOM 2155 C C . SER B 1 75 ? -2.996 -19.797 -0.764 1 98.38 75 SER B C 1
ATOM 2157 O O . SER B 1 75 ? -2.125 -20.672 -0.825 1 98.38 75 SER B O 1
ATOM 2159 N N . PHE B 1 76 ? -4.113 -20.031 -0.162 1 97.5 76 PHE B N 1
ATOM 2160 C CA . PHE B 1 76 ? -4.262 -21.188 0.708 1 97.5 76 PHE B CA 1
ATOM 2161 C C . PHE B 1 76 ? -4.652 -22.422 -0.096 1 97.5 76 PHE B C 1
ATOM 2163 O O . PHE B 1 76 ? -4.625 -23.531 0.421 1 97.5 76 PHE B O 1
ATOM 2170 N N . ASP B 1 77 ? -5.074 -22.312 -1.37 1 97.75 77 ASP B N 1
ATOM 2171 C CA . ASP B 1 77 ? -5.434 -23.469 -2.18 1 97.75 77 ASP B CA 1
ATOM 2172 C C . ASP B 1 77 ? -4.23 -24.391 -2.389 1 97.75 77 ASP B C 1
ATOM 2174 O O . ASP B 1 77 ? -3.084 -23.953 -2.301 1 97.75 77 ASP B O 1
ATOM 2178 N N . SER B 1 78 ? -4.441 -25.625 -2.662 1 97.69 78 SER B N 1
ATOM 2179 C CA . SER B 1 78 ? -3.367 -26.594 -2.795 1 97.69 78 SER B CA 1
ATOM 2180 C C . SER B 1 78 ? -2.574 -26.375 -4.078 1 97.69 78 SER B C 1
ATOM 2182 O O . SER B 1 78 ? -3.051 -25.719 -5.004 1 97.69 78 SER B O 1
ATOM 2184 N N . GLU B 1 79 ? -1.41 -26.953 -4.117 1 97.44 79 GLU B N 1
ATOM 2185 C CA . GLU B 1 79 ? -0.567 -26.891 -5.309 1 97.44 79 GLU B CA 1
ATOM 2186 C C . GLU B 1 79 ? -1.257 -27.531 -6.512 1 97.44 79 GLU B C 1
ATOM 2188 O O . GLU B 1 79 ? -1.029 -27.125 -7.652 1 97.44 79 GLU B O 1
ATOM 2193 N N . PHE B 1 80 ? -2.094 -28.484 -6.273 1 96.69 80 PHE B N 1
ATOM 2194 C CA . PHE B 1 80 ? -2.811 -29.141 -7.359 1 96.69 80 PHE B CA 1
ATOM 2195 C C . PHE B 1 80 ? -3.871 -28.219 -7.945 1 96.69 80 PHE B C 1
ATOM 2197 O O . PHE B 1 80 ? -4.055 -28.156 -9.164 1 96.69 80 PHE B O 1
ATOM 2204 N N . VAL B 1 81 ? -4.527 -27.484 -7.082 1 96.94 81 VAL B N 1
ATOM 2205 C CA . VAL B 1 81 ? -5.523 -26.531 -7.543 1 96.94 81 VAL B CA 1
ATOM 2206 C C . VAL B 1 81 ? -4.832 -25.391 -8.297 1 96.94 81 VAL B C 1
ATOM 2208 O O . VAL B 1 81 ? -5.297 -24.969 -9.359 1 96.94 81 VAL B O 1
ATOM 2211 N N . HIS B 1 82 ? -3.717 -24.891 -7.738 1 97.81 82 HIS B N 1
ATOM 2212 C CA . HIS B 1 82 ? -2.928 -23.891 -8.445 1 97.81 82 HIS B CA 1
ATOM 2213 C C . HIS B 1 82 ? -2.596 -24.344 -9.867 1 97.81 82 HIS B C 1
ATOM 2215 O O . HIS B 1 82 ? -2.781 -23.594 -10.828 1 97.81 82 HIS B O 1
ATOM 2221 N N . ASN B 1 83 ? -2.123 -25.562 -9.945 1 97.19 83 ASN B N 1
ATOM 2222 C CA . ASN B 1 83 ? -1.709 -26.078 -11.25 1 97.19 83 ASN B CA 1
ATOM 2223 C C . ASN B 1 83 ? -2.895 -26.219 -12.195 1 97.19 83 ASN B C 1
ATOM 2225 O O . ASN B 1 83 ? -2.777 -25.938 -13.391 1 97.19 83 ASN B O 1
ATOM 2229 N N . ALA B 1 84 ? -3.992 -26.734 -11.688 1 96.31 84 ALA B N 1
ATOM 2230 C CA . ALA B 1 84 ? -5.203 -26.828 -12.5 1 96.31 84 ALA B CA 1
ATOM 2231 C C . ALA B 1 84 ? -5.625 -25.469 -13.023 1 96.31 84 ALA B C 1
ATOM 2233 O O . ALA B 1 84 ? -6.039 -25.344 -14.18 1 96.31 84 ALA B O 1
ATOM 2234 N N . TRP B 1 85 ? -5.555 -24.469 -12.164 1 95.81 85 TRP B N 1
ATOM 2235 C CA . TRP B 1 85 ? -5.922 -23.109 -12.539 1 95.81 85 TRP B CA 1
ATOM 2236 C C . TRP B 1 85 ? -5.004 -22.578 -13.625 1 95.81 85 TRP B C 1
ATOM 2238 O O . TRP B 1 85 ? -5.465 -21.938 -14.578 1 95.81 85 TRP B O 1
ATOM 2248 N N . ARG B 1 86 ? -3.725 -22.891 -13.586 1 96 86 ARG B N 1
ATOM 2249 C CA . ARG B 1 86 ? -2.732 -22.516 -14.586 1 96 86 ARG B CA 1
ATOM 2250 C C . ARG B 1 86 ? -3.043 -23.172 -15.93 1 96 86 ARG B C 1
ATOM 2252 O O . ARG B 1 86 ? -2.787 -22.578 -16.984 1 96 86 ARG B O 1
ATOM 2259 N N . LYS B 1 87 ? -3.564 -24.281 -15.883 1 95.38 87 LYS B N 1
A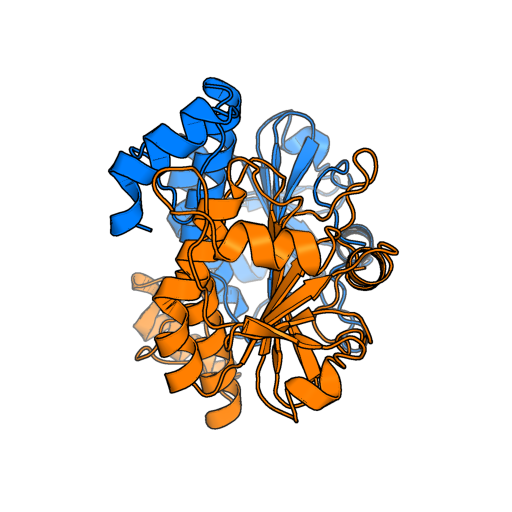TOM 2260 C CA . LYS B 1 87 ? -3.807 -25.062 -17.094 1 95.38 87 LYS B CA 1
ATOM 2261 C C . LYS B 1 87 ? -5.164 -24.719 -17.703 1 95.38 87 LYS B C 1
ATOM 2263 O O . LYS B 1 87 ? -5.445 -25.078 -18.859 1 95.38 87 LYS B O 1
ATOM 2268 N N . THR B 1 88 ? -5.977 -24.078 -16.969 1 92.75 88 THR B N 1
ATOM 2269 C CA . THR B 1 88 ? -7.273 -23.641 -17.484 1 92.75 88 THR B CA 1
ATOM 2270 C C . THR B 1 88 ? -7.113 -22.422 -18.391 1 92.75 88 THR B C 1
ATOM 2272 O O . THR B 1 88 ? -6.418 -21.469 -18.047 1 92.75 88 THR B O 1
ATOM 2275 N N . PRO B 1 89 ? -7.73 -22.516 -19.578 1 90.69 89 PRO B N 1
ATOM 2276 C CA . PRO B 1 89 ? -7.66 -21.359 -20.469 1 90.69 89 PRO B CA 1
ATOM 2277 C C . PRO B 1 89 ? -8.234 -20.078 -19.844 1 90.69 89 PRO B C 1
ATOM 2279 O O . PRO B 1 89 ? -9.234 -20.156 -19.125 1 90.69 89 PRO B O 1
ATOM 2282 N N . VAL B 1 90 ? -7.641 -18.953 -20.156 1 88.12 90 VAL B N 1
ATOM 2283 C CA . VAL B 1 90 ? -8.031 -17.672 -19.594 1 88.12 90 VAL B CA 1
ATOM 2284 C C . VAL B 1 90 ? -9.492 -17.375 -19.922 1 88.12 90 VAL B C 1
ATOM 2286 O O . VAL B 1 90 ? -10.234 -16.875 -19.078 1 88.12 90 VAL B O 1
ATOM 2289 N N . GLU B 1 91 ? -9.922 -17.688 -21.109 1 85.75 91 GLU B N 1
ATOM 2290 C CA . GLU B 1 91 ? -11.297 -17.438 -21.547 1 85.75 91 GLU B CA 1
ATOM 2291 C C . GLU B 1 91 ? -12.289 -18.25 -20.719 1 85.75 91 GLU B C 1
ATOM 2293 O O . GLU B 1 91 ? -13.492 -17.969 -20.734 1 85.75 91 GLU B O 1
ATOM 2298 N N . ASN B 1 92 ? -11.789 -19.266 -20.016 1 87.94 92 ASN B N 1
ATOM 2299 C CA . ASN B 1 92 ? -12.625 -20.094 -19.156 1 87.94 92 ASN B CA 1
ATOM 2300 C C . ASN B 1 92 ? -12.391 -19.781 -17.672 1 87.94 92 ASN B C 1
ATOM 2302 O O . ASN B 1 92 ? -12.68 -20.625 -16.812 1 87.94 92 ASN B O 1
ATOM 2306 N N . GLY B 1 93 ? -11.727 -18.672 -17.438 1 86.88 93 GLY B N 1
ATOM 2307 C CA . GLY B 1 93 ? -11.531 -18.25 -16.062 1 86.88 93 GLY B CA 1
ATOM 2308 C C . GLY B 1 93 ? -10.18 -18.656 -15.5 1 86.88 93 GLY B C 1
ATOM 2309 O O . GLY B 1 93 ? -9.938 -18.5 -14.305 1 86.88 93 GLY B O 1
ATOM 2310 N N . GLY B 1 94 ? -9.352 -19.234 -16.344 1 92.31 94 GLY B N 1
ATOM 2311 C CA . GLY B 1 94 ? -8.008 -19.578 -15.906 1 92.31 94 GLY B CA 1
ATOM 2312 C C . GLY B 1 94 ? -7.043 -18.406 -15.938 1 92.31 94 GLY B C 1
ATOM 2313 O O . GLY B 1 94 ? -7.445 -17.281 -16.203 1 92.31 94 GLY B O 1
ATOM 2314 N N . ILE B 1 95 ? -5.777 -18.688 -15.531 1 94.62 95 ILE B N 1
ATOM 2315 C CA . ILE B 1 95 ? -4.789 -17.609 -15.453 1 94.62 95 ILE B CA 1
ATOM 2316 C C . ILE B 1 95 ? -3.643 -17.906 -16.422 1 94.62 95 ILE B C 1
ATOM 2318 O O . ILE B 1 95 ? -2.736 -17.078 -16.594 1 94.62 95 ILE B O 1
ATOM 2322 N N . GLY B 1 96 ? -3.764 -19.047 -17.125 1 93.31 96 GLY B N 1
ATOM 2323 C CA . GLY B 1 96 ? -2.656 -19.453 -17.984 1 93.31 96 GLY B CA 1
ATOM 2324 C C . GLY B 1 96 ? -1.418 -19.844 -17.203 1 93.31 96 GLY B C 1
ATOM 2325 O O . GLY B 1 96 ? -1.434 -19.875 -15.969 1 93.31 96 GLY B O 1
ATOM 2326 N N . GLU B 1 97 ? -0.327 -20.156 -17.891 1 95.69 97 GLU B N 1
ATOM 2327 C CA . GLU B 1 97 ? 0.909 -20.625 -17.281 1 95.69 97 GLU B CA 1
ATOM 2328 C C . GLU B 1 97 ? 1.773 -19.453 -16.812 1 95.69 97 GLU B C 1
ATOM 2330 O O . GLU B 1 97 ? 2.801 -19.156 -17.422 1 95.69 97 GLU B O 1
ATOM 2335 N N . VAL B 1 98 ? 1.358 -18.922 -15.75 1 96.62 98 VAL B N 1
ATOM 2336 C CA . VAL B 1 98 ? 2.088 -17.781 -15.195 1 96.62 98 VAL B CA 1
ATOM 2337 C C . VAL B 1 98 ? 3.529 -18.188 -14.898 1 96.62 98 VAL B C 1
ATOM 2339 O O . VAL B 1 98 ? 3.809 -19.359 -14.633 1 96.62 98 VAL B O 1
ATOM 2342 N N . LYS B 1 99 ? 4.441 -17.266 -14.797 1 97.75 99 LYS B N 1
ATOM 2343 C CA . LYS B 1 99 ? 5.875 -17.547 -14.836 1 97.75 99 LYS B CA 1
ATOM 2344 C C . LYS B 1 99 ? 6.469 -17.562 -13.43 1 97.75 99 LYS B C 1
ATOM 2346 O O . LYS B 1 99 ? 7.609 -17.984 -13.234 1 97.75 99 LYS B O 1
ATOM 2351 N N . TYR B 1 100 ? 5.77 -17.125 -12.469 1 98.25 100 TYR B N 1
ATOM 2352 C CA . TYR B 1 100 ? 6.277 -17.062 -11.102 1 98.25 100 TYR B CA 1
ATOM 2353 C C . TYR B 1 100 ? 5.789 -18.266 -10.289 1 98.25 100 TYR B C 1
ATOM 2355 O O . TYR B 1 100 ? 4.879 -18.984 -10.719 1 98.25 100 TYR B O 1
ATOM 2363 N N . ALA B 1 101 ? 6.395 -18.484 -9.133 1 98.44 101 ALA B N 1
ATOM 2364 C CA . ALA B 1 101 ? 5.996 -19.578 -8.242 1 98.44 101 ALA B CA 1
ATOM 2365 C C . ALA B 1 101 ? 4.676 -19.25 -7.543 1 98.44 101 ALA B C 1
ATOM 2367 O O . ALA B 1 101 ? 4.449 -18.125 -7.109 1 98.44 101 ALA B O 1
ATOM 2368 N N . MET B 1 102 ? 3.822 -20.25 -7.539 1 98.69 102 MET B N 1
ATOM 2369 C CA . MET B 1 102 ? 2.586 -20.188 -6.77 1 98.69 102 MET B CA 1
ATOM 2370 C C . MET B 1 102 ? 2.646 -21.141 -5.57 1 98.69 102 MET B C 1
ATOM 2372 O O . MET B 1 102 ? 2.717 -22.359 -5.734 1 98.69 102 MET B O 1
ATOM 2376 N N . VAL B 1 103 ? 2.566 -20.547 -4.402 1 98.88 103 VAL B N 1
ATOM 2377 C CA . VAL B 1 103 ? 2.77 -21.297 -3.168 1 98.88 103 VAL B CA 1
ATOM 2378 C C . VAL B 1 103 ? 1.419 -21.688 -2.57 1 98.88 103 VAL B C 1
ATOM 2380 O O . VAL B 1 103 ? 0.485 -20.891 -2.561 1 98.88 103 VAL B O 1
ATOM 2383 N N . ALA B 1 104 ? 1.38 -22.906 -2.049 1 98.75 104 ALA B N 1
ATOM 2384 C CA . ALA B 1 104 ? 0.186 -23.422 -1.394 1 98.75 104 ALA B CA 1
ATOM 2385 C C . ALA B 1 104 ? 0.282 -23.281 0.122 1 98.75 104 ALA B C 1
ATOM 2387 O O . ALA B 1 104 ? 0.935 -24.078 0.792 1 98.75 104 ALA B O 1
ATOM 2388 N N . ASP B 1 105 ? -0.422 -22.344 0.611 1 98.56 105 ASP B N 1
ATOM 2389 C CA . ASP B 1 105 ? -0.478 -22.094 2.049 1 98.56 105 ASP B CA 1
ATOM 2390 C C . ASP B 1 105 ? -1.621 -22.875 2.693 1 98.56 105 ASP B C 1
ATOM 2392 O O . ASP B 1 105 ? -2.475 -22.297 3.367 1 98.56 105 ASP B O 1
ATOM 2396 N N . ILE B 1 106 ? -1.599 -24.125 2.652 1 97.5 106 ILE B N 1
ATOM 2397 C CA . ILE B 1 106 ? -2.703 -25.016 3.014 1 97.5 106 ILE B CA 1
ATOM 2398 C C . ILE B 1 106 ? -3.033 -24.844 4.496 1 97.5 106 ILE B C 1
ATOM 2400 O O . ILE B 1 106 ? -4.207 -24.844 4.879 1 97.5 106 ILE B O 1
ATOM 2404 N N . LYS B 1 107 ? -2.084 -24.656 5.305 1 96.62 107 LYS B N 1
ATOM 2405 C CA . LYS B 1 107 ? -2.281 -24.578 6.746 1 96.62 107 LYS B CA 1
ATOM 2406 C C . LYS B 1 107 ? -2.652 -23.156 7.18 1 96.62 107 LYS B C 1
ATOM 2408 O O . LYS B 1 107 ? -2.926 -22.922 8.359 1 96.62 107 LYS B O 1
ATOM 2413 N N . ARG B 1 108 ? -2.617 -22.188 6.289 1 96.81 108 ARG B N 1
ATOM 2414 C CA . ARG B 1 108 ? -2.914 -20.781 6.535 1 96.81 108 ARG B CA 1
ATOM 2415 C C . ARG B 1 108 ? -1.891 -20.172 7.48 1 96.81 108 ARG B C 1
ATOM 2417 O O . ARG B 1 108 ? -2.17 -19.156 8.133 1 96.81 108 ARG B O 1
ATOM 2424 N N . GLU B 1 109 ? -0.744 -20.766 7.574 1 97.94 109 GLU B N 1
ATOM 2425 C CA . GLU B 1 109 ? 0.285 -20.266 8.484 1 97.94 109 GLU B CA 1
ATOM 2426 C C . GLU B 1 109 ? 1.038 -19.094 7.867 1 97.94 109 GLU B C 1
ATOM 2428 O O . GLU B 1 109 ? 1.454 -18.172 8.578 1 97.94 109 GLU B O 1
ATOM 2433 N N . ILE B 1 110 ? 1.177 -19.141 6.52 1 98.44 110 ILE B N 1
ATOM 2434 C CA . ILE B 1 110 ? 1.938 -18.094 5.852 1 98.44 110 ILE B CA 1
ATOM 2435 C C . ILE B 1 110 ? 1.146 -16.797 5.875 1 98.44 110 ILE B C 1
ATOM 2437 O O . ILE B 1 110 ? 1.672 -15.742 6.266 1 98.44 110 ILE B O 1
ATOM 2441 N N . GLN B 1 111 ? -0.172 -16.812 5.449 1 98.12 111 GLN B N 1
ATOM 2442 C CA . GLN B 1 111 ? -0.982 -15.609 5.457 1 98.12 111 GLN B CA 1
ATOM 2443 C C . GLN B 1 111 ? -1.092 -15.031 6.867 1 98.12 111 GLN B C 1
ATOM 2445 O O . GLN B 1 111 ? -1.169 -13.812 7.043 1 98.12 111 GLN B O 1
ATOM 2450 N N . LYS B 1 112 ? -1.074 -15.883 7.922 1 97.62 112 LYS B N 1
ATOM 2451 C CA . LYS B 1 112 ? -1.087 -15.414 9.305 1 97.62 112 LYS B CA 1
ATOM 2452 C C . LYS B 1 112 ? 0.238 -14.75 9.68 1 97.62 112 LYS B C 1
ATOM 2454 O O . LYS B 1 112 ? 0.253 -13.703 10.312 1 97.62 112 LYS B O 1
ATOM 2459 N N . ALA B 1 113 ? 1.347 -15.359 9.281 1 98.06 113 ALA B N 1
ATOM 2460 C CA . ALA B 1 113 ? 2.674 -14.82 9.578 1 98.06 113 ALA B CA 1
ATOM 2461 C C . ALA B 1 113 ? 2.873 -13.461 8.922 1 98.06 113 ALA B C 1
ATOM 2463 O O . ALA B 1 113 ? 3.562 -12.594 9.469 1 98.06 113 ALA B O 1
ATOM 2464 N N . TYR B 1 114 ? 2.238 -13.266 7.777 1 98.19 114 TYR B N 1
ATOM 2465 C CA . TYR B 1 114 ? 2.354 -12 7.062 1 98.19 114 TYR B CA 1
ATOM 2466 C C . TYR B 1 114 ? 1.273 -11.023 7.508 1 98.19 114 TYR B C 1
ATOM 2468 O O . TYR B 1 114 ? 1.23 -9.883 7.043 1 98.19 114 TYR B O 1
ATOM 2476 N N . GLY B 1 115 ? 0.351 -11.445 8.383 1 96.81 115 GLY B N 1
ATOM 2477 C CA . GLY B 1 115 ? -0.604 -10.578 9.055 1 96.81 115 GLY B CA 1
ATOM 2478 C C . GLY B 1 115 ? -1.76 -10.164 8.164 1 96.81 115 GLY B C 1
ATOM 2479 O O . GLY B 1 115 ? -2.361 -9.109 8.367 1 96.81 115 GLY B O 1
ATOM 2480 N N . ILE B 1 116 ? -2.111 -10.992 7.117 1 97.56 116 ILE B N 1
ATOM 2481 C CA . ILE B 1 116 ? -3.084 -10.492 6.152 1 97.56 116 ILE B CA 1
ATOM 2482 C C . ILE B 1 116 ? -4.289 -11.43 6.102 1 97.56 116 ILE B C 1
ATOM 2484 O O . ILE B 1 116 ? -5.039 -11.438 5.125 1 97.56 116 ILE B O 1
ATOM 2488 N N . GLU B 1 117 ? -4.461 -12.289 7.074 1 97 117 GLU B N 1
ATOM 2489 C CA . GLU B 1 117 ? -5.652 -13.133 7.105 1 97 117 GLU B CA 1
ATOM 2490 C C . GLU B 1 117 ? -6.895 -12.32 7.469 1 97 117 GLU B C 1
ATOM 2492 O O . GLU B 1 117 ? -6.902 -11.602 8.469 1 97 117 GLU B O 1
ATOM 2497 N N . HIS B 1 118 ? -7.863 -12.477 6.633 1 95.88 118 HIS B N 1
ATOM 2498 C CA . HIS B 1 118 ? -9.148 -11.875 6.961 1 95.88 118 HIS B CA 1
ATOM 2499 C C . HIS B 1 118 ? -9.719 -12.461 8.25 1 95.88 118 HIS B C 1
ATOM 2501 O O . HIS B 1 118 ? -9.812 -13.68 8.391 1 95.88 118 HIS B O 1
ATOM 2507 N N . PRO B 1 119 ? -10.148 -11.633 9.125 1 93.31 119 PRO B N 1
ATOM 2508 C CA . PRO B 1 119 ? -10.531 -12.133 10.453 1 93.31 119 PRO B CA 1
ATOM 2509 C C . PRO B 1 119 ? -11.758 -13.047 10.398 1 93.31 119 PRO B C 1
ATOM 2511 O O . PRO B 1 119 ? -11.852 -14.008 11.18 1 93.31 119 PRO B O 1
ATOM 2514 N N . ASP B 1 120 ? -12.672 -12.867 9.492 1 93.94 120 ASP B N 1
ATOM 2515 C CA . ASP B 1 120 ? -13.922 -13.625 9.469 1 93.94 120 ASP B CA 1
ATOM 2516 C C . ASP B 1 120 ? -13.906 -14.672 8.359 1 93.94 120 ASP B C 1
ATOM 2518 O O . ASP B 1 120 ? -14.344 -15.805 8.57 1 93.94 120 ASP B O 1
ATOM 2522 N N . ALA B 1 121 ? -13.312 -14.297 7.258 1 92.44 121 ALA B N 1
ATOM 2523 C CA . ALA B 1 121 ? -13.422 -15.148 6.074 1 92.44 121 ALA B CA 1
ATOM 2524 C C . ALA B 1 121 ? -12.352 -16.234 6.07 1 92.44 121 ALA B C 1
ATOM 2526 O O . ALA B 1 121 ? -12.461 -17.219 5.348 1 92.44 121 ALA B O 1
ATOM 2527 N N . GLY B 1 122 ? -11.266 -16 6.793 1 93.5 122 GLY B N 1
ATOM 2528 C CA . GLY B 1 122 ? -10.211 -17 6.883 1 93.5 122 GLY B CA 1
ATOM 2529 C C . GLY B 1 122 ? -9.367 -17.094 5.625 1 93.5 122 GLY B C 1
ATOM 2530 O O . GLY B 1 122 ? -8.688 -18.094 5.398 1 93.5 122 GLY B O 1
ATOM 2531 N N . VAL B 1 123 ? -9.445 -16.156 4.754 1 95.31 123 VAL B N 1
ATOM 2532 C CA . VAL B 1 123 ? -8.656 -16.078 3.525 1 95.31 123 VAL B CA 1
ATOM 2533 C C . VAL B 1 123 ? -7.672 -14.922 3.611 1 95.31 123 VAL B C 1
ATOM 2535 O O . VAL B 1 123 ? -7.812 -14.039 4.465 1 95.31 123 VAL B O 1
ATOM 2538 N N . ALA B 1 124 ? -6.719 -14.984 2.75 1 97.19 124 ALA B N 1
ATOM 2539 C CA . ALA B 1 124 ? -5.781 -13.859 2.68 1 97.19 124 ALA B CA 1
ATOM 2540 C C . ALA B 1 124 ? -6.441 -12.633 2.061 1 97.19 124 ALA B C 1
ATOM 2542 O O . ALA B 1 124 ? -7.18 -12.742 1.079 1 97.19 124 ALA B O 1
ATOM 2543 N N . LEU B 1 125 ? -6.219 -11.469 2.686 1 97.81 125 LEU B N 1
ATOM 2544 C CA . LEU B 1 125 ? -6.434 -10.203 1.989 1 97.81 125 LEU B CA 1
ATOM 2545 C C . LEU B 1 125 ? -5.457 -10.055 0.829 1 97.81 125 LEU B C 1
ATOM 2547 O O . LEU B 1 125 ? -4.551 -10.875 0.66 1 97.81 125 LEU B O 1
ATOM 2551 N N . ARG B 1 126 ? -5.719 -9.055 -0.028 1 97.5 126 ARG B N 1
ATOM 2552 C CA . ARG B 1 126 ? -4.828 -8.82 -1.161 1 97.5 126 ARG B CA 1
ATOM 2553 C C . ARG B 1 126 ? -3.586 -8.047 -0.73 1 97.5 126 ARG B C 1
ATOM 2555 O O . ARG B 1 126 ? -3.471 -6.848 -0.986 1 97.5 126 ARG B O 1
ATOM 2562 N N . GLY B 1 127 ? -2.721 -8.766 -0.112 1 98.25 127 GLY B N 1
ATOM 2563 C CA . GLY B 1 127 ? -1.482 -8.18 0.384 1 98.25 127 GLY B CA 1
ATOM 2564 C C . GLY B 1 127 ? -0.323 -8.336 -0.581 1 98.25 127 GLY B C 1
ATOM 2565 O O . GLY B 1 127 ? -0.191 -9.367 -1.242 1 98.25 127 GLY B O 1
ATOM 2566 N N . SER B 1 128 ? 0.509 -7.348 -0.687 1 98.69 128 SER B N 1
ATOM 2567 C CA . SER B 1 128 ? 1.761 -7.367 -1.438 1 98.69 128 SER B CA 1
ATOM 2568 C C . SER B 1 128 ? 2.904 -6.77 -0.621 1 98.69 128 SER B C 1
ATOM 2570 O O . SER B 1 128 ? 2.721 -5.77 0.073 1 98.69 128 SER B O 1
ATOM 2572 N N . PHE B 1 129 ? 4.047 -7.379 -0.699 1 98.81 129 PHE B N 1
ATOM 2573 C CA . PHE B 1 129 ? 5.215 -6.984 0.081 1 98.81 129 PHE B CA 1
ATOM 2574 C C . PHE B 1 129 ? 6.449 -6.883 -0.808 1 98.81 129 PHE B C 1
ATOM 2576 O O . PHE B 1 129 ? 6.73 -7.789 -1.598 1 98.81 129 PHE B O 1
ATOM 2583 N N . LEU B 1 130 ? 7.117 -5.773 -0.733 1 98.88 130 LEU B N 1
ATOM 2584 C CA . LEU B 1 130 ? 8.43 -5.609 -1.352 1 98.88 130 LEU B CA 1
ATOM 2585 C C . LEU B 1 130 ? 9.539 -5.852 -0.338 1 98.88 130 LEU B C 1
ATOM 2587 O O . LEU B 1 130 ? 9.633 -5.148 0.67 1 98.88 130 LEU B O 1
ATOM 2591 N N . ILE B 1 131 ? 10.344 -6.844 -0.596 1 98.81 131 ILE B N 1
ATOM 2592 C CA . ILE B 1 131 ? 11.391 -7.297 0.31 1 98.81 131 ILE B CA 1
ATOM 2593 C C . ILE B 1 131 ? 12.758 -7.039 -0.314 1 98.81 131 ILE B C 1
ATOM 2595 O O . ILE B 1 131 ? 13 -7.41 -1.465 1 98.81 131 ILE B O 1
ATOM 2599 N N . ASP B 1 132 ? 13.633 -6.434 0.401 1 98.56 132 ASP B N 1
ATOM 2600 C CA . ASP B 1 132 ? 14.93 -6.082 -0.168 1 98.56 132 ASP B CA 1
ATOM 2601 C C . ASP B 1 132 ? 15.891 -7.27 -0.115 1 98.56 132 ASP B C 1
ATOM 2603 O O . ASP B 1 132 ? 15.508 -8.375 0.278 1 98.56 132 ASP B O 1
ATOM 2607 N N . LYS B 1 133 ? 17.141 -7.098 -0.544 1 97.81 133 LYS B N 1
ATOM 2608 C CA . LYS B 1 133 ? 18.125 -8.156 -0.679 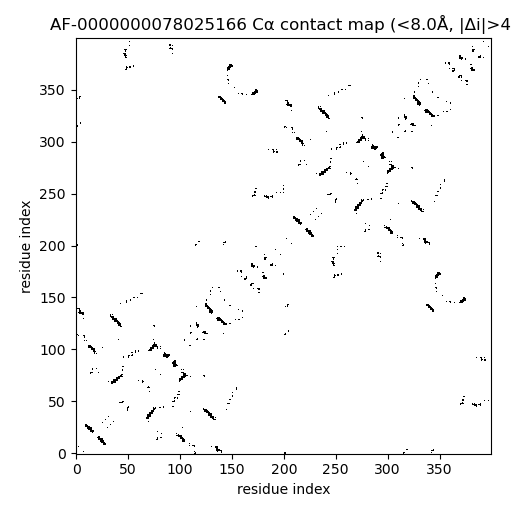1 97.81 133 LYS B CA 1
ATOM 2609 C C . LYS B 1 133 ? 18.516 -8.727 0.685 1 97.81 133 LYS B C 1
ATOM 2611 O O . LYS B 1 133 ? 18.984 -9.859 0.779 1 97.81 133 LYS B O 1
ATOM 2616 N N . ALA B 1 134 ? 18.312 -7.969 1.72 1 97.44 134 ALA B N 1
ATOM 2617 C CA . ALA B 1 134 ? 18.656 -8.406 3.072 1 97.44 134 ALA B CA 1
ATOM 2618 C C . ALA B 1 134 ? 17.484 -9.148 3.721 1 97.44 134 ALA B C 1
ATOM 2620 O O . ALA B 1 134 ? 17.594 -9.602 4.863 1 97.44 134 ALA B O 1
ATOM 2621 N N . GLY B 1 135 ? 16.375 -9.227 3 1 98.06 135 GLY B N 1
ATOM 2622 C CA . GLY B 1 135 ? 15.211 -9.93 3.518 1 98.06 135 GLY B CA 1
ATOM 2623 C C . GLY B 1 135 ? 14.32 -9.055 4.383 1 98.06 135 GLY B C 1
ATOM 2624 O O . GLY B 1 135 ? 13.516 -9.562 5.164 1 98.06 135 GLY B O 1
ATOM 2625 N N . ILE B 1 136 ? 14.523 -7.777 4.32 1 98.25 136 ILE B N 1
ATOM 2626 C CA . ILE B 1 136 ? 13.734 -6.832 5.105 1 98.25 136 ILE B CA 1
ATOM 2627 C C . ILE B 1 136 ? 12.586 -6.293 4.266 1 98.25 136 ILE B C 1
ATOM 2629 O O . ILE B 1 136 ? 12.773 -5.906 3.109 1 98.25 136 ILE B O 1
ATOM 2633 N N . VAL B 1 137 ? 11.375 -6.324 4.836 1 98.69 137 VAL B N 1
ATOM 2634 C CA . VAL B 1 137 ? 10.227 -5.738 4.152 1 98.69 137 VAL B CA 1
ATOM 2635 C C . VAL B 1 137 ? 10.375 -4.219 4.117 1 98.69 137 VAL B C 1
ATOM 2637 O O . VAL B 1 137 ? 10.586 -3.584 5.152 1 98.69 137 VAL B O 1
ATOM 2640 N N . ARG B 1 138 ? 10.203 -3.627 2.906 1 98.69 138 ARG B N 1
ATOM 2641 C CA . ARG B 1 138 ? 10.438 -2.197 2.732 1 98.69 138 ARG B CA 1
ATOM 2642 C C . ARG B 1 138 ? 9.156 -1.479 2.33 1 98.69 138 ARG B C 1
ATOM 2644 O O . ARG B 1 138 ? 9.07 -0.252 2.41 1 98.69 138 ARG B O 1
ATOM 2651 N N . HIS B 1 139 ? 8.242 -2.189 1.864 1 98.69 139 HIS B N 1
ATOM 2652 C CA . HIS B 1 139 ? 6.957 -1.683 1.391 1 98.69 139 HIS B CA 1
ATOM 2653 C C . HIS B 1 139 ? 5.875 -2.752 1.483 1 98.69 139 HIS B C 1
ATOM 2655 O O . HIS B 1 139 ? 6.133 -3.926 1.211 1 98.69 139 HIS B O 1
ATOM 2661 N N . GLN B 1 140 ? 4.719 -2.373 1.934 1 98.69 140 GLN B N 1
ATOM 2662 C CA . GLN B 1 140 ? 3.592 -3.303 1.93 1 98.69 140 GLN B CA 1
ATOM 2663 C C . GLN B 1 140 ? 2.287 -2.584 1.603 1 98.69 140 GLN B C 1
ATOM 2665 O O . GLN B 1 140 ? 2.076 -1.444 2.025 1 98.69 140 GLN B O 1
ATOM 2670 N N . VAL B 1 141 ? 1.491 -3.207 0.815 1 98.38 141 VAL B N 1
ATOM 2671 C CA . VAL B 1 141 ? 0.151 -2.738 0.481 1 98.38 141 VAL B CA 1
ATOM 2672 C C . VAL B 1 141 ? -0.863 -3.855 0.717 1 98.38 141 VAL B C 1
ATOM 2674 O O . VAL B 1 141 ? -0.606 -5.016 0.386 1 98.38 141 VAL B O 1
ATOM 2677 N N . VAL B 1 142 ? -1.935 -3.51 1.372 1 98.44 142 VAL B N 1
ATOM 2678 C CA . VAL B 1 142 ? -3.012 -4.461 1.63 1 98.44 142 VAL B CA 1
ATOM 2679 C C . VAL B 1 142 ? -4.348 -3.857 1.207 1 98.44 142 VAL B C 1
ATOM 2681 O O . VAL B 1 142 ? -4.723 -2.779 1.673 1 98.44 142 VAL B O 1
ATOM 2684 N N . ASN B 1 143 ? -4.996 -4.496 0.292 1 98.12 143 ASN B N 1
ATOM 2685 C CA . ASN B 1 143 ? -6.34 -4.137 -0.146 1 98.12 143 ASN B CA 1
ATOM 2686 C C . ASN B 1 143 ? -7.391 -5.082 0.426 1 98.12 143 ASN B C 1
ATOM 2688 O O . ASN B 1 143 ? -7.137 -6.281 0.577 1 98.12 143 ASN B O 1
ATOM 2692 N N . ASP B 1 144 ? -8.547 -4.512 0.717 1 97.44 144 ASP B N 1
ATOM 2693 C CA . ASP B 1 144 ? -9.703 -5.363 0.979 1 97.44 144 ASP B CA 1
ATOM 2694 C C . ASP B 1 144 ? -10.062 -6.195 -0.249 1 97.44 144 ASP B C 1
ATOM 2696 O O . ASP B 1 144 ? -9.547 -5.957 -1.342 1 97.44 144 ASP B O 1
ATOM 2700 N N . LEU B 1 145 ? -10.953 -7.098 -0.148 1 95.31 145 LEU B N 1
ATOM 2701 C CA . LEU B 1 145 ? -11.227 -8.172 -1.099 1 95.31 145 LEU B CA 1
ATOM 2702 C C . LEU B 1 145 ? -11.742 -7.609 -2.42 1 95.31 145 LEU B C 1
ATOM 2704 O O . LEU B 1 145 ? -11.336 -8.062 -3.492 1 95.31 145 LEU B O 1
ATOM 2708 N N . PRO B 1 146 ? -12.508 -6.527 -2.436 1 94.62 146 PRO B N 1
ATOM 2709 C CA . PRO B 1 146 ? -13.078 -6.098 -3.711 1 94.62 146 PRO B CA 1
ATOM 2710 C C . PRO B 1 146 ? -12.156 -5.16 -4.488 1 94.62 146 PRO B C 1
ATOM 2712 O O . PRO B 1 146 ? -12.5 -4.719 -5.586 1 94.62 146 PRO B O 1
ATOM 2715 N N . LEU B 1 147 ? -11.055 -4.84 -3.975 1 96.38 147 LEU B N 1
ATOM 2716 C CA . LEU B 1 147 ? -10.219 -3.789 -4.539 1 96.38 147 LEU B CA 1
ATOM 2717 C C . LEU B 1 147 ? -8.961 -4.375 -5.168 1 96.38 147 LEU B C 1
ATOM 2719 O O . LEU B 1 147 ? -8.078 -4.871 -4.461 1 96.38 147 LEU B O 1
ATOM 2723 N N . GLY B 1 148 ? -8.844 -4.223 -6.457 1 95.5 148 GLY B N 1
ATOM 2724 C CA . GLY B 1 148 ? -7.711 -4.773 -7.188 1 95.5 148 GLY B CA 1
ATOM 2725 C C . GLY B 1 148 ? -6.453 -3.938 -7.059 1 95.5 148 GLY B C 1
ATOM 2726 O O . GLY B 1 148 ? -6.523 -2.734 -6.809 1 95.5 148 GLY B O 1
ATOM 2727 N N . ARG B 1 149 ? -5.367 -4.531 -7.301 1 96.81 149 ARG B N 1
ATOM 2728 C CA . ARG B 1 149 ? -4.07 -3.881 -7.16 1 96.81 149 ARG B CA 1
ATOM 2729 C C . ARG B 1 149 ? -3.676 -3.166 -8.445 1 96.81 149 ARG B C 1
ATOM 2731 O O . ARG B 1 149 ? -4.262 -3.41 -9.508 1 96.81 149 ARG B O 1
ATOM 2738 N N . ASN B 1 150 ? -2.768 -2.262 -8.273 1 96.94 150 ASN B N 1
ATOM 2739 C CA . ASN B 1 150 ? -1.981 -1.677 -9.352 1 96.94 150 ASN B CA 1
ATOM 2740 C C . ASN B 1 150 ? -0.548 -2.201 -9.352 1 96.94 150 ASN B C 1
ATOM 2742 O O . ASN B 1 150 ? 0.289 -1.73 -8.578 1 96.94 150 ASN B O 1
ATOM 2746 N N . VAL B 1 151 ? -0.254 -3.127 -10.258 1 97.25 151 VAL B N 1
ATOM 2747 C CA . VAL B 1 151 ? 1.043 -3.797 -10.25 1 97.25 151 VAL B CA 1
ATOM 2748 C C . VAL B 1 151 ? 2.131 -2.822 -10.703 1 97.25 151 VAL B C 1
ATOM 2750 O O . VAL B 1 151 ? 3.289 -2.947 -10.297 1 97.25 151 VAL B O 1
ATOM 2753 N N . ASP B 1 152 ? 1.79 -1.8 -11.508 1 97.44 152 ASP B N 1
ATOM 2754 C CA . ASP B 1 152 ? 2.764 -0.799 -11.93 1 97.44 152 ASP B CA 1
ATOM 2755 C C . ASP B 1 152 ? 3.27 0.015 -10.742 1 97.44 152 ASP B C 1
ATOM 2757 O O . ASP B 1 152 ? 4.426 0.436 -10.719 1 97.44 152 ASP B O 1
ATOM 2761 N N . GLU B 1 153 ? 2.396 0.26 -9.852 1 97.5 153 GLU B N 1
ATOM 2762 C CA . GLU B 1 153 ? 2.828 0.952 -8.641 1 97.5 153 GLU B CA 1
ATOM 2763 C C . GLU B 1 153 ? 3.873 0.138 -7.883 1 97.5 153 GLU B C 1
ATOM 2765 O O . GLU B 1 153 ? 4.789 0.7 -7.281 1 97.5 153 GLU B O 1
ATOM 2770 N N . MET B 1 154 ? 3.709 -1.183 -7.855 1 98.19 154 MET B N 1
ATOM 2771 C CA . MET B 1 154 ? 4.727 -2.031 -7.238 1 98.19 154 MET B CA 1
ATOM 2772 C C . MET B 1 154 ? 6.059 -1.897 -7.965 1 98.19 154 MET B C 1
ATOM 2774 O O . MET B 1 154 ? 7.113 -1.816 -7.332 1 98.19 154 MET B O 1
ATOM 2778 N N . LEU B 1 155 ? 6.004 -1.865 -9.305 1 98.19 155 LEU B N 1
ATOM 2779 C CA . LEU B 1 155 ? 7.227 -1.664 -10.078 1 98.19 155 LEU B CA 1
ATOM 2780 C C . LEU B 1 155 ? 7.871 -0.326 -9.734 1 98.19 155 LEU B C 1
ATOM 2782 O O . LEU B 1 155 ? 9.094 -0.234 -9.617 1 98.19 155 LEU B O 1
ATOM 2786 N N . ARG B 1 156 ? 7.043 0.678 -9.586 1 97.88 156 ARG B N 1
ATOM 2787 C CA . ARG B 1 156 ? 7.547 1.987 -9.188 1 97.88 156 ARG B CA 1
ATOM 2788 C C . ARG B 1 156 ? 8.266 1.911 -7.844 1 97.88 156 ARG B C 1
ATOM 2790 O O . ARG B 1 156 ? 9.32 2.521 -7.664 1 97.88 156 ARG B O 1
ATOM 2797 N N . MET B 1 157 ? 7.727 1.203 -6.906 1 98.31 157 MET B N 1
ATOM 2798 C CA . MET B 1 157 ? 8.32 1.053 -5.582 1 98.31 157 MET B CA 1
ATOM 2799 C C . MET B 1 157 ? 9.633 0.277 -5.664 1 98.31 157 MET B C 1
ATOM 2801 O O . MET B 1 157 ? 10.57 0.556 -4.914 1 98.31 157 MET B O 1
ATOM 2805 N N . VAL B 1 158 ? 9.672 -0.743 -6.531 1 98.62 158 VAL B N 1
ATOM 2806 C CA . VAL B 1 158 ? 10.914 -1.462 -6.77 1 98.62 158 VAL B CA 1
ATOM 2807 C C . VAL B 1 158 ? 11.992 -0.486 -7.238 1 98.62 158 VAL B C 1
ATOM 2809 O O . VAL B 1 158 ? 13.102 -0.472 -6.699 1 98.62 158 VAL B O 1
ATOM 2812 N N . ASP B 1 159 ? 11.633 0.338 -8.203 1 98.31 159 ASP B N 1
ATOM 2813 C CA . ASP B 1 159 ? 12.57 1.323 -8.734 1 98.31 159 ASP B CA 1
ATOM 2814 C C . ASP B 1 159 ? 13.047 2.273 -7.637 1 98.31 159 ASP B C 1
ATOM 2816 O O . ASP B 1 159 ? 14.234 2.6 -7.559 1 98.31 159 ASP B O 1
ATOM 2820 N N . ALA B 1 160 ? 12.148 2.727 -6.863 1 97.56 160 ALA B N 1
ATOM 2821 C CA . ALA B 1 160 ? 12.484 3.65 -5.785 1 97.56 160 ALA B CA 1
ATOM 2822 C C . ALA B 1 160 ? 13.453 3.006 -4.793 1 97.56 160 ALA B C 1
ATOM 2824 O O . ALA B 1 160 ? 14.43 3.627 -4.375 1 97.56 160 ALA B O 1
ATOM 2825 N N . LEU B 1 161 ? 13.18 1.78 -4.406 1 98.12 161 LEU B N 1
ATOM 2826 C CA . LEU B 1 161 ? 14.031 1.058 -3.469 1 98.12 161 LEU B CA 1
ATOM 2827 C C . LEU B 1 161 ? 15.445 0.896 -4.027 1 98.12 161 LEU B C 1
ATOM 2829 O O . LEU B 1 161 ? 16.422 1.184 -3.34 1 98.12 161 LEU B O 1
ATOM 2833 N N . GLN B 1 162 ? 15.477 0.462 -5.238 1 97.62 162 GLN B N 1
ATOM 2834 C CA . GLN B 1 162 ? 16.766 0.221 -5.855 1 97.62 162 GLN B CA 1
ATOM 2835 C C . GLN B 1 162 ? 17.547 1.524 -6.043 1 97.62 162 GLN B C 1
ATOM 2837 O O . GLN B 1 162 ? 18.766 1.557 -5.883 1 97.62 162 GLN B O 1
ATOM 2842 N N . PHE B 1 163 ? 16.891 2.592 -6.402 1 96.62 163 PHE B N 1
ATOM 2843 C CA . PHE B 1 163 ? 17.516 3.904 -6.492 1 96.62 163 PHE B CA 1
ATOM 2844 C C . PHE B 1 163 ? 18.156 4.297 -5.16 1 96.62 163 PHE B C 1
ATOM 2846 O O . PHE B 1 163 ? 19.297 4.758 -5.117 1 96.62 163 PHE B O 1
ATOM 2853 N N . HIS B 1 164 ? 17.391 4.16 -4.121 1 95 164 HIS B N 1
ATOM 2854 C CA . HIS B 1 164 ? 17.891 4.461 -2.785 1 95 164 HIS B CA 1
ATOM 2855 C C . HIS B 1 164 ? 19.109 3.602 -2.445 1 95 164 HIS B C 1
ATOM 2857 O O . HIS B 1 164 ? 20.094 4.102 -1.902 1 95 164 HIS B O 1
ATOM 2863 N N . GLU B 1 165 ? 19.062 2.322 -2.738 1 95.5 165 GLU B N 1
ATOM 2864 C CA . GLU B 1 165 ? 20.156 1.401 -2.439 1 95.5 165 GLU B CA 1
ATOM 2865 C C . GLU B 1 165 ? 21.422 1.777 -3.207 1 95.5 165 GLU B C 1
ATOM 2867 O O . GLU B 1 165 ? 22.531 1.648 -2.688 1 95.5 165 GLU B O 1
ATOM 2872 N N . GLU B 1 166 ? 21.203 2.223 -4.379 1 95.06 166 GLU B N 1
ATOM 2873 C CA . GLU B 1 166 ? 22.344 2.514 -5.258 1 95.06 166 GLU B CA 1
ATOM 2874 C C . GLU B 1 166 ? 22.938 3.879 -4.945 1 95.06 166 GLU B C 1
ATOM 2876 O O . GLU B 1 166 ? 24.156 4.043 -4.977 1 95.06 166 GLU B O 1
ATOM 2881 N N . HIS B 1 167 ? 22.125 4.871 -4.617 1 93.19 167 HIS B N 1
ATOM 2882 C CA . HIS B 1 167 ? 22.609 6.25 -4.574 1 93.19 167 HIS B CA 1
ATOM 2883 C C . HIS B 1 167 ? 22.594 6.797 -3.152 1 93.19 167 HIS B C 1
ATOM 2885 O O . HIS B 1 167 ? 23.203 7.824 -2.871 1 93.19 167 HIS B O 1
ATOM 2891 N N . GLY B 1 168 ? 21.797 6.117 -2.291 1 91.12 168 GLY B N 1
ATOM 2892 C CA . GLY B 1 168 ? 21.672 6.598 -0.925 1 91.12 168 GLY B CA 1
ATOM 2893 C C . GLY B 1 168 ? 20.688 7.742 -0.782 1 91.12 168 GLY B C 1
ATOM 2894 O O . GLY B 1 168 ? 20.391 8.172 0.332 1 91.12 168 GLY B O 1
ATOM 2895 N N . GLU B 1 169 ? 20.156 8.25 -1.829 1 89.12 169 GLU B N 1
ATOM 2896 C CA . GLU B 1 169 ? 19.188 9.336 -1.83 1 89.12 169 GLU B CA 1
ATOM 2897 C C . GLU B 1 169 ? 17.781 8.82 -1.5 1 89.12 169 GLU B C 1
ATOM 2899 O O . GLU B 1 169 ? 17.484 7.637 -1.69 1 89.12 169 GLU B O 1
ATOM 2904 N N . VAL B 1 170 ? 17.016 9.734 -0.959 1 91.31 170 VAL B N 1
ATOM 2905 C CA . VAL B 1 170 ? 15.641 9.383 -0.65 1 91.31 170 VAL B CA 1
ATOM 2906 C C . VAL B 1 170 ? 14.734 9.781 -1.815 1 91.31 170 VAL B C 1
ATOM 2908 O O . VAL B 1 170 ? 15.062 10.68 -2.592 1 91.31 170 VAL B O 1
ATOM 2911 N N . CYS B 1 171 ? 13.695 9.086 -1.966 1 92.38 171 CYS B N 1
ATOM 2912 C CA . CYS B 1 171 ? 12.758 9.328 -3.057 1 92.38 171 CYS B CA 1
ATOM 2913 C C . CYS B 1 171 ? 11.555 10.133 -2.576 1 92.38 171 CYS B C 1
ATOM 2915 O O . CYS B 1 171 ? 10.766 9.648 -1.757 1 92.38 171 CYS B O 1
ATOM 2917 N N . PRO B 1 172 ? 11.359 11.305 -3.094 1 91.25 172 PRO B N 1
ATOM 2918 C CA . PRO B 1 172 ? 10.211 12.133 -2.697 1 91.25 172 PRO B CA 1
ATOM 2919 C C . PRO B 1 172 ? 8.883 11.555 -3.174 1 91.25 172 PRO B C 1
ATOM 2921 O O . PRO B 1 172 ? 8.859 10.523 -3.854 1 91.25 172 PRO B O 1
ATOM 2924 N N . ALA B 1 173 ? 7.816 12.203 -2.74 1 91.25 173 ALA B N 1
ATOM 2925 C CA . ALA B 1 173 ? 6.492 11.844 -3.236 1 91.25 173 ALA B CA 1
ATOM 2926 C C . ALA B 1 173 ? 6.457 11.852 -4.762 1 91.25 173 ALA B C 1
ATOM 2928 O O . ALA B 1 173 ? 7.086 12.703 -5.398 1 91.25 173 ALA B O 1
ATOM 2929 N N . GLN B 1 174 ? 5.762 10.898 -5.34 1 90 174 GLN B N 1
ATOM 2930 C CA . GLN B 1 174 ? 5.5 10.812 -6.773 1 90 174 GLN B CA 1
ATOM 2931 C C . GLN B 1 174 ? 6.77 10.445 -7.543 1 90 174 GLN B C 1
ATOM 2933 O O . GLN B 1 174 ? 6.801 10.523 -8.773 1 90 174 GLN B O 1
ATOM 2938 N N . TRP B 1 175 ? 7.82 10.109 -6.883 1 90.31 175 TRP B N 1
ATOM 2939 C CA . TRP B 1 175 ? 9.086 9.805 -7.539 1 90.31 175 TRP B CA 1
ATOM 2940 C C . TRP B 1 175 ? 8.922 8.641 -8.516 1 90.31 175 TRP B C 1
ATOM 2942 O O . TRP B 1 175 ? 8.266 7.648 -8.203 1 90.31 175 TRP B O 1
ATOM 2952 N N . GLU B 1 176 ? 9.477 8.773 -9.672 1 91.75 176 GLU B N 1
ATOM 2953 C CA . GLU B 1 176 ? 9.586 7.734 -10.695 1 91.75 176 GLU B CA 1
ATOM 2954 C C . GLU B 1 176 ? 11.016 7.629 -11.219 1 91.75 176 GLU B C 1
ATOM 2956 O O . GLU B 1 176 ? 11.789 8.578 -11.117 1 91.75 176 GLU B O 1
ATOM 2961 N N . LYS B 1 177 ? 11.258 6.445 -11.773 1 91.88 177 LYS B N 1
ATOM 2962 C CA . LYS B 1 177 ? 12.586 6.246 -12.344 1 91.88 177 LYS B CA 1
ATOM 2963 C C . LYS B 1 177 ? 12.914 7.34 -13.359 1 91.88 177 LYS B C 1
ATOM 2965 O O . LYS B 1 177 ? 12.094 7.672 -14.211 1 91.88 177 LYS B O 1
ATOM 2970 N N . GLY B 1 178 ? 14.062 7.883 -13.164 1 88.38 178 GLY B N 1
ATOM 2971 C CA . GLY B 1 178 ? 14.492 8.961 -14.039 1 88.38 178 GLY B CA 1
ATOM 2972 C C . GLY B 1 178 ? 14.367 10.336 -13.414 1 88.38 178 GLY B C 1
ATOM 2973 O O . GLY B 1 178 ? 14.938 11.305 -13.906 1 88.38 178 GLY B O 1
ATOM 2974 N N . LYS B 1 179 ? 13.594 10.461 -12.367 1 87.81 179 LYS B N 1
ATOM 2975 C CA . LYS B 1 179 ? 13.461 11.727 -11.656 1 87.81 179 LYS B CA 1
ATOM 2976 C C . LYS B 1 179 ? 14.539 11.875 -10.586 1 87.81 179 LYS B C 1
ATOM 2978 O O . LYS B 1 179 ? 15.164 10.891 -10.188 1 87.81 179 LYS B O 1
ATOM 2983 N N . GLU B 1 180 ? 14.656 13.07 -10.18 1 87.06 180 GLU B N 1
ATOM 2984 C CA . GLU B 1 180 ? 15.68 13.367 -9.188 1 87.06 180 GLU B CA 1
ATOM 2985 C C . GLU B 1 180 ? 15.242 12.914 -7.797 1 87.06 180 GLU B C 1
ATOM 2987 O O . GLU B 1 180 ? 14.07 13.062 -7.426 1 87.06 180 GLU B O 1
ATOM 2992 N N . GLY B 1 181 ? 16.234 12.305 -7.117 1 87.5 181 GLY B N 1
ATOM 2993 C CA . GLY B 1 181 ? 16.031 12.078 -5.695 1 87.5 181 GLY B CA 1
ATOM 2994 C C . GLY B 1 181 ? 16.297 13.305 -4.848 1 87.5 181 GLY B C 1
ATOM 2995 O O . GLY B 1 181 ? 16.312 14.422 -5.359 1 87.5 181 GLY B O 1
ATOM 2996 N N . MET B 1 182 ? 16.297 13.109 -3.555 1 86.56 182 MET B N 1
ATOM 2997 C CA . MET B 1 182 ? 16.516 14.188 -2.6 1 86.56 182 MET B CA 1
ATOM 2998 C C . MET B 1 182 ? 17.625 13.82 -1.61 1 86.56 182 MET B C 1
ATOM 3000 O O . MET B 1 182 ? 17.656 12.688 -1.115 1 86.56 182 MET B O 1
ATOM 3004 N N . ASN B 1 183 ? 18.562 14.742 -1.539 1 83.75 183 ASN B N 1
ATOM 3005 C CA . ASN B 1 183 ? 19.547 14.547 -0.487 1 83.75 183 ASN B CA 1
ATOM 3006 C C . ASN B 1 183 ? 18.953 14.742 0.899 1 83.75 183 ASN B C 1
ATOM 3008 O O . ASN B 1 183 ? 18.172 15.672 1.118 1 83.75 183 ASN B O 1
ATOM 3012 N N . ALA B 1 184 ? 19.328 13.898 1.796 1 82.81 184 ALA B N 1
ATOM 3013 C CA . ALA B 1 184 ? 18.734 13.93 3.133 1 82.81 184 ALA B CA 1
ATOM 3014 C C . ALA B 1 184 ? 19.406 14.984 4.004 1 82.81 184 ALA B C 1
ATOM 3016 O O . ALA B 1 184 ? 20.062 14.664 5 1 82.81 184 ALA B O 1
ATOM 3017 N N . SER B 1 185 ? 19.297 16.219 3.596 1 81.81 185 SER B N 1
ATOM 3018 C CA . SER B 1 185 ? 19.781 17.391 4.324 1 81.81 185 SER B CA 1
ATOM 3019 C C . SER B 1 185 ? 18.844 18.578 4.137 1 81.81 185 SER B C 1
ATOM 3021 O O . SER B 1 185 ? 18.078 18.625 3.172 1 81.81 185 SER B O 1
ATOM 3023 N N . PRO B 1 186 ? 18.828 19.438 5.188 1 80.88 186 PRO B N 1
ATOM 3024 C CA . PRO B 1 186 ? 17.984 20.625 5.035 1 80.88 186 PRO B CA 1
ATOM 3025 C C . PRO B 1 186 ? 18.219 21.359 3.717 1 80.88 186 PRO B C 1
ATOM 3027 O O . PRO B 1 186 ? 17.266 21.75 3.045 1 80.88 186 PRO B O 1
ATOM 3030 N N . ASP B 1 187 ? 19.469 21.484 3.365 1 81.44 187 ASP B N 1
ATOM 3031 C CA . ASP B 1 187 ? 19.812 22.141 2.1 1 81.44 187 ASP B CA 1
ATOM 3032 C C . ASP B 1 187 ? 19.297 21.312 0.914 1 81.44 187 ASP B C 1
ATOM 3034 O O . ASP B 1 187 ? 18.844 21.875 -0.085 1 81.44 187 ASP B O 1
ATOM 3038 N N . GLY B 1 188 ? 19.422 20.078 0.995 1 80.56 188 GLY B N 1
ATOM 3039 C CA . GLY B 1 188 ? 18.922 19.203 -0.052 1 80.56 188 GLY B CA 1
ATOM 3040 C C . GLY B 1 188 ? 17.422 19.297 -0.247 1 80.56 188 GLY B C 1
ATOM 3041 O O . GLY B 1 188 ? 16.922 19.297 -1.379 1 80.56 188 GLY B O 1
ATOM 3042 N N . VAL B 1 189 ? 16.781 19.422 0.856 1 81 189 VAL B N 1
ATOM 3043 C CA . VAL B 1 189 ? 15.328 19.547 0.821 1 81 189 VAL B CA 1
ATOM 3044 C C . VAL B 1 189 ? 14.938 20.859 0.151 1 81 189 VAL B C 1
ATOM 3046 O O . VAL B 1 189 ? 14.109 20.875 -0.766 1 81 189 VAL B O 1
ATOM 3049 N N . ALA B 1 190 ? 15.547 21.875 0.646 1 82.44 190 ALA B N 1
ATOM 3050 C CA . ALA B 1 190 ? 15.242 23.188 0.105 1 82.44 190 ALA B CA 1
ATOM 3051 C C . ALA B 1 190 ? 15.523 23.25 -1.395 1 82.44 190 ALA B C 1
ATOM 3053 O O . ALA B 1 190 ? 14.711 23.781 -2.162 1 82.44 190 ALA B O 1
ATOM 3054 N N . LYS B 1 191 ? 16.594 22.734 -1.809 1 82.19 191 LYS B N 1
ATOM 3055 C CA . LYS B 1 191 ? 16.969 22.703 -3.223 1 82.19 191 LYS B CA 1
ATOM 3056 C C . LYS B 1 191 ? 15.945 21.906 -4.035 1 82.19 191 LYS B C 1
ATOM 3058 O O . LYS B 1 191 ? 15.477 22.375 -5.078 1 82.19 191 LYS B O 1
ATOM 3063 N N . TYR B 1 192 ? 15.656 20.766 -3.578 1 87.19 192 TYR B N 1
ATOM 3064 C CA . TYR B 1 192 ? 14.703 19.922 -4.289 1 87.19 192 TYR B CA 1
ATOM 3065 C C . TYR B 1 192 ? 13.359 20.625 -4.441 1 87.19 192 TYR B C 1
ATOM 3067 O O . TYR B 1 192 ? 12.781 20.656 -5.531 1 87.19 192 TYR B O 1
ATOM 3075 N N . LEU B 1 193 ? 12.906 21.188 -3.373 1 86.56 193 LEU B N 1
ATOM 3076 C CA . LEU B 1 193 ? 11.586 21.812 -3.393 1 86.56 193 LEU B CA 1
ATOM 3077 C C . LEU B 1 193 ? 11.578 23.031 -4.312 1 86.56 193 LEU B C 1
ATOM 3079 O O . LEU B 1 193 ? 10.602 23.266 -5.027 1 86.56 193 LEU B O 1
ATOM 3083 N N . SER B 1 194 ? 12.609 23.734 -4.277 1 84.5 194 SER B N 1
ATOM 3084 C CA . SER B 1 194 ? 12.711 24.906 -5.137 1 84.5 194 SER B CA 1
ATOM 3085 C C . SER B 1 194 ? 12.656 24.516 -6.609 1 84.5 194 SER B C 1
ATOM 3087 O O . SER B 1 194 ? 12.117 25.266 -7.434 1 84.5 194 SER B O 1
ATOM 3089 N N . GLU B 1 195 ? 13.062 23.375 -6.898 1 85.06 195 GLU B N 1
ATOM 3090 C CA . GLU B 1 195 ? 13.211 22.969 -8.297 1 85.06 195 GLU B CA 1
ATOM 3091 C C . GLU B 1 195 ? 12.055 22.062 -8.727 1 85.06 195 GLU B C 1
ATOM 3093 O O . GLU B 1 195 ? 11.742 21.984 -9.914 1 85.06 195 GLU B O 1
ATOM 3098 N N . ASN B 1 196 ? 11.375 21.422 -7.715 1 84.25 196 ASN B N 1
ATOM 3099 C CA . ASN B 1 196 ? 10.516 20.312 -8.125 1 84.25 196 ASN B CA 1
ATOM 3100 C C . ASN B 1 196 ? 9.125 20.438 -7.516 1 84.25 196 ASN B C 1
ATOM 3102 O O . ASN B 1 196 ? 8.258 19.594 -7.777 1 84.25 196 ASN B O 1
ATOM 3106 N N . VAL B 1 197 ? 8.828 21.5 -6.867 1 83 197 VAL B N 1
ATOM 3107 C CA . VAL B 1 197 ? 7.57 21.578 -6.129 1 83 197 VAL B CA 1
ATOM 3108 C C . VAL B 1 197 ? 6.395 21.516 -7.098 1 83 197 VAL B C 1
ATOM 3110 O O . VAL B 1 197 ? 5.348 20.953 -6.773 1 83 197 VAL B O 1
ATOM 3113 N N . SER B 1 198 ? 6.562 22.062 -8.242 1 82.25 198 SER B N 1
ATOM 3114 C CA . SER B 1 198 ? 5.477 22.109 -9.211 1 82.25 198 SER B CA 1
ATOM 3115 C C . SER B 1 198 ? 5.098 20.719 -9.695 1 82.25 198 SER B C 1
ATOM 3117 O O . SER B 1 198 ? 3.965 20.484 -10.125 1 82.25 198 SER B O 1
ATOM 3119 N N . SER B 1 199 ? 5.984 19.781 -9.586 1 81.06 199 SER B N 1
ATOM 3120 C CA . SER B 1 199 ? 5.75 18.453 -10.117 1 81.06 199 SER B CA 1
ATOM 3121 C C . SER B 1 199 ? 5.199 17.516 -9.047 1 81.06 199 SER B C 1
ATOM 3123 O O . SER B 1 199 ? 4.855 16.375 -9.336 1 81.06 199 SER B O 1
ATOM 3125 N N . LEU B 1 200 ? 5.059 18.031 -7.918 1 84.12 200 LEU B N 1
ATOM 3126 C CA . LEU B 1 200 ? 4.574 17.188 -6.828 1 84.12 200 LEU B CA 1
ATOM 3127 C C . LEU B 1 200 ? 3.057 17.062 -6.875 1 84.12 200 LEU B C 1
ATOM 3129 O O . LEU B 1 200 ? 2.359 18 -7.242 1 84.12 200 LEU B O 1
#

InterPro domains:
  IPR000866 Alkyl hydroperoxide reductase subunit C/ Thiol specific antioxidant [PF00578] (4-139)
  IPR013766 Thioredoxin domain [PS51352] (2-163)
  IPR019479 Peroxiredoxin, C-terminal [PF10417] (160-194)
  IPR024706 Peroxiredoxin, AhpC-type [PIRSF000239] (3-192)
  IPR036249 Thioredoxin-like superfamily [SSF52833] (1-194)
  IPR050217 Thiol-specific antioxidant peroxiredoxin [PTHR10681] (3-195)

Nearest PDB structures (foldseek):
  4k1f-assembly1_A  TM=9.633E-01  e=2.269E-26  Leishmania major
  4llr-assembly1_D  TM=9.682E-01  e=3.863E-26  Trypanosoma cruzi
  7kiz-assembly1_B  TM=9.518E-01  e=1.523E-26  Homo sapiens
  5jcg-assembly1_D  TM=9.649E-01  e=3.164E-26  Homo sapiens
  3sbc-assembly1_E  TM=9.632E-01  e=4.337E-24  Saccharomyces cerevisiae

Solvent-accessible surface area (backbone atoms only — not comparable to full-atom values): 20000 Å² total; per-residue (Å²): 66,57,49,57,78,31,72,57,80,74,54,71,31,29,20,25,36,38,86,64,51,74,38,70,76,39,37,50,60,71,72,45,65,58,36,29,30,39,42,34,34,37,46,50,82,84,38,49,47,42,37,43,40,56,37,32,50,42,72,40,39,62,62,36,47,76,70,54,32,45,54,38,38,38,30,42,51,47,38,66,54,54,47,52,38,26,69,28,53,42,67,75,44,17,50,30,76,44,64,46,34,37,33,18,30,66,84,49,55,58,42,50,69,64,31,36,48,36,90,83,78,70,30,34,29,39,31,36,37,39,26,39,51,87,39,32,19,41,28,36,38,36,27,33,82,53,49,44,53,53,65,66,58,53,53,41,49,51,46,47,51,51,48,24,72,73,70,69,32,28,31,30,31,64,57,47,90,90,55,81,62,30,46,89,36,73,68,30,30,17,51,42,40,63,75,42,53,88,77,69,63,56,50,57,79,31,74,57,80,72,54,72,32,28,20,23,37,37,85,66,52,75,39,71,75,38,36,50,60,71,71,48,64,60,36,29,32,40,42,35,34,37,48,49,82,84,39,50,47,41,38,43,39,56,38,32,48,39,72,41,40,62,63,35,46,75,69,54,32,45,56,39,36,38,30,41,50,45,37,66,55,51,48,53,37,27,68,30,54,41,67,75,45,19,50,30,76,45,64,47,34,38,34,19,30,66,84,48,55,59,41,50,70,62,31,36,48,36,89,84,78,72,31,34,30,41,32,37,36,38,26,40,50,87,40,32,19,43,28,36,38,36,26,32,84,54,48,43,53,52,65,66,57,53,53,42,50,51,45,46,51,51,48,24,73,74,70,69,33,29,30,31,30,64,58,47,89,89,55,80,61,29,48,89,38,72,66,31,31,18,51,43,40,64,75,42,52,86,78,70

Organism: NCBI:txid82991